Protein AF-A0A4Q3E1S6-F1 (afdb_monomer)

pLDDT: mean 83.14, std 16.0, range [33.38, 97.94]

Foldseek 3Di:
DQLAADPDQQAAAEAEAEDDDDAPLSSQVSSVVSRHQEYEYEYPAADADDDRDCPPRNVVHPHYYYYGYNVVSVVVVVCVVVVHDDDDDDDPFADAAQFAKFFPQQFWQDFLFQEDAQLCFAPPLVLDPSGWDWGWGKMAGSHPAKFAFKKKKKWKWWAAPVGPDIDTPDIFMDTDGIQGPDPGIDTTTTQDTHRGHDPHKTKMKMKIAIDTPDDHPDRPRRMDIDMGIHHNAKTFLAHADVVVRGGDFRDWAADPDQAWKKWWFKDWASDWPDFQWKWKWFKAFPPDFFPAQWKKKKWKWWFACPPPVPQDGDAPRTHTFWIFMDHGHPPHGGPDMDITTIAGADPVRHGPGDTRTDDHGIMMIIMMGGGNRMIITFQQSHFNVSNLLCQLVSDDDRHHTATEMDVSDDPVCSNPPSDDCPPPCNDSFHPCPDDPDNDDDPSPPPVVPRGGGGGIIGGD

Nearest PDB structures (foldseek):
  7f2i-assembly1_A  TM=8.744E-01  e=1.058E-03  Arabidopsis thaliana
  4tjx-assembly1_A  TM=8.238E-01  e=8.967E-04  Arabidopsis thaliana
  8hyg-assembly1_A  TM=8.403E-01  e=1.940E-03  Arabidopsis thaliana
  8f9l-assembly2_B  TM=4.484E-01  e=1.446E+00  Gemella massiliensis
  8fha-assembly1_A  TM=4.816E-01  e=2.374E+00  Suipraeoptans intestinalis

Radius of gyration: 23.61 Å; Cα contacts (8 Å, |Δi|>4): 1133; chains: 1; bounding box: 54×57×62 Å

Secondary structure (DSSP, 8-state):
--SS--SS--TTSEEEEE--SS-HHHHHHHHHHTT-SEEEEEPSSSSS------TTTGGG--S-EEEE-HHHHHHHHHHHHTTPPP-----SS--S-SS-EEEEEEEE---S-SEEEGGGSSTTS---GGGEE--EEEEEE-SSS-EEEEEEEEEEEEEETT-S--EEEEEEEEEEEEE-SSS-EEEEE-S--EE---SSSEEEEEEEEEE-SSPPS-GGGSEEEEEEEEESS--BSS-EETTTTEE---EEE--SSSS-EEEEEEEEESS-SEEE-EEEEEEEETTBSB-TT-EEEEEEEEE---SS-SSS--TT-EEEEEEEEEE--TT-BTTSEEEEE-EEB-TT--B--SPEEEPTTEEEEEEEEE-TTEEEEE-TT-B-HHHHHHHHTSSSS-------EESS-SHHHHHH-STT-TTS---SSTT-TTT--TT--TTTS-TTT--B-B--B---

Sequence (460 aa):
LGCVAPTNNMAGKIALIFRGDCEFGAKALVAQNQGAIAVIIVNNVSGGPVGMGVGAVGASVTIPVMMISLEDGLAINSKLIAGETVKISITTWGSGKTHDLGVLYNGLSMFHAFAVPHSQIVTGNGNPVAYKGYDGAFIANFGTSNETSVKLKAVTTFTPSESTVATTVRMDSTTFSAFPASDSILAVGMSNSYDVHSTQKGRFDVIYSLSANLADEFIGNNTASYSYHITDNVFSKSRYDFTKNQPIANIYYRVGGTDPFMGGNLYYVAKGGYGALNAKFSISKSGDTLLNGSFVEMLLYKWKDTVVADSMVEVGEMELVGLGGVSFGPTDIGGQFYTADFQKVDAFGGPIGGTVELEDNSWYYVAAVVPGDCFLGMDGILNYYPRTYLRHNAGSTPYTEFSSFLYPGDRAILDNDISNTPNLVNTMFFFEVGGVTTDEAIDSARFAQQKTGFIPSISL

Mean predicted aligned error: 9.36 Å

Structure (mmCIF, N/CA/C/O backbone):
data_AF-A0A4Q3E1S6-F1
#
_entry.id   AF-A0A4Q3E1S6-F1
#
loop_
_atom_site.group_PDB
_atom_site.id
_atom_site.type_symbol
_atom_site.label_atom_id
_atom_site.label_alt_id
_atom_site.label_comp_id
_atom_site.label_asym_id
_atom_site.label_entity_id
_atom_site.label_seq_id
_atom_site.pdbx_PDB_ins_code
_atom_site.Cartn_x
_atom_site.Cartn_y
_atom_site.Cartn_z
_atom_site.occupancy
_atom_site.B_iso_or_equiv
_atom_site.auth_seq_id
_atom_site.auth_comp_id
_atom_site.auth_asym_id
_atom_site.auth_atom_id
_atom_site.pdbx_PDB_model_num
ATOM 1 N N . LEU A 1 1 ? -11.810 -27.315 12.403 1.00 76.44 1 LEU A N 1
ATOM 2 C CA . LEU A 1 1 ? -12.210 -26.811 11.064 1.00 76.44 1 LEU A CA 1
ATOM 3 C C . LEU A 1 1 ? -13.717 -26.533 10.925 1.00 76.44 1 LEU A C 1
ATOM 5 O O . LEU A 1 1 ? -14.086 -25.837 9.992 1.00 76.44 1 LEU A O 1
ATOM 9 N N . GLY A 1 2 ? -14.590 -26.976 11.844 1.00 78.25 2 GLY A N 1
ATOM 10 C CA . GLY A 1 2 ? -15.973 -26.466 11.949 1.00 78.25 2 GLY A CA 1
ATOM 11 C C . GLY A 1 2 ? -16.984 -27.003 10.929 1.00 78.25 2 GLY A C 1
ATOM 12 O O . GLY A 1 2 ? -18.099 -26.508 10.884 1.00 78.25 2 GLY A O 1
ATOM 13 N N . CYS A 1 3 ? -16.619 -28.006 10.128 1.00 84.25 3 CYS A N 1
ATOM 14 C CA . CYS A 1 3 ? -17.512 -28.620 9.133 1.00 84.25 3 CYS A CA 1
ATOM 15 C C . CYS A 1 3 ? -18.477 -29.657 9.734 1.00 84.25 3 CYS A C 1
ATOM 17 O O . CYS A 1 3 ? -19.350 -30.178 9.051 1.00 84.25 3 CYS A O 1
ATOM 19 N N . VAL A 1 4 ? -18.294 -29.976 11.013 1.00 85.69 4 VAL A N 1
ATOM 20 C CA . VAL A 1 4 ? -19.109 -30.905 11.794 1.00 85.69 4 VAL A CA 1
ATOM 21 C C . VAL A 1 4 ? -19.371 -30.286 13.157 1.00 85.69 4 VAL A C 1
ATOM 23 O O . VAL A 1 4 ? -18.615 -29.409 13.593 1.00 85.69 4 VAL A O 1
ATOM 26 N N . ALA A 1 5 ? -20.437 -30.738 13.817 1.00 81.00 5 ALA A N 1
ATOM 27 C CA . ALA A 1 5 ? -20.814 -30.234 15.129 1.00 81.00 5 ALA A CA 1
ATOM 28 C C . ALA A 1 5 ? -19.625 -30.321 16.109 1.00 81.00 5 ALA A C 1
ATOM 30 O O . ALA A 1 5 ? -19.020 -31.390 16.234 1.00 81.00 5 ALA A O 1
ATOM 31 N N . PRO A 1 6 ? -19.251 -29.219 16.787 1.00 78.69 6 PRO A N 1
ATOM 32 C CA . PRO A 1 6 ? -18.239 -29.268 17.833 1.00 78.69 6 PRO A CA 1
ATOM 33 C C . PRO A 1 6 ? -18.680 -30.186 18.978 1.00 78.69 6 PRO A C 1
ATOM 35 O O . PRO A 1 6 ? -19.847 -30.222 19.349 1.00 78.69 6 PRO A O 1
ATOM 38 N N . THR A 1 7 ? -17.721 -30.877 19.595 1.00 79.88 7 THR A N 1
ATOM 39 C CA . THR A 1 7 ? -17.947 -31.687 20.807 1.00 79.88 7 THR A CA 1
ATOM 40 C C . THR A 1 7 ? -18.154 -30.836 22.063 1.00 79.88 7 THR A C 1
ATOM 42 O O . THR A 1 7 ? -18.582 -31.340 23.098 1.00 79.88 7 THR A O 1
ATOM 45 N N . ASN A 1 8 ? -17.821 -29.546 21.990 1.00 79.75 8 ASN A N 1
ATOM 46 C CA . ASN A 1 8 ? -17.841 -28.615 23.111 1.00 79.75 8 ASN A CA 1
ATOM 47 C C . ASN A 1 8 ? -19.144 -27.805 23.109 1.00 79.75 8 ASN A C 1
ATOM 49 O O . ASN A 1 8 ? -19.604 -27.381 22.051 1.00 79.75 8 ASN A O 1
ATOM 53 N N . ASN A 1 9 ? -19.690 -27.505 24.292 1.00 84.62 9 ASN A N 1
ATOM 54 C CA . ASN A 1 9 ? -20.896 -26.682 24.419 1.00 84.62 9 ASN A CA 1
ATOM 55 C C . ASN A 1 9 ? -20.658 -25.241 23.919 1.00 84.62 9 ASN A C 1
ATOM 57 O O . ASN A 1 9 ? -19.852 -24.509 24.515 1.00 84.62 9 ASN A O 1
ATOM 61 N N . MET A 1 10 ? -21.392 -24.855 22.869 1.00 90.88 10 MET A N 1
ATOM 62 C CA . MET A 1 10 ? -21.364 -23.536 22.221 1.00 90.88 10 MET A CA 1
ATOM 63 C C . MET A 1 10 ? -22.518 -22.609 22.630 1.00 90.88 10 MET A C 1
ATOM 65 O O . MET A 1 10 ? -22.506 -21.445 22.235 1.00 90.88 10 MET A O 1
ATOM 69 N N . ALA A 1 11 ? -23.478 -23.073 23.437 1.00 95.06 11 ALA A N 1
ATOM 70 C CA . ALA A 1 11 ? -24.639 -22.283 23.835 1.00 95.06 11 ALA A CA 1
ATOM 71 C C . ALA A 1 11 ? -24.221 -20.955 24.493 1.00 95.06 11 ALA A C 1
ATOM 73 O O . ALA A 1 11 ? -23.518 -20.948 25.507 1.00 95.06 11 ALA A O 1
ATOM 74 N N . GLY A 1 12 ? -24.644 -19.834 23.901 1.00 93.94 12 GLY A N 1
ATOM 75 C CA . GLY A 1 12 ? -24.348 -18.487 24.400 1.00 93.94 12 GLY A CA 1
ATOM 76 C C . GLY A 1 12 ? -22.905 -18.016 24.180 1.00 93.94 12 GLY A C 1
ATOM 77 O O . GLY A 1 12 ? -22.510 -17.005 24.757 1.00 93.94 12 GLY A O 1
ATOM 78 N N . LYS A 1 13 ? -22.098 -18.736 23.387 1.00 94.81 13 LYS A N 1
ATOM 79 C CA . LYS A 1 13 ? -20.676 -18.430 23.149 1.00 94.81 13 LYS A CA 1
ATOM 80 C C . LYS A 1 13 ? -20.407 -17.980 21.715 1.00 94.81 13 LYS A C 1
ATOM 82 O O . LYS A 1 13 ? -21.218 -18.181 20.814 1.00 94.81 13 LYS A O 1
ATOM 87 N N . ILE A 1 14 ? -19.228 -17.399 21.513 1.00 94.62 14 ILE A N 1
ATOM 88 C CA . ILE A 1 14 ? -18.693 -17.047 20.196 1.00 94.62 14 ILE A CA 1
ATOM 89 C C . ILE A 1 14 ? -17.781 -18.185 19.731 1.00 94.62 14 ILE A C 1
ATOM 91 O O . ILE A 1 14 ? -16.854 -18.567 20.447 1.00 94.62 14 ILE A O 1
ATOM 95 N N . ALA A 1 15 ? -18.042 -18.738 18.548 1.00 94.44 15 ALA A N 1
ATOM 96 C CA . ALA A 1 15 ? -17.237 -19.823 17.997 1.00 94.44 15 ALA A CA 1
ATOM 97 C C . ALA A 1 15 ? -16.016 -19.275 17.241 1.00 94.44 15 ALA A C 1
ATOM 99 O O . ALA A 1 15 ? -16.175 -18.475 16.324 1.00 94.44 15 ALA A O 1
ATOM 100 N N . LEU A 1 16 ? -14.810 -19.740 17.581 1.00 94.06 16 LEU A N 1
ATOM 101 C CA . LEU A 1 16 ? -13.583 -19.480 16.817 1.00 94.06 16 LEU A CA 1
ATOM 102 C C . LEU A 1 16 ? -13.307 -20.661 15.876 1.00 94.06 16 LEU A C 1
ATOM 104 O O . LEU A 1 16 ? -13.110 -21.786 16.337 1.00 94.06 16 LEU A O 1
ATOM 108 N N . ILE A 1 17 ? -13.303 -20.434 14.560 1.00 94.62 17 ILE A N 1
ATOM 109 C CA . ILE A 1 17 ? -13.200 -21.506 13.560 1.00 94.62 17 ILE A CA 1
ATOM 110 C C . ILE A 1 17 ? -12.165 -21.155 12.492 1.00 94.62 17 ILE A C 1
ATOM 112 O O . ILE A 1 17 ? -12.288 -20.162 11.792 1.00 94.62 17 ILE A O 1
ATOM 116 N N . PHE A 1 18 ? -11.181 -22.021 12.274 1.00 94.06 18 PHE A N 1
ATOM 117 C CA . PHE A 1 18 ? -10.204 -21.835 11.198 1.00 94.06 18 PHE A CA 1
ATOM 118 C C . PHE A 1 18 ? -10.805 -22.108 9.803 1.00 94.06 18 PHE A C 1
ATOM 120 O O . PHE A 1 18 ? -11.550 -23.082 9.594 1.00 94.06 18 PHE A O 1
ATOM 127 N N . ARG A 1 19 ? -10.468 -21.244 8.836 1.00 93.06 19 ARG A N 1
ATOM 128 C CA . ARG A 1 19 ? -10.742 -21.413 7.401 1.00 93.06 19 ARG A CA 1
ATOM 129 C C . ARG A 1 19 ? -10.092 -22.703 6.884 1.00 93.06 19 ARG A C 1
ATOM 131 O O . ARG A 1 19 ? -9.022 -23.087 7.337 1.00 93.06 19 ARG A O 1
ATOM 138 N N . GLY A 1 20 ? -10.762 -23.379 5.952 1.00 88.44 20 GLY A N 1
ATOM 139 C CA . GLY A 1 20 ? -10.312 -24.651 5.381 1.00 88.44 20 GLY A CA 1
ATOM 140 C C . GLY A 1 20 ? -11.460 -25.379 4.685 1.00 88.44 20 GLY A C 1
ATOM 141 O O . GLY A 1 20 ? -12.386 -24.721 4.232 1.00 88.44 20 GLY A O 1
ATOM 142 N N . ASP A 1 21 ? -11.415 -26.706 4.715 1.00 84.38 21 ASP A N 1
ATOM 143 C CA . ASP A 1 21 ? -12.131 -27.754 3.955 1.00 84.38 21 ASP A CA 1
ATOM 144 C C . ASP A 1 21 ? -13.631 -27.607 3.610 1.00 84.38 21 ASP A C 1
ATOM 146 O O . ASP A 1 21 ? -14.155 -28.416 2.851 1.00 84.38 21 ASP A O 1
ATOM 150 N N . CYS A 1 22 ? -14.353 -26.625 4.146 1.00 88.56 22 CYS A N 1
ATOM 151 C CA . CYS A 1 22 ? -15.770 -26.407 3.853 1.00 88.56 22 CYS A CA 1
ATOM 152 C C . CYS A 1 22 ? -16.109 -24.916 3.768 1.00 88.56 22 CYS A C 1
ATOM 154 O O . CYS A 1 22 ? -15.383 -24.060 4.282 1.00 88.56 22 CYS A O 1
ATOM 156 N N . GLU A 1 23 ? -17.236 -24.608 3.130 1.00 90.69 23 GLU A N 1
ATOM 157 C CA . GLU A 1 23 ? -17.702 -23.235 2.931 1.00 90.69 23 GLU A CA 1
ATOM 158 C C . GLU A 1 23 ? -17.996 -22.493 4.248 1.00 90.69 23 GLU A C 1
ATOM 160 O O . GLU A 1 23 ? -18.338 -23.090 5.274 1.00 90.69 23 GLU A O 1
ATOM 165 N N . PHE A 1 24 ? -17.872 -21.162 4.219 1.00 93.12 24 PHE A N 1
ATOM 166 C CA . PHE A 1 24 ? -18.064 -20.305 5.394 1.00 93.12 24 PHE A CA 1
ATOM 167 C C . PHE A 1 24 ? -19.482 -20.415 5.970 1.00 93.12 24 PHE A C 1
ATOM 169 O O . PHE A 1 24 ? -19.632 -20.534 7.187 1.00 93.12 24 PHE A O 1
ATOM 176 N N . GLY A 1 25 ? -20.502 -20.453 5.102 1.00 93.12 25 GLY A N 1
ATOM 177 C CA . GLY A 1 25 ? -21.901 -20.632 5.497 1.00 93.12 25 GLY A CA 1
ATOM 178 C C . GLY A 1 25 ? -22.137 -21.930 6.269 1.00 93.12 25 GLY A C 1
ATOM 179 O O . GLY A 1 25 ? -22.767 -21.911 7.323 1.00 93.12 25 GLY A O 1
ATOM 180 N N . ALA A 1 26 ? -21.549 -23.042 5.820 1.00 93.81 26 ALA A N 1
ATOM 181 C CA . ALA A 1 26 ? -21.647 -24.328 6.508 1.00 93.81 26 ALA A CA 1
ATOM 182 C C . ALA A 1 26 ? -21.001 -24.291 7.901 1.00 93.81 26 ALA A C 1
ATOM 184 O O . ALA A 1 26 ? -21.616 -24.739 8.868 1.00 93.81 26 ALA A O 1
ATOM 185 N N . LYS A 1 27 ? -19.801 -23.701 8.035 1.00 94.50 27 LYS A N 1
ATOM 186 C CA . LYS A 1 27 ? -19.137 -23.527 9.345 1.00 94.50 27 LYS A CA 1
ATOM 187 C C . LYS A 1 27 ? -20.018 -22.746 10.316 1.00 94.50 27 LYS A C 1
ATOM 189 O O . LYS A 1 27 ? -20.175 -23.139 11.473 1.00 94.50 27 LYS A O 1
ATOM 194 N N . ALA A 1 28 ? -20.585 -21.639 9.841 1.00 94.94 28 ALA A N 1
ATOM 195 C CA . ALA A 1 28 ? -21.404 -20.773 10.669 1.00 94.94 28 ALA A CA 1
ATOM 196 C C . ALA A 1 28 ? -22.737 -21.428 11.054 1.00 94.94 28 ALA A C 1
ATOM 198 O O . ALA A 1 28 ? -23.114 -21.384 12.224 1.00 94.94 28 ALA A O 1
ATOM 199 N N . LEU A 1 29 ? -23.400 -22.113 10.117 1.00 94.81 29 LEU A N 1
ATOM 200 C CA . LEU A 1 29 ? -24.654 -22.823 10.372 1.00 94.81 29 LEU A CA 1
ATOM 201 C C . LEU A 1 29 ? -24.470 -23.960 11.384 1.00 94.81 29 LEU A C 1
ATOM 203 O O . LEU A 1 29 ? -25.286 -24.131 12.288 1.00 94.81 29 LEU A O 1
ATOM 207 N N . VAL A 1 30 ? -23.371 -24.711 11.283 1.00 94.69 30 VAL A N 1
ATOM 208 C CA . VAL A 1 30 ? -23.030 -25.763 12.250 1.00 94.69 30 VAL A CA 1
ATOM 209 C C . VAL A 1 30 ? -22.851 -25.187 13.657 1.00 94.69 30 VAL A C 1
ATOM 211 O O . VAL A 1 30 ? -23.389 -25.745 14.612 1.00 94.69 30 VAL A O 1
ATOM 214 N N . ALA A 1 31 ? -22.133 -24.069 13.801 1.00 94.88 31 ALA A N 1
ATOM 215 C CA . ALA A 1 31 ? -21.942 -23.415 15.095 1.00 94.88 31 ALA A CA 1
ATOM 216 C C . ALA A 1 31 ? -23.254 -22.842 15.656 1.00 94.88 31 ALA A C 1
ATOM 218 O O . ALA A 1 31 ? -23.561 -23.041 16.833 1.00 94.88 31 ALA A O 1
ATOM 219 N N . GLN A 1 32 ? -24.052 -22.191 14.807 1.00 95.50 32 GLN A N 1
ATOM 220 C CA . GLN A 1 32 ? -25.379 -21.676 15.147 1.00 95.50 32 GLN A CA 1
ATOM 221 C C . GLN A 1 32 ? -26.292 -22.780 15.683 1.00 95.50 32 GLN A C 1
ATOM 223 O O . GLN A 1 32 ? -26.912 -22.615 16.729 1.00 95.50 32 GLN A O 1
ATOM 228 N N . ASN A 1 33 ? -26.326 -23.937 15.017 1.00 94.44 33 ASN A N 1
ATOM 229 C CA . ASN A 1 33 ? -27.143 -25.079 15.433 1.00 94.44 33 ASN A CA 1
ATOM 230 C C . ASN A 1 33 ? -26.705 -25.676 16.784 1.00 94.44 33 ASN A C 1
ATOM 232 O O . ASN A 1 33 ? -27.477 -26.402 17.404 1.00 94.44 33 ASN A O 1
ATOM 236 N N . GLN A 1 34 ? -25.495 -25.365 17.262 1.00 94.62 34 GLN A N 1
ATOM 237 C CA . GLN A 1 34 ? -25.023 -25.700 18.613 1.00 94.62 34 GLN A CA 1
ATOM 238 C C . GLN A 1 34 ? -25.242 -24.568 19.637 1.00 94.62 34 GLN A C 1
ATOM 240 O O . GLN A 1 34 ? -24.750 -24.645 20.764 1.00 94.62 34 GLN A O 1
ATOM 245 N N . GLY A 1 35 ? -25.971 -23.513 19.264 1.00 94.88 35 GLY A N 1
ATOM 246 C CA . GLY A 1 35 ? -26.327 -22.393 20.135 1.00 94.88 35 GLY A CA 1
ATOM 247 C C . GLY A 1 35 ? -25.283 -21.277 20.216 1.00 94.88 35 GLY A C 1
ATOM 248 O O . GLY A 1 35 ? -25.366 -20.450 21.129 1.00 94.88 35 GLY A O 1
ATOM 249 N N . ALA A 1 36 ? -24.303 -21.240 19.304 1.00 96.06 36 ALA A N 1
ATOM 250 C CA . ALA A 1 36 ? -23.389 -20.104 19.208 1.00 96.06 36 ALA A CA 1
ATOM 251 C C . ALA A 1 36 ? -24.160 -18.818 18.877 1.00 96.06 36 ALA A C 1
ATOM 253 O O . ALA A 1 36 ? -25.112 -18.842 18.100 1.00 96.06 36 ALA A O 1
ATOM 254 N N . ILE A 1 37 ? -23.721 -17.694 19.440 1.00 95.81 37 ILE A N 1
ATOM 255 C CA . ILE A 1 37 ? -24.343 -16.375 19.230 1.00 95.81 37 ILE A CA 1
ATOM 256 C C . ILE A 1 37 ? -23.589 -15.511 18.214 1.00 95.81 37 ILE A C 1
ATOM 258 O O . ILE A 1 37 ? -24.122 -14.502 17.768 1.00 95.81 37 ILE A O 1
ATOM 262 N N . ALA A 1 38 ? -22.364 -15.900 17.852 1.00 94.44 38 ALA A N 1
ATOM 263 C CA . ALA A 1 38 ? -21.579 -15.332 16.758 1.00 94.44 38 ALA A CA 1
ATOM 264 C C . ALA A 1 38 ? -20.458 -16.301 16.349 1.00 94.44 38 ALA A C 1
ATOM 266 O O . ALA A 1 38 ? -20.105 -17.221 17.097 1.00 94.44 38 ALA A O 1
ATOM 267 N N . VAL A 1 39 ? -19.874 -16.074 15.174 1.00 94.50 39 VAL A N 1
ATOM 268 C CA . VAL A 1 39 ? -18.766 -16.868 14.632 1.00 94.50 39 VAL A CA 1
ATOM 269 C C . VAL A 1 39 ? -17.633 -15.953 14.180 1.00 94.50 39 VAL A C 1
ATOM 271 O O . VAL A 1 39 ? -17.838 -15.014 13.414 1.00 94.50 39 VAL A O 1
ATOM 274 N N . ILE A 1 40 ? -16.422 -16.275 14.625 1.00 94.94 40 ILE A N 1
ATOM 275 C CA . ILE A 1 40 ? -15.171 -15.681 14.169 1.00 94.94 40 ILE A CA 1
ATOM 276 C C . ILE A 1 40 ? -14.436 -16.728 13.337 1.00 94.94 40 ILE A C 1
ATOM 278 O O . ILE A 1 40 ? -13.973 -17.747 13.856 1.00 94.94 40 ILE A O 1
ATOM 282 N N . ILE A 1 41 ? -14.319 -16.475 12.038 1.00 94.62 41 ILE A N 1
ATOM 283 C CA . ILE A 1 41 ? -13.500 -17.272 11.135 1.00 94.62 41 ILE A CA 1
ATOM 284 C C . ILE A 1 41 ? -12.057 -16.758 11.174 1.00 94.62 41 ILE A C 1
ATOM 286 O O . ILE A 1 41 ? -11.804 -15.574 10.986 1.00 94.62 41 ILE A O 1
ATOM 290 N N . VAL A 1 42 ? -11.089 -17.643 11.381 1.00 93.19 42 VAL A N 1
ATOM 291 C CA . VAL A 1 42 ? -9.659 -17.312 11.313 1.00 93.19 42 VAL A CA 1
ATOM 292 C C . VAL A 1 42 ? -9.163 -17.610 9.906 1.00 93.19 42 VAL A C 1
ATOM 294 O O . VAL A 1 42 ? -9.344 -18.734 9.425 1.00 93.19 42 VAL A O 1
ATOM 297 N N . ASN A 1 43 ? -8.561 -16.628 9.231 1.00 88.62 43 ASN A N 1
ATOM 298 C CA . ASN A 1 43 ? -7.944 -16.868 7.928 1.00 88.62 43 ASN A CA 1
ATOM 299 C C . ASN A 1 43 ? -6.823 -17.920 8.050 1.00 88.62 43 ASN A C 1
ATOM 301 O O . ASN A 1 43 ? -6.203 -18.058 9.097 1.00 88.62 43 ASN A O 1
ATOM 305 N N . ASN A 1 44 ? -6.579 -18.702 7.000 1.00 87.56 44 ASN A N 1
ATOM 306 C CA . ASN A 1 44 ? -5.562 -19.765 6.997 1.00 87.56 44 ASN A CA 1
ATOM 307 C C . ASN A 1 44 ? -4.271 -19.367 6.267 1.00 87.56 44 ASN A C 1
ATOM 309 O O . ASN A 1 44 ? -3.332 -20.154 6.201 1.00 87.56 44 ASN A O 1
ATOM 313 N N . VAL A 1 45 ? -4.241 -18.153 5.723 1.00 78.62 45 VAL A N 1
ATOM 314 C CA . VAL A 1 45 ? -3.076 -17.520 5.109 1.00 78.62 45 VAL A CA 1
ATOM 315 C C . VAL A 1 45 ? -2.810 -16.233 5.884 1.00 78.62 45 VAL A C 1
ATOM 317 O O . VAL A 1 45 ? -3.760 -15.581 6.325 1.00 78.62 45 VAL A O 1
ATOM 320 N N . SER A 1 46 ? -1.532 -15.894 6.072 1.00 70.94 46 SER A N 1
ATOM 321 C CA . SER A 1 46 ? -1.127 -14.621 6.679 1.00 70.94 46 SER A CA 1
ATOM 322 C C . SER A 1 46 ? -1.734 -13.446 5.913 1.00 70.94 46 SER A C 1
ATOM 324 O O . SER A 1 46 ? -1.822 -13.482 4.684 1.00 70.94 46 SER A O 1
ATOM 326 N N . GLY A 1 47 ? -2.166 -12.421 6.644 1.00 66.19 47 GLY A N 1
ATOM 327 C CA . GLY A 1 47 ? -2.866 -11.268 6.087 1.00 66.19 47 GLY A CA 1
ATOM 328 C C . GLY A 1 47 ? -4.286 -11.109 6.624 1.00 66.19 47 GLY A C 1
ATOM 329 O O . GLY A 1 47 ? -4.772 -11.869 7.464 1.00 66.19 47 GLY A O 1
ATOM 330 N N . GLY A 1 48 ? -4.955 -10.056 6.154 1.00 67.06 48 GLY A N 1
ATOM 331 C CA . GLY A 1 48 ? -6.272 -9.670 6.653 1.00 67.06 48 GLY A CA 1
ATOM 332 C C . GLY A 1 48 ? -7.417 -10.602 6.217 1.00 67.06 48 GLY A C 1
ATOM 333 O O . GLY A 1 48 ? -7.212 -11.552 5.459 1.00 67.06 48 GLY A O 1
ATOM 334 N N . PRO A 1 49 ? -8.650 -10.304 6.664 1.00 73.31 49 PRO A N 1
ATOM 335 C CA . PRO A 1 49 ? -9.853 -11.010 6.230 1.00 73.31 49 PRO A CA 1
ATOM 336 C C . PRO A 1 49 ? -10.038 -10.973 4.708 1.00 73.31 49 PRO A C 1
ATOM 338 O O . PRO A 1 49 ? -9.709 -9.971 4.066 1.00 73.31 49 PRO A O 1
ATOM 341 N N . VAL A 1 50 ? -10.618 -12.040 4.154 1.00 74.00 50 VAL A N 1
ATOM 342 C CA . VAL A 1 50 ? -11.009 -12.154 2.740 1.00 74.00 50 VAL A CA 1
ATOM 343 C C . VAL A 1 50 ? -12.530 -12.203 2.597 1.00 74.00 50 VAL A C 1
ATOM 345 O O . VAL A 1 50 ? -13.243 -12.469 3.567 1.00 74.00 50 VAL A O 1
ATOM 348 N N . GLY A 1 51 ? -13.034 -11.988 1.378 1.00 77.94 51 GLY A N 1
ATOM 349 C CA . GLY A 1 51 ? -14.458 -12.133 1.079 1.00 77.94 51 GLY A CA 1
ATOM 350 C C . GLY A 1 51 ? -14.978 -13.523 1.458 1.00 77.94 51 GLY A C 1
ATOM 351 O O . GLY A 1 51 ? -14.479 -14.540 0.971 1.00 77.94 51 GLY A O 1
ATOM 352 N N . MET A 1 52 ? -15.987 -13.566 2.331 1.00 82.06 52 MET A N 1
ATOM 353 C CA . MET A 1 52 ? -16.655 -14.804 2.726 1.00 82.06 52 MET A CA 1
ATOM 354 C C . MET A 1 52 ? -17.868 -15.040 1.833 1.00 82.06 52 MET A C 1
ATOM 356 O O . MET A 1 52 ? -18.937 -14.480 2.062 1.00 82.06 52 MET A O 1
ATOM 360 N N . GLY A 1 53 ? -17.703 -15.877 0.809 1.00 81.62 53 GLY A N 1
ATOM 361 C CA . GLY A 1 53 ? -18.836 -16.345 0.015 1.00 81.62 53 GLY A CA 1
ATOM 362 C C . GLY A 1 53 ? -19.862 -17.050 0.905 1.00 81.62 53 GLY A C 1
ATOM 363 O O . GLY A 1 53 ? -19.497 -17.899 1.721 1.00 81.62 53 GLY A O 1
ATOM 364 N N . VAL A 1 54 ? -21.141 -16.703 0.738 1.00 78.81 54 VAL A N 1
ATOM 365 C CA . VAL A 1 54 ? -22.243 -17.277 1.530 1.00 78.81 54 VAL A CA 1
ATOM 366 C C . VAL A 1 54 ? -22.352 -18.796 1.356 1.00 78.81 54 VAL A C 1
ATOM 368 O O . VAL A 1 54 ? -22.720 -19.496 2.295 1.00 78.81 54 VAL A O 1
ATOM 371 N N . GLY A 1 55 ? -21.955 -19.322 0.195 1.00 86.81 55 GLY A N 1
ATOM 372 C CA . GLY A 1 55 ? -22.040 -20.751 -0.099 1.00 86.81 55 GLY A CA 1
ATOM 373 C C . GLY A 1 55 ? -23.482 -21.233 -0.283 1.00 86.81 55 GLY A C 1
ATOM 374 O O . GLY A 1 55 ? -24.407 -20.428 -0.398 1.00 86.81 55 GLY A O 1
ATOM 375 N N . ALA A 1 56 ? -23.671 -22.549 -0.314 1.00 89.88 56 ALA A N 1
ATOM 376 C CA . ALA A 1 56 ? -24.968 -23.182 -0.542 1.00 89.88 56 ALA A CA 1
ATOM 377 C C . ALA A 1 56 ? -25.945 -22.987 0.629 1.00 89.88 56 ALA A C 1
ATOM 379 O O . ALA A 1 56 ? -27.150 -22.887 0.405 1.00 89.88 56 ALA A O 1
ATOM 380 N N . VAL A 1 57 ? -25.445 -22.927 1.871 1.00 91.62 57 VAL A N 1
ATOM 381 C CA . VAL A 1 57 ? -26.300 -22.862 3.077 1.00 91.62 57 VAL A CA 1
ATOM 382 C C . VAL A 1 57 ? -26.199 -21.552 3.864 1.00 91.62 57 VAL A C 1
ATOM 384 O O . VAL A 1 57 ? -26.846 -21.407 4.901 1.00 91.62 57 VAL A O 1
ATOM 387 N N . GLY A 1 58 ? -25.418 -20.574 3.394 1.00 88.44 58 GLY A N 1
ATOM 388 C CA . GLY A 1 58 ? -25.193 -19.317 4.122 1.00 88.44 58 GLY A CA 1
ATOM 389 C C . GLY A 1 58 ? -26.451 -18.488 4.369 1.00 88.44 58 GLY A C 1
ATOM 390 O O . GLY A 1 58 ? -26.518 -17.785 5.370 1.00 88.44 58 GLY A O 1
ATOM 391 N N . ALA A 1 59 ? -27.476 -18.617 3.523 1.00 92.31 59 ALA A N 1
ATOM 392 C CA . ALA A 1 59 ? -28.753 -17.922 3.701 1.00 92.31 59 ALA A CA 1
ATOM 393 C C . ALA A 1 59 ? -29.520 -18.352 4.970 1.00 92.31 59 ALA A C 1
ATOM 395 O O . ALA A 1 59 ? -30.427 -17.651 5.405 1.00 92.31 59 ALA A O 1
ATOM 396 N N . SER A 1 60 ? -29.173 -19.496 5.570 1.00 95.12 60 SER A N 1
ATOM 397 C CA . SER A 1 60 ? -29.769 -19.980 6.824 1.00 95.12 60 SER A CA 1
ATOM 398 C C . SER A 1 60 ? -29.022 -19.513 8.082 1.00 95.12 60 SER A C 1
ATOM 400 O O . SER A 1 60 ? -29.423 -19.847 9.199 1.00 95.12 60 SER A O 1
ATOM 402 N N . VAL A 1 61 ? -27.926 -18.768 7.924 1.00 95.19 61 VAL A N 1
ATOM 403 C CA . VAL A 1 61 ? -27.154 -18.211 9.037 1.00 95.19 61 VAL A CA 1
ATOM 404 C C . VAL A 1 61 ? -27.768 -16.875 9.451 1.00 95.19 61 VAL A C 1
ATOM 406 O O . VAL A 1 61 ? -27.854 -15.947 8.655 1.00 95.19 61 VAL A O 1
ATOM 409 N N . THR A 1 62 ? -28.189 -16.776 10.708 1.00 95.75 62 THR A N 1
ATOM 410 C CA . THR A 1 62 ? -28.838 -15.597 11.302 1.00 95.75 62 THR A CA 1
ATOM 411 C C . THR A 1 62 ? -28.003 -14.951 12.408 1.00 95.75 62 THR A C 1
ATOM 413 O O . THR A 1 62 ? -28.400 -13.923 12.951 1.00 95.75 62 THR A O 1
ATOM 416 N N . ILE A 1 63 ? -26.871 -15.555 12.780 1.00 94.31 63 ILE A N 1
ATOM 417 C CA . ILE A 1 63 ? -25.909 -14.992 13.736 1.00 94.31 63 ILE A CA 1
ATOM 418 C C . ILE A 1 63 ? -24.807 -14.199 13.014 1.00 94.31 63 ILE A C 1
ATOM 420 O O . ILE A 1 63 ? -24.491 -14.513 11.865 1.00 94.31 63 ILE A O 1
ATOM 424 N N . PRO A 1 64 ? -24.169 -13.211 13.670 1.00 91.94 64 PRO A N 1
ATOM 425 C CA . PRO A 1 64 ? -23.034 -12.500 13.095 1.00 91.94 64 PRO A CA 1
ATOM 426 C C . PRO A 1 64 ? -21.877 -13.444 12.751 1.00 91.94 64 PRO A C 1
ATOM 428 O O . PRO A 1 64 ? -21.465 -14.270 13.572 1.00 91.94 64 PRO A O 1
ATOM 431 N N . VAL A 1 65 ? -21.321 -13.277 11.550 1.00 90.88 65 VAL A N 1
ATOM 432 C CA . VAL A 1 65 ? -20.125 -13.988 11.089 1.00 90.88 65 VAL A CA 1
ATOM 433 C C . VAL A 1 65 ? -19.102 -12.964 10.629 1.00 90.88 65 VAL A C 1
ATOM 435 O O . VAL A 1 65 ? -19.363 -12.178 9.722 1.00 90.88 65 VAL A O 1
ATOM 438 N N . MET A 1 66 ? -17.923 -12.994 11.234 1.00 89.25 66 MET A N 1
ATOM 439 C CA . MET A 1 66 ? -16.800 -12.141 10.858 1.00 89.25 66 MET A CA 1
ATOM 440 C C . MET A 1 66 ? -15.554 -12.986 10.641 1.00 89.25 66 MET A C 1
ATOM 442 O O . MET A 1 66 ? -15.444 -14.088 11.175 1.00 89.25 66 MET A O 1
ATOM 446 N N . MET A 1 67 ? -14.607 -12.470 9.866 1.00 87.25 67 MET A N 1
ATOM 447 C CA . MET A 1 67 ? -13.291 -13.080 9.717 1.00 87.25 67 MET A CA 1
ATOM 448 C C . MET A 1 67 ? -12.221 -12.164 10.305 1.00 87.25 67 MET A C 1
ATOM 450 O O . MET A 1 67 ? -12.338 -10.945 10.212 1.00 87.25 67 MET A O 1
ATOM 454 N N . ILE A 1 68 ? -11.185 -12.764 10.888 1.00 84.75 68 ILE A N 1
ATOM 455 C CA . ILE A 1 68 ? -9.981 -12.093 11.393 1.00 84.75 68 ILE A CA 1
ATOM 456 C C . ILE A 1 68 ? -8.722 -12.668 10.734 1.00 84.75 68 ILE A C 1
ATOM 458 O O . ILE A 1 68 ? -8.777 -13.691 10.040 1.00 84.75 68 ILE A O 1
ATOM 462 N N . SER A 1 69 ? -7.591 -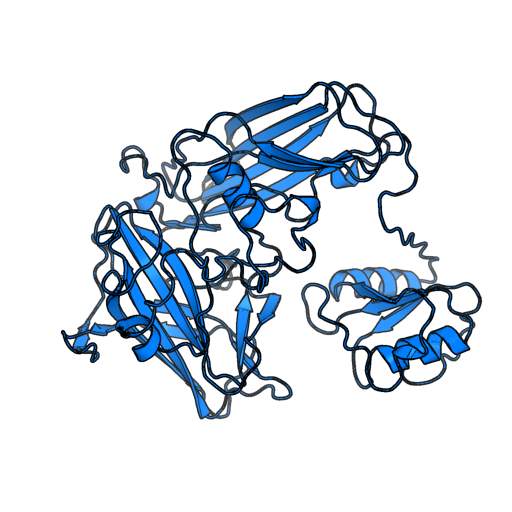11.994 10.951 1.00 82.06 69 SER A N 1
ATOM 463 C CA . SER A 1 69 ? -6.276 -12.444 10.488 1.00 82.06 69 SER A CA 1
ATOM 464 C C . SER A 1 69 ? -5.883 -13.795 11.106 1.00 82.06 69 SER A C 1
ATOM 466 O O . SER A 1 69 ? -6.420 -14.206 12.143 1.00 82.06 69 SER A O 1
ATOM 468 N N . LEU A 1 70 ? -4.940 -14.496 10.469 1.00 82.94 70 LEU A N 1
ATOM 469 C CA . LEU A 1 70 ? -4.364 -15.718 11.037 1.00 82.94 70 LEU A CA 1
ATOM 470 C C . LEU A 1 70 ? -3.656 -15.406 12.364 1.00 82.94 70 LEU A C 1
ATOM 472 O O . LEU A 1 70 ? -3.792 -16.151 13.330 1.00 82.94 70 LEU A O 1
ATOM 476 N N . GLU A 1 71 ? -2.942 -14.286 12.417 1.00 83.62 71 GLU A N 1
ATOM 477 C CA . GLU A 1 71 ? -2.155 -13.832 13.559 1.00 83.62 71 GLU A CA 1
ATOM 478 C C . GLU A 1 71 ? -3.035 -13.580 14.794 1.00 83.62 71 GLU A C 1
ATOM 480 O O . GLU A 1 71 ? -2.779 -14.150 15.859 1.00 83.62 71 GLU A O 1
ATOM 485 N N . ASP A 1 72 ? -4.120 -12.814 14.644 1.00 85.75 72 ASP A N 1
ATOM 486 C CA . ASP A 1 72 ? -5.065 -12.542 15.735 1.00 85.75 72 ASP A CA 1
ATOM 487 C C . ASP A 1 72 ? -5.777 -13.821 16.178 1.00 85.75 72 ASP A C 1
ATOM 489 O O . ASP A 1 72 ? -5.950 -14.078 17.373 1.00 85.75 72 ASP A O 1
ATOM 493 N N . GLY A 1 73 ? -6.163 -14.670 15.221 1.00 90.81 73 GLY A N 1
ATOM 494 C CA . GLY A 1 73 ? -6.812 -15.940 15.521 1.00 90.81 73 GLY A CA 1
ATOM 495 C C . GLY A 1 73 ? -5.907 -16.904 16.284 1.00 90.81 73 GLY A C 1
ATOM 496 O O . GLY A 1 73 ? -6.371 -17.559 17.218 1.00 90.81 73 GLY A O 1
ATOM 497 N N . LEU A 1 74 ? -4.615 -16.961 15.951 1.00 93.00 74 LEU A N 1
ATOM 498 C CA . LEU A 1 74 ? -3.624 -17.739 16.698 1.00 93.00 74 LEU A CA 1
ATOM 499 C C . LEU A 1 74 ? -3.402 -17.174 18.106 1.00 93.00 74 LEU A C 1
ATOM 501 O O . LEU A 1 74 ? -3.302 -17.956 19.052 1.00 93.00 74 LEU A O 1
ATOM 505 N N . ALA A 1 75 ? -3.384 -15.848 18.269 1.00 91.56 75 ALA A N 1
ATOM 506 C CA . ALA A 1 75 ? -3.261 -15.199 19.575 1.00 91.56 75 ALA A CA 1
ATOM 507 C C . ALA A 1 75 ? -4.487 -15.435 20.478 1.00 91.56 75 ALA A C 1
ATOM 509 O O . ALA A 1 75 ? -4.346 -15.622 21.686 1.00 91.56 75 ALA A O 1
ATOM 510 N N . ILE A 1 76 ? -5.698 -15.465 19.914 1.00 93.81 76 ILE A N 1
ATOM 511 C CA . ILE A 1 76 ? -6.909 -15.846 20.656 1.00 93.81 76 ILE A CA 1
ATOM 512 C C . ILE A 1 76 ? -6.862 -17.339 21.000 1.00 93.81 76 ILE A C 1
ATOM 514 O O . ILE A 1 76 ? -7.115 -17.726 22.141 1.00 93.81 76 ILE A O 1
ATOM 518 N N . ASN A 1 77 ? -6.520 -18.186 20.027 1.00 94.81 77 ASN A N 1
ATOM 519 C CA . ASN A 1 77 ? -6.487 -19.633 20.205 1.00 94.81 77 ASN A CA 1
ATOM 520 C C . ASN A 1 77 ? -5.454 -20.072 21.253 1.00 94.81 77 ASN A C 1
ATOM 522 O O . ASN A 1 77 ? -5.730 -20.986 22.025 1.00 94.81 77 ASN A O 1
ATOM 526 N N . SER A 1 78 ? -4.294 -19.411 21.332 1.00 96.38 78 SER A N 1
ATOM 527 C CA . SER A 1 78 ? -3.278 -19.717 22.345 1.00 96.38 78 SER A CA 1
ATOM 528 C C . SER A 1 78 ? -3.796 -19.490 23.769 1.00 96.38 78 SER A C 1
ATOM 530 O O . SER A 1 78 ? -3.612 -20.357 24.622 1.00 96.38 78 SER A O 1
ATOM 532 N N . LYS A 1 79 ? -4.536 -18.397 24.009 1.00 95.12 79 LYS A N 1
ATOM 533 C CA . LYS A 1 79 ? -5.213 -18.134 25.291 1.00 95.12 79 LYS A CA 1
ATOM 534 C C . LYS A 1 79 ? -6.272 -19.188 25.609 1.00 95.12 79 LYS A C 1
ATOM 536 O O . LYS A 1 79 ? -6.328 -19.690 26.728 1.00 95.12 79 LYS A O 1
ATOM 541 N N . LEU A 1 80 ? -7.081 -19.573 24.619 1.00 92.88 80 LEU A N 1
ATOM 542 C CA . LEU A 1 80 ? -8.098 -20.617 24.796 1.00 92.88 80 LEU A CA 1
ATOM 543 C C . LEU A 1 80 ? -7.472 -21.982 25.134 1.00 92.88 80 LEU A C 1
ATOM 545 O O . LEU A 1 80 ? -7.981 -22.683 26.006 1.00 92.88 80 LEU A O 1
ATOM 549 N N . ILE A 1 81 ? -6.356 -22.349 24.492 1.00 94.06 81 ILE A N 1
ATOM 550 C CA . ILE A 1 81 ? -5.601 -23.580 24.791 1.00 94.06 81 ILE A CA 1
ATOM 551 C C . ILE A 1 81 ? -4.991 -23.531 26.198 1.00 94.06 81 ILE A C 1
ATOM 553 O O . ILE A 1 81 ? -4.961 -24.552 26.882 1.00 94.06 81 ILE A O 1
ATOM 557 N N . ALA A 1 82 ? -4.563 -22.353 26.659 1.00 95.88 82 ALA A N 1
ATOM 558 C CA . ALA A 1 82 ? -4.092 -22.140 28.028 1.00 95.88 82 ALA A CA 1
ATOM 559 C C . ALA A 1 82 ? -5.214 -22.207 29.089 1.00 95.88 82 ALA A C 1
ATOM 561 O O . ALA A 1 82 ? -4.941 -22.081 30.281 1.00 95.88 82 ALA A O 1
ATOM 562 N N . GLY A 1 83 ? -6.472 -22.422 28.682 1.00 93.75 83 GLY A N 1
ATOM 563 C CA . GLY A 1 83 ? -7.628 -22.478 29.579 1.00 93.75 83 GLY A CA 1
ATOM 564 C C . GLY A 1 83 ? -8.141 -21.104 30.013 1.00 93.75 83 GLY A C 1
ATOM 565 O O . GLY A 1 83 ? -8.985 -21.018 30.906 1.00 93.75 83 GLY A O 1
ATOM 566 N N . GLU A 1 84 ? -7.658 -20.024 29.396 1.00 94.88 84 GLU A N 1
ATOM 567 C CA . GLU A 1 84 ? -8.126 -18.674 29.684 1.00 94.88 84 GLU A CA 1
ATOM 568 C C . GLU A 1 84 ? -9.494 -18.407 29.048 1.00 94.88 84 GLU A C 1
ATOM 570 O O . GLU A 1 84 ? -9.833 -18.893 27.966 1.00 94.88 84 GLU A O 1
ATOM 575 N N . THR A 1 85 ? -10.287 -17.562 29.706 1.00 92.00 85 THR A N 1
ATOM 576 C CA . THR A 1 85 ? -11.523 -17.040 29.116 1.00 92.00 85 THR A CA 1
ATOM 577 C C . THR A 1 85 ? -11.213 -15.800 28.287 1.00 92.00 85 THR A C 1
ATOM 579 O O . THR A 1 85 ? -10.839 -14.763 28.833 1.00 92.00 85 THR A O 1
ATOM 582 N N . VAL A 1 86 ? -11.447 -15.875 26.977 1.00 91.69 86 VAL A N 1
ATOM 583 C CA . VAL A 1 86 ? -11.388 -14.711 26.086 1.00 91.69 86 VAL A CA 1
ATOM 584 C C . VAL A 1 86 ? -12.780 -14.090 25.967 1.00 91.69 86 VAL A C 1
ATOM 586 O O . VAL A 1 86 ? -13.744 -14.773 25.624 1.00 91.69 86 VAL A O 1
ATOM 589 N N . LYS A 1 87 ? -12.889 -12.787 26.243 1.00 86.50 87 LYS A N 1
ATOM 590 C CA . LYS A 1 87 ? -14.111 -12.000 26.030 1.00 86.50 87 LYS A CA 1
ATOM 591 C C . LYS A 1 87 ? -13.936 -11.134 24.787 1.00 86.50 87 LYS A C 1
ATOM 593 O O . LYS A 1 87 ? -12.947 -10.415 24.690 1.00 86.50 87 LYS A O 1
ATOM 598 N N . ILE A 1 88 ? -14.895 -11.201 23.867 1.00 83.62 88 ILE A N 1
ATOM 599 C CA . ILE A 1 88 ? -14.922 -10.408 22.634 1.00 83.62 88 ILE A CA 1
ATOM 600 C C . ILE A 1 88 ? -16.191 -9.558 22.637 1.00 83.62 88 ILE A C 1
ATOM 602 O O . ILE A 1 88 ? -17.259 -10.052 22.996 1.00 83.62 88 ILE A O 1
ATOM 606 N N . SER A 1 89 ? -16.063 -8.297 22.231 1.00 75.69 89 SER A N 1
ATOM 607 C CA . SER A 1 89 ? -17.195 -7.433 21.896 1.00 75.69 89 SER A CA 1
ATOM 608 C C . SER A 1 89 ? -17.279 -7.310 20.377 1.00 75.69 89 SER A C 1
ATOM 610 O O . SER A 1 89 ? -16.254 -7.106 19.727 1.00 75.69 89 SER A O 1
ATOM 612 N N . ILE A 1 90 ? -18.479 -7.458 19.820 1.00 74.69 90 ILE A N 1
ATOM 613 C CA . ILE A 1 90 ? -18.759 -7.275 18.393 1.00 74.69 90 ILE A CA 1
ATOM 614 C C . ILE A 1 90 ? -19.809 -6.177 18.301 1.00 74.69 90 ILE A C 1
ATOM 616 O O . ILE A 1 90 ? -20.889 -6.290 18.874 1.00 74.69 90 ILE A O 1
ATOM 620 N N . THR A 1 91 ? -19.462 -5.100 17.617 1.00 70.31 91 THR A N 1
ATOM 621 C CA . THR A 1 91 ? -20.223 -3.855 17.578 1.00 70.31 91 THR A CA 1
ATOM 622 C C . THR A 1 91 ? -20.047 -3.246 16.196 1.00 70.31 91 THR A C 1
ATOM 624 O O . THR A 1 91 ? -18.986 -3.386 15.585 1.00 70.31 91 THR A O 1
ATOM 627 N N . THR A 1 92 ? -21.106 -2.627 15.680 1.00 67.06 92 THR A N 1
ATOM 628 C CA . THR A 1 92 ? -21.074 -1.916 14.399 1.00 67.06 92 THR A CA 1
ATOM 629 C C . THR A 1 92 ? -20.312 -0.598 14.508 1.00 67.06 92 THR A C 1
ATOM 631 O O . THR A 1 92 ? -19.725 -0.167 13.523 1.00 67.06 92 THR A O 1
ATOM 634 N N . TRP A 1 93 ? -20.308 0.028 15.692 1.00 72.25 93 TRP A N 1
ATOM 635 C CA . TRP A 1 93 ? -19.642 1.303 15.949 1.00 72.25 93 TRP A CA 1
ATOM 636 C C . TRP A 1 93 ? -19.331 1.491 17.437 1.00 72.25 93 TRP A C 1
ATOM 638 O O . TRP A 1 93 ? -20.238 1.474 18.270 1.00 72.25 93 TRP A O 1
ATOM 648 N N . GLY A 1 94 ? -18.054 1.704 17.764 1.00 73.25 94 GLY A N 1
ATOM 649 C CA . GLY A 1 94 ? -17.593 2.028 19.117 1.00 73.25 94 GLY A CA 1
ATOM 650 C C . GLY A 1 94 ? -17.819 0.936 20.166 1.00 73.25 94 GLY A C 1
ATOM 651 O O . GLY A 1 94 ? -18.482 -0.070 19.926 1.00 73.25 94 GLY A O 1
ATOM 652 N N . SER A 1 95 ? -17.239 1.106 21.356 1.00 76.31 95 SER A N 1
ATOM 653 C CA . SER A 1 95 ? -17.255 0.085 22.422 1.00 76.31 95 SER A CA 1
ATOM 654 C C . SER A 1 95 ? -18.169 0.419 23.614 1.00 76.31 95 SER A C 1
ATOM 656 O O . SER A 1 95 ? -18.044 -0.178 24.685 1.00 76.31 95 SER A O 1
ATOM 658 N N . GLY A 1 96 ? -19.110 1.354 23.426 1.00 80.00 96 GLY A N 1
ATOM 659 C CA . GLY A 1 96 ? -20.030 1.825 24.473 1.00 80.00 96 GLY A CA 1
ATOM 660 C C . GLY A 1 96 ? -19.384 2.774 25.488 1.00 80.00 96 GLY A C 1
ATOM 661 O O . GLY A 1 96 ? -19.877 2.900 26.607 1.00 80.00 96 GLY A O 1
ATOM 662 N N . LYS A 1 97 ? -18.259 3.395 25.120 1.00 87.00 97 LYS A N 1
ATOM 663 C CA . LYS A 1 97 ? -17.582 4.435 25.901 1.00 87.00 97 LYS A CA 1
ATOM 664 C C . LYS A 1 97 ? -18.262 5.782 25.706 1.00 87.00 97 LYS A C 1
ATOM 666 O O . LYS A 1 97 ? -18.826 6.042 24.648 1.00 87.00 97 LYS A O 1
ATOM 671 N N . THR A 1 98 ? -18.194 6.637 26.715 1.00 92.31 98 THR A N 1
ATOM 672 C CA . THR A 1 98 ? -18.710 8.009 26.656 1.00 92.31 98 THR A CA 1
ATOM 673 C C . THR A 1 98 ? -17.801 8.878 25.796 1.00 92.31 98 THR A C 1
ATOM 675 O O . THR A 1 98 ? -18.298 9.595 24.927 1.00 92.31 98 THR A O 1
ATOM 678 N N . HIS A 1 99 ? -16.489 8.753 26.012 1.00 91.69 99 HIS A N 1
ATOM 679 C CA . HIS A 1 99 ? -15.433 9.481 25.308 1.00 91.69 99 HIS A CA 1
ATOM 680 C C . HIS A 1 99 ? -14.478 8.479 24.651 1.00 91.69 99 HIS A C 1
ATOM 682 O O . HIS A 1 99 ? -13.782 7.749 25.357 1.00 91.69 99 HIS A O 1
ATOM 688 N N . ASP A 1 100 ? -14.484 8.402 23.322 1.00 90.69 100 ASP A N 1
ATOM 689 C CA . ASP A 1 100 ? -13.636 7.488 22.537 1.00 90.69 100 ASP A CA 1
ATOM 690 C C . ASP A 1 100 ? -13.441 8.091 21.144 1.00 90.69 100 ASP A C 1
ATOM 692 O O . ASP A 1 100 ? -14.328 8.053 20.291 1.00 90.69 100 ASP A O 1
ATOM 696 N N . LEU A 1 101 ? -12.294 8.721 20.941 1.00 90.56 101 LEU A N 1
ATOM 697 C CA . LEU A 1 101 ? -11.795 9.133 19.647 1.00 90.56 101 LEU A CA 1
ATOM 698 C C . LEU A 1 101 ? -10.865 8.058 19.120 1.00 90.56 101 LEU A C 1
ATOM 700 O O . LEU A 1 101 ? -10.150 7.396 19.857 1.00 90.56 101 LEU A O 1
ATOM 704 N N . GLY A 1 102 ? -10.808 7.931 17.804 1.00 90.06 102 GLY A N 1
ATOM 705 C CA . GLY A 1 102 ? -9.809 7.070 17.206 1.00 90.06 102 GLY A CA 1
ATOM 706 C C . GLY A 1 102 ? -9.401 7.526 15.831 1.00 90.06 102 GLY A C 1
ATOM 707 O O . GLY A 1 102 ? -10.193 8.068 15.059 1.00 90.06 102 GLY A O 1
ATOM 708 N N . VAL A 1 103 ? -8.141 7.265 15.509 1.00 89.88 103 VAL A N 1
ATOM 709 C CA . VAL A 1 103 ? -7.698 7.263 14.123 1.00 89.88 103 VAL A CA 1
ATOM 710 C C . VAL A 1 103 ? -8.270 6.008 13.479 1.00 89.88 103 VAL A C 1
ATOM 712 O O . VAL A 1 103 ? -8.118 4.907 14.015 1.00 89.88 103 VAL A O 1
ATOM 715 N N . LEU A 1 104 ? -8.941 6.161 12.338 1.00 84.62 104 LEU A N 1
ATOM 716 C CA . LEU A 1 104 ? -9.452 5.004 11.618 1.00 84.62 104 LEU A CA 1
ATOM 717 C C . LEU A 1 104 ? -8.298 4.105 11.182 1.00 84.62 104 LEU A C 1
ATOM 719 O O . LEU A 1 104 ? -7.221 4.569 10.795 1.00 84.62 104 LEU A O 1
ATOM 723 N N . TYR A 1 105 ? -8.538 2.796 11.213 1.00 77.81 105 TYR A N 1
ATOM 724 C CA . TYR A 1 105 ? -7.585 1.832 10.684 1.00 77.81 105 TYR A CA 1
ATOM 725 C C . TYR A 1 105 ? -7.290 2.149 9.211 1.00 77.81 105 TYR A C 1
ATOM 727 O O . TYR A 1 105 ? -8.211 2.322 8.416 1.00 77.81 105 TYR A O 1
ATOM 735 N N . ASN A 1 106 ? -6.004 2.262 8.863 1.00 77.69 106 ASN A N 1
ATOM 736 C CA . ASN A 1 106 ? -5.523 2.717 7.552 1.00 77.69 106 ASN A CA 1
ATOM 737 C C . ASN A 1 106 ? -6.068 4.090 7.106 1.00 77.69 106 ASN A C 1
ATOM 739 O O . ASN A 1 106 ? -6.099 4.387 5.916 1.00 77.69 106 ASN A O 1
ATOM 743 N N . GLY A 1 107 ? -6.482 4.938 8.048 1.00 84.62 107 GLY A N 1
ATOM 744 C CA . GLY A 1 107 ? -6.996 6.280 7.780 1.00 84.62 107 GLY A CA 1
ATOM 745 C C . GLY A 1 107 ? -5.915 7.352 7.636 1.00 84.62 107 GLY A C 1
ATOM 746 O O . GLY A 1 107 ? -6.251 8.523 7.529 1.00 84.62 107 GLY A O 1
ATOM 747 N N . LEU A 1 108 ? -4.625 7.009 7.679 1.00 90.44 108 LEU A N 1
ATOM 748 C CA . LEU A 1 108 ? -3.543 7.996 7.644 1.00 90.44 108 LEU A CA 1
ATOM 749 C C . LEU A 1 108 ? -3.281 8.528 6.232 1.00 90.44 108 LEU A C 1
ATOM 751 O O . LEU A 1 108 ? -3.204 7.763 5.273 1.00 90.44 108 LEU A O 1
ATOM 755 N N . SER A 1 109 ? -3.039 9.835 6.119 1.00 89.50 109 SER A N 1
ATOM 756 C CA . SER A 1 109 ? -2.417 10.431 4.937 1.00 89.50 109 SER A CA 1
ATOM 757 C C . SER A 1 109 ? -0.942 10.039 4.902 1.00 89.50 109 SER A C 1
ATOM 759 O O . SER A 1 109 ? -0.102 10.599 5.608 1.00 89.50 109 SER A O 1
ATOM 761 N N . MET A 1 110 ? -0.629 9.020 4.111 1.00 88.44 110 MET A N 1
ATOM 762 C CA . MET A 1 110 ? 0.729 8.495 4.022 1.00 88.44 110 MET A CA 1
ATOM 763 C C . MET A 1 110 ? 1.624 9.349 3.112 1.00 88.44 110 MET A C 1
ATOM 765 O O . MET A 1 110 ? 1.166 10.247 2.401 1.00 88.44 110 MET A O 1
ATOM 769 N N . PHE A 1 111 ? 2.924 9.057 3.106 1.00 90.88 111 PHE A N 1
ATOM 770 C CA . PHE A 1 111 ? 3.848 9.593 2.110 1.00 90.88 111 PHE A CA 1
ATOM 771 C C . PHE A 1 111 ? 3.641 8.907 0.748 1.00 90.88 111 PHE A C 1
ATOM 773 O O . PHE A 1 111 ? 3.108 7.801 0.673 1.00 90.88 111 PHE A O 1
ATOM 780 N N . HIS A 1 112 ? 4.086 9.549 -0.338 1.00 84.44 112 HIS A N 1
ATOM 781 C CA . HIS A 1 112 ? 3.869 9.091 -1.718 1.00 84.44 112 HIS A CA 1
ATOM 782 C C . HIS A 1 112 ? 4.387 7.667 -2.002 1.00 84.44 112 HIS A C 1
ATOM 784 O O . HIS A 1 112 ? 3.893 6.994 -2.906 1.00 84.44 112 HIS A O 1
ATOM 790 N N . ALA A 1 113 ? 5.388 7.198 -1.258 1.00 89.44 113 ALA A N 1
ATOM 791 C CA . ALA A 1 113 ? 5.984 5.874 -1.407 1.00 89.44 113 ALA A CA 1
ATOM 792 C C . ALA A 1 113 ? 6.620 5.409 -0.088 1.00 89.44 113 ALA A C 1
ATOM 794 O O . ALA A 1 113 ? 6.956 6.219 0.772 1.00 89.44 113 ALA A O 1
ATOM 795 N N . PHE A 1 114 ? 6.815 4.101 0.061 1.00 92.31 114 PHE A N 1
ATOM 796 C CA . PHE A 1 114 ? 7.421 3.484 1.246 1.00 92.31 114 PHE A CA 1
ATOM 797 C C . PHE A 1 114 ? 8.925 3.237 1.109 1.00 92.31 114 PHE A C 1
ATOM 799 O O . PHE A 1 114 ? 9.611 3.082 2.120 1.00 92.31 114 PHE A O 1
ATOM 806 N N . ALA A 1 115 ? 9.446 3.248 -0.116 1.00 94.31 115 ALA A N 1
ATOM 807 C CA . ALA A 1 115 ? 10.871 3.352 -0.395 1.00 94.31 115 ALA A CA 1
ATOM 808 C C . ALA A 1 115 ? 11.097 4.325 -1.557 1.00 94.31 115 ALA A C 1
ATOM 810 O O . ALA A 1 115 ? 10.417 4.232 -2.582 1.00 94.31 115 ALA A O 1
ATOM 811 N N . VAL A 1 116 ? 12.037 5.253 -1.385 1.00 94.56 116 VAL A N 1
ATOM 812 C CA . VAL A 1 116 ? 12.439 6.226 -2.409 1.00 94.56 116 VAL A CA 1
ATOM 813 C C . VAL A 1 116 ? 13.965 6.337 -2.416 1.00 94.56 116 VAL A C 1
ATOM 815 O O . VAL A 1 116 ? 14.552 6.492 -1.341 1.00 94.56 116 VAL A O 1
ATOM 818 N N . PRO A 1 117 ? 14.632 6.310 -3.582 1.00 94.88 117 PRO A N 1
ATOM 819 C CA . PRO A 1 117 ? 16.068 6.541 -3.648 1.00 94.88 117 PRO A CA 1
ATOM 820 C C . PRO A 1 117 ? 16.442 7.942 -3.153 1.00 94.88 117 PRO A C 1
ATOM 822 O O . PRO A 1 117 ? 15.789 8.935 -3.481 1.00 94.88 117 PRO A O 1
ATOM 825 N N . HIS A 1 118 ? 17.538 8.047 -2.405 1.00 95.00 118 HIS A N 1
ATOM 826 C CA . HIS A 1 118 ? 18.028 9.295 -1.826 1.00 95.00 118 HIS A CA 1
ATOM 827 C C . HIS A 1 118 ? 18.196 10.399 -2.872 1.00 95.00 118 HIS A C 1
ATOM 829 O O . HIS A 1 118 ? 17.826 11.545 -2.617 1.00 95.00 118 HIS A O 1
ATOM 835 N N . SER A 1 119 ? 18.665 10.040 -4.070 1.00 93.12 119 SER A N 1
ATOM 836 C CA . SER A 1 119 ? 18.862 10.956 -5.198 1.00 93.12 119 SER A CA 1
ATOM 837 C C . SER A 1 119 ? 17.603 11.727 -5.609 1.00 93.12 119 SER A C 1
ATOM 839 O O . SER A 1 119 ? 17.725 12.801 -6.196 1.00 93.12 119 SER A O 1
ATOM 841 N N . GLN A 1 120 ? 16.415 11.221 -5.272 1.00 94.50 120 GLN A N 1
ATOM 842 C CA . GLN A 1 120 ? 15.123 11.805 -5.635 1.00 94.50 120 GLN A CA 1
ATOM 843 C C . GLN A 1 120 ? 14.602 12.809 -4.601 1.00 94.50 120 GLN A C 1
ATOM 845 O O . GLN A 1 120 ? 13.708 13.596 -4.908 1.00 94.50 120 GLN A O 1
ATOM 850 N N . ILE A 1 121 ? 15.155 12.800 -3.383 1.00 92.94 121 ILE A N 1
ATOM 851 C CA . ILE A 1 121 ? 14.655 13.567 -2.230 1.00 92.94 121 ILE A CA 1
ATOM 852 C C . ILE A 1 121 ? 15.723 14.481 -1.609 1.00 92.94 121 ILE A C 1
ATOM 854 O O . ILE A 1 121 ? 15.632 14.903 -0.457 1.00 92.94 121 ILE A O 1
ATOM 858 N N . VAL A 1 122 ? 16.764 14.800 -2.374 1.00 92.25 122 VAL A N 1
ATOM 859 C CA . VAL A 1 122 ? 17.809 15.744 -1.961 1.00 92.25 122 VAL A CA 1
ATOM 860 C C . VAL A 1 122 ? 17.274 17.174 -1.856 1.00 92.25 122 VAL A C 1
ATOM 862 O O . VAL A 1 122 ? 16.304 17.544 -2.523 1.00 92.25 122 VAL A O 1
ATOM 865 N N . THR A 1 123 ? 17.945 18.008 -1.060 1.00 89.25 123 THR A N 1
ATOM 866 C CA . THR A 1 123 ? 17.724 19.460 -1.084 1.00 89.25 123 THR A CA 1
ATOM 867 C C . THR A 1 123 ? 17.970 19.989 -2.497 1.00 89.25 123 THR A C 1
ATOM 869 O O . THR A 1 123 ? 19.026 19.736 -3.077 1.00 89.25 123 THR A O 1
ATOM 872 N N . GLY A 1 124 ? 17.008 20.731 -3.050 1.00 81.50 124 GLY A N 1
ATOM 873 C CA . GLY A 1 124 ? 17.118 21.287 -4.400 1.00 81.50 124 GLY A CA 1
ATOM 874 C C . GLY A 1 124 ? 16.686 20.341 -5.526 1.00 81.50 124 GLY A C 1
ATOM 875 O O . GLY A 1 124 ? 17.014 20.605 -6.677 1.00 81.50 124 GLY A O 1
ATOM 876 N N . ASN A 1 125 ? 15.916 19.284 -5.237 1.00 86.38 125 ASN A N 1
ATOM 877 C CA . ASN A 1 125 ? 15.278 18.423 -6.250 1.00 86.38 125 ASN A CA 1
ATOM 878 C C . ASN A 1 125 ? 14.141 19.112 -7.046 1.00 86.38 125 ASN A C 1
ATOM 880 O O . ASN A 1 125 ? 13.353 18.429 -7.691 1.00 86.38 125 ASN A O 1
ATOM 884 N N . GLY A 1 126 ? 14.010 20.440 -6.960 1.00 86.94 126 GLY A N 1
ATOM 885 C CA . GLY A 1 126 ? 12.911 21.199 -7.563 1.00 86.94 126 GLY A CA 1
ATOM 886 C C . GLY A 1 126 ? 11.581 21.116 -6.803 1.00 86.94 126 GLY A C 1
ATOM 887 O O . GLY A 1 126 ? 10.595 21.677 -7.269 1.00 86.94 126 GLY A O 1
ATOM 888 N N . ASN A 1 127 ? 11.548 20.456 -5.640 1.00 90.12 127 ASN A N 1
ATOM 889 C CA . ASN A 1 127 ? 10.381 20.291 -4.765 1.00 90.12 127 ASN A CA 1
ATOM 890 C C . ASN A 1 127 ? 9.132 19.803 -5.522 1.00 90.12 127 ASN A C 1
ATOM 892 O O . ASN A 1 127 ? 8.070 20.438 -5.462 1.00 90.12 127 ASN A O 1
ATOM 896 N N . PRO A 1 128 ? 9.248 18.678 -6.252 1.00 89.38 128 PRO A N 1
ATOM 897 C CA . PRO A 1 128 ? 8.190 18.206 -7.120 1.00 89.38 128 PRO A CA 1
ATOM 898 C C . PRO A 1 128 ? 6.950 17.860 -6.304 1.00 89.38 128 PRO A C 1
ATOM 900 O O . PRO A 1 128 ? 7.019 17.286 -5.213 1.00 89.38 128 PRO A O 1
ATOM 903 N N . VAL A 1 129 ? 5.793 18.158 -6.887 1.00 84.00 129 VAL A N 1
ATOM 904 C CA . VAL A 1 129 ? 4.469 17.923 -6.303 1.00 84.00 129 VAL A CA 1
ATOM 905 C C . VAL A 1 129 ? 4.317 16.461 -5.846 1.00 84.00 129 VAL A C 1
ATOM 907 O O . VAL A 1 129 ? 3.741 16.216 -4.785 1.00 84.00 129 VAL A O 1
ATOM 910 N N . ALA A 1 130 ? 4.909 15.494 -6.553 1.00 83.50 130 ALA A N 1
ATOM 911 C CA . ALA A 1 130 ? 4.910 14.077 -6.178 1.00 83.50 130 ALA A CA 1
ATOM 912 C C . ALA A 1 130 ? 5.448 13.805 -4.756 1.00 83.50 130 ALA A C 1
ATOM 914 O O . ALA A 1 130 ? 4.859 13.018 -4.018 1.00 83.50 130 ALA A O 1
ATOM 915 N N . TYR A 1 131 ? 6.523 14.489 -4.343 1.00 90.25 131 TYR A N 1
ATOM 916 C CA . TYR A 1 131 ? 7.216 14.252 -3.067 1.00 90.25 131 TYR A CA 1
ATOM 917 C C . TYR A 1 131 ? 6.830 15.216 -1.947 1.00 90.25 131 TYR A C 1
ATOM 919 O O . TYR A 1 131 ? 7.442 15.195 -0.879 1.00 90.25 131 TYR A O 1
ATOM 927 N N . LYS A 1 132 ? 5.800 16.042 -2.142 1.00 88.94 132 LYS A N 1
ATOM 928 C CA . LYS A 1 132 ? 5.275 16.856 -1.047 1.00 88.94 132 LYS A CA 1
ATOM 929 C C . LYS A 1 132 ? 4.594 15.969 -0.002 1.00 88.94 132 LYS A C 1
ATOM 931 O O . LYS A 1 132 ? 3.736 15.139 -0.321 1.00 88.94 132 LYS A O 1
ATOM 936 N N . GLY A 1 133 ? 4.978 16.144 1.255 1.00 89.06 133 GLY A N 1
ATOM 937 C CA . GLY A 1 133 ? 4.276 15.595 2.405 1.00 89.06 133 GLY A CA 1
ATOM 938 C C . GLY A 1 133 ? 2.952 16.324 2.614 1.00 89.06 133 GLY A C 1
ATOM 939 O O . GLY A 1 133 ? 2.831 17.508 2.298 1.00 89.06 133 GLY A O 1
ATOM 940 N N . TYR A 1 134 ? 1.954 15.602 3.113 1.00 88.88 134 TYR A N 1
ATOM 941 C CA . TYR A 1 134 ? 0.657 16.161 3.472 1.00 88.88 134 TYR A CA 1
ATOM 942 C C . TYR A 1 134 ? 0.162 15.429 4.714 1.00 88.88 134 TYR A C 1
ATOM 944 O O . TYR A 1 134 ? -0.167 14.243 4.640 1.00 88.88 134 TYR A O 1
ATOM 952 N N . ASP A 1 135 ? 0.169 16.118 5.851 1.00 92.12 135 ASP A N 1
ATOM 953 C CA . ASP A 1 135 ? -0.236 15.535 7.122 1.00 92.12 135 ASP A CA 1
ATOM 954 C C . ASP A 1 135 ? -1.756 15.550 7.254 1.00 92.12 135 ASP A C 1
ATOM 956 O O . ASP A 1 135 ? -2.414 16.568 7.044 1.00 92.12 135 ASP A O 1
ATOM 960 N N . GLY A 1 136 ? -2.321 14.414 7.642 1.00 92.31 136 GLY A N 1
ATOM 961 C CA . GLY A 1 136 ? -3.746 14.301 7.890 1.00 92.31 136 GLY A CA 1
ATOM 962 C C . GLY A 1 136 ? -4.165 12.871 8.168 1.00 92.31 136 GLY A C 1
ATOM 963 O O . GLY A 1 136 ? -3.384 11.932 8.005 1.00 92.31 136 GLY A O 1
ATOM 964 N N . ALA A 1 137 ? -5.396 12.709 8.621 1.00 92.06 137 ALA A N 1
ATOM 965 C CA . ALA A 1 137 ? -5.965 11.408 8.899 1.00 92.06 137 ALA A CA 1
ATOM 966 C C . ALA A 1 137 ? -7.488 11.449 8.827 1.00 92.06 137 ALA A C 1
ATOM 968 O O . ALA A 1 137 ? -8.115 12.491 9.021 1.00 92.06 137 ALA A O 1
ATOM 969 N N . PHE A 1 138 ? -8.077 10.286 8.602 1.00 89.88 138 PHE A N 1
ATOM 970 C CA . PHE A 1 138 ? -9.479 10.042 8.865 1.00 89.88 138 PHE A CA 1
ATOM 971 C C . PHE A 1 138 ? -9.629 9.554 10.295 1.00 89.88 138 PHE A C 1
ATOM 973 O O . PHE A 1 138 ? -8.914 8.656 10.751 1.00 89.88 138 PHE A O 1
ATOM 980 N N . ILE A 1 139 ? -10.546 10.182 11.008 1.00 89.62 139 ILE A N 1
ATOM 981 C CA . ILE A 1 139 ? -10.732 9.993 12.440 1.00 89.62 139 ILE A CA 1
ATOM 982 C C . ILE A 1 139 ? -12.213 9.809 12.728 1.00 89.62 139 ILE A C 1
ATOM 984 O O . ILE A 1 139 ? -13.056 10.257 11.955 1.00 89.62 139 ILE A O 1
ATOM 988 N N . ALA A 1 140 ? -12.525 9.175 13.845 1.00 88.81 140 ALA A N 1
ATOM 989 C CA . ALA A 1 140 ? -13.885 8.873 14.251 1.00 88.81 140 ALA A CA 1
ATOM 990 C C . ALA A 1 140 ? -14.115 9.238 15.715 1.00 88.81 140 ALA A C 1
ATOM 992 O O . ALA A 1 140 ? -13.202 9.134 16.537 1.00 88.81 140 ALA A O 1
ATOM 993 N N . ASN A 1 141 ? -15.354 9.615 16.025 1.00 89.00 141 ASN A N 1
ATOM 994 C CA . ASN A 1 141 ? -15.870 9.603 17.386 1.00 89.00 141 ASN A CA 1
ATOM 995 C C . ASN A 1 141 ? -16.656 8.303 17.614 1.00 89.00 141 ASN A C 1
ATOM 997 O O . ASN A 1 141 ? -17.806 8.149 17.195 1.00 89.00 141 ASN A O 1
ATOM 1001 N N . PHE A 1 142 ? -15.998 7.347 18.258 1.00 86.50 142 PHE A N 1
ATOM 1002 C CA . PHE A 1 142 ? -16.552 6.071 18.701 1.00 86.50 142 PHE A CA 1
ATOM 1003 C C . PHE A 1 142 ? -17.325 6.182 20.024 1.00 86.50 142 PHE A C 1
ATOM 1005 O O . PHE A 1 142 ? -17.996 5.226 20.427 1.00 86.50 142 PHE A O 1
ATOM 1012 N N . GLY A 1 143 ? -17.236 7.333 20.692 1.00 88.19 143 GLY A N 1
ATOM 1013 C CA . GLY A 1 143 ? -17.921 7.629 21.935 1.00 88.19 143 GLY A CA 1
ATOM 1014 C C . GLY A 1 143 ? -19.412 7.916 21.753 1.00 88.19 143 GLY A C 1
ATOM 1015 O O . GLY A 1 143 ? -19.910 8.226 20.668 1.00 88.19 143 GLY A O 1
ATOM 1016 N N . THR A 1 144 ? -20.149 7.838 22.859 1.00 89.44 144 THR A N 1
ATOM 1017 C CA . THR A 1 144 ? -21.572 8.198 22.915 1.00 89.44 144 THR A CA 1
ATOM 1018 C C . THR A 1 144 ? -21.808 9.679 23.224 1.00 89.44 144 THR A C 1
ATOM 1020 O O . THR A 1 144 ? -22.961 10.086 23.356 1.00 89.44 144 THR A O 1
ATOM 1023 N N . SER A 1 145 ? -20.755 10.491 23.378 1.00 91.31 145 SER A N 1
ATOM 1024 C CA . SER A 1 145 ? -20.854 11.936 23.622 1.00 91.31 145 SER A CA 1
ATOM 1025 C C . SER A 1 145 ? -20.036 12.777 22.637 1.00 91.31 145 SER A C 1
ATOM 1027 O O . SER A 1 145 ? -19.069 12.309 22.037 1.00 91.31 145 SER A O 1
ATOM 1029 N N . ASN A 1 146 ? -20.461 14.025 22.432 1.00 92.50 146 ASN A N 1
ATOM 1030 C CA . ASN A 1 146 ? -19.756 14.949 21.550 1.00 92.50 146 ASN A CA 1
ATOM 1031 C C . ASN A 1 146 ? -18.404 15.334 22.156 1.00 92.50 146 ASN A C 1
ATOM 1033 O O . ASN A 1 146 ? -18.338 15.748 23.314 1.00 92.50 146 ASN A O 1
ATOM 1037 N N . GLU A 1 147 ? -17.362 15.320 21.333 1.00 92.25 147 GLU A N 1
ATOM 1038 C CA . GLU A 1 147 ? -16.041 15.806 21.709 1.00 92.25 147 GLU A CA 1
ATOM 1039 C C . GLU A 1 147 ? -15.846 17.262 21.293 1.00 92.25 147 GLU A C 1
ATOM 1041 O O . GLU A 1 147 ? -16.401 17.746 20.303 1.00 92.25 147 GLU A O 1
ATOM 1046 N N . THR A 1 148 ? -15.040 17.988 22.061 1.00 92.75 148 THR A N 1
ATOM 1047 C CA . THR A 1 148 ? -14.707 19.393 21.791 1.00 92.75 148 THR A CA 1
ATOM 1048 C C . THR A 1 148 ? -13.209 19.619 21.906 1.00 92.75 148 THR A C 1
ATOM 1050 O O . THR A 1 148 ? -12.507 18.866 22.585 1.00 92.75 148 THR A O 1
ATOM 1053 N N . SER A 1 149 ? -12.710 20.661 21.235 1.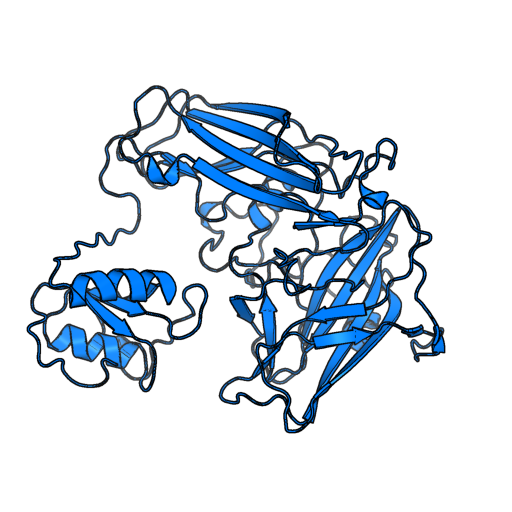00 92.06 149 SER A N 1
ATOM 1054 C CA . SER A 1 149 ? -11.272 20.966 21.154 1.00 92.06 149 SER A CA 1
ATOM 1055 C C . SER A 1 149 ? -10.440 19.769 20.684 1.00 92.06 149 SER A C 1
ATOM 1057 O O . SER A 1 149 ? -9.344 19.523 21.193 1.00 92.06 149 SER A O 1
ATOM 1059 N N . VAL A 1 150 ? -10.977 19.006 19.731 1.00 92.81 150 VAL A N 1
ATOM 1060 C CA . VAL A 1 150 ? -10.296 17.829 19.203 1.00 92.81 150 VAL A CA 1
ATOM 1061 C C . VAL A 1 150 ? -9.092 18.288 18.400 1.00 92.81 150 VAL A C 1
ATOM 1063 O O . VAL A 1 150 ? -9.178 19.202 17.579 1.00 92.81 150 VAL A O 1
ATOM 1066 N N . LYS A 1 151 ? -7.953 17.658 18.662 1.00 94.69 151 LYS A N 1
ATOM 1067 C CA . LYS A 1 151 ? -6.665 17.989 18.079 1.00 94.69 151 LYS A CA 1
ATOM 1068 C C . LYS A 1 151 ? -6.046 16.751 17.458 1.00 94.69 151 LYS A C 1
ATOM 1070 O O . LYS A 1 151 ? -5.831 15.755 18.144 1.00 94.69 151 LYS A O 1
ATOM 1075 N N . LEU A 1 152 ? -5.689 16.865 16.183 1.00 95.56 152 LEU A N 1
ATOM 1076 C CA . LEU A 1 152 ? -4.818 15.922 15.494 1.00 95.56 152 LEU A CA 1
ATOM 1077 C C . LEU A 1 152 ? -3.415 16.522 15.441 1.00 95.56 152 LEU A C 1
ATOM 1079 O O . LEU A 1 152 ? -3.227 17.631 14.941 1.00 95.56 152 LEU A O 1
ATOM 1083 N N . LYS A 1 153 ? -2.426 15.797 15.957 1.00 96.31 153 LYS A N 1
ATOM 1084 C CA . LYS A 1 153 ? -1.012 16.187 15.924 1.00 96.31 153 LYS A CA 1
ATOM 1085 C C . LYS A 1 153 ? -0.212 15.158 15.139 1.00 96.31 153 LYS A C 1
ATOM 1087 O O . LYS A 1 153 ? -0.381 13.972 15.388 1.00 96.31 153 LYS A O 1
ATOM 1092 N N . ALA A 1 154 ? 0.680 15.620 14.270 1.00 96.88 154 ALA A N 1
ATOM 1093 C CA . ALA A 1 154 ? 1.646 14.813 13.538 1.00 96.88 154 ALA A CA 1
ATOM 1094 C C . ALA A 1 154 ? 3.066 15.156 14.005 1.00 96.88 154 ALA A C 1
ATOM 1096 O O . ALA A 1 154 ? 3.426 16.327 14.164 1.00 96.88 154 ALA A O 1
ATOM 1097 N N . VAL A 1 155 ? 3.888 14.136 14.232 1.00 97.19 155 VAL A N 1
ATOM 1098 C CA . VAL A 1 155 ? 5.322 14.276 14.499 1.00 97.19 155 VAL A CA 1
ATOM 1099 C C . VAL A 1 155 ? 6.064 13.393 13.514 1.00 97.19 155 VAL A C 1
ATOM 1101 O O . VAL A 1 155 ? 5.862 12.183 13.509 1.00 97.19 155 VAL A O 1
ATOM 1104 N N . THR A 1 156 ? 6.926 14.000 12.700 1.00 96.62 156 THR A N 1
ATOM 1105 C CA . THR A 1 156 ? 7.830 13.271 11.808 1.00 96.62 156 THR A CA 1
ATOM 1106 C C . THR A 1 156 ? 9.237 13.295 12.381 1.00 96.62 156 THR A C 1
ATOM 1108 O O . THR A 1 156 ? 9.787 14.369 12.660 1.00 96.62 156 THR A O 1
ATOM 1111 N N . THR A 1 157 ? 9.842 12.121 12.513 1.00 97.69 157 THR A N 1
ATOM 1112 C CA . THR A 1 157 ? 11.256 11.963 12.851 1.00 97.69 157 THR A CA 1
ATOM 1113 C C . THR A 1 157 ? 12.023 11.319 11.702 1.00 97.69 157 THR A C 1
ATOM 1115 O O . THR A 1 157 ? 11.442 10.645 10.854 1.00 97.69 157 THR A O 1
ATOM 1118 N N . PHE A 1 158 ? 13.334 11.543 11.662 1.00 97.75 158 PHE A N 1
ATOM 1119 C CA . PHE A 1 158 ? 14.253 10.888 10.741 1.00 97.75 158 PHE A CA 1
ATOM 1120 C C . PHE A 1 158 ? 15.356 10.166 11.514 1.00 97.75 158 PHE A C 1
ATOM 1122 O O . PHE A 1 158 ? 15.976 10.741 12.409 1.00 97.75 158 PHE A O 1
ATOM 1129 N N . THR A 1 159 ? 15.620 8.920 11.134 1.00 97.94 159 THR A N 1
ATOM 1130 C CA . THR A 1 159 ? 16.698 8.087 11.667 1.00 97.94 159 THR A CA 1
ATOM 1131 C C . THR A 1 159 ? 17.633 7.696 10.519 1.00 97.94 159 THR A C 1
ATOM 1133 O O . THR A 1 159 ? 17.222 6.943 9.631 1.00 97.94 159 THR A O 1
ATOM 1136 N N . PRO A 1 160 ? 18.880 8.196 10.490 1.00 97.12 160 PRO A N 1
ATOM 1137 C CA . PRO A 1 160 ? 19.881 7.763 9.515 1.00 97.12 160 PRO A CA 1
ATOM 1138 C C . PRO A 1 160 ? 20.127 6.254 9.566 1.00 97.12 160 PRO A C 1
ATOM 1140 O O . PRO A 1 160 ? 20.115 5.680 10.647 1.00 97.12 160 PRO A O 1
ATOM 1143 N N . SER A 1 161 ? 20.433 5.619 8.429 1.00 94.31 161 SER A N 1
ATOM 1144 C CA . SER A 1 161 ? 20.646 4.153 8.392 1.00 94.31 161 SER A CA 1
ATOM 1145 C C . SER A 1 161 ? 21.799 3.678 9.283 1.00 94.31 161 SER A C 1
ATOM 1147 O O . SER A 1 161 ? 21.751 2.577 9.816 1.00 94.31 161 SER A O 1
ATOM 1149 N N . GLU A 1 162 ? 22.822 4.516 9.454 1.00 92.25 162 GLU A N 1
ATOM 1150 C CA . GLU A 1 162 ? 24.013 4.224 10.265 1.00 92.25 162 GLU A CA 1
ATOM 1151 C C . GLU A 1 162 ? 23.866 4.716 11.724 1.00 92.25 162 GLU A C 1
ATOM 1153 O O . GLU A 1 162 ? 24.851 4.840 12.449 1.00 92.25 162 GLU A O 1
ATOM 1158 N N . SER A 1 163 ? 22.648 5.063 12.159 1.00 93.56 163 SER A N 1
ATOM 1159 C CA . SER A 1 163 ? 22.355 5.620 13.483 1.00 93.56 163 SER A CA 1
ATOM 1160 C C . SER A 1 163 ? 21.122 4.962 14.100 1.00 93.56 163 SER A C 1
ATOM 1162 O O . SER A 1 163 ? 20.221 4.501 13.409 1.00 93.56 163 SER A O 1
ATOM 1164 N N . THR A 1 164 ? 21.051 4.965 15.428 1.00 92.31 164 THR A N 1
ATOM 1165 C CA . THR A 1 164 ? 19.844 4.603 16.192 1.00 92.31 164 THR A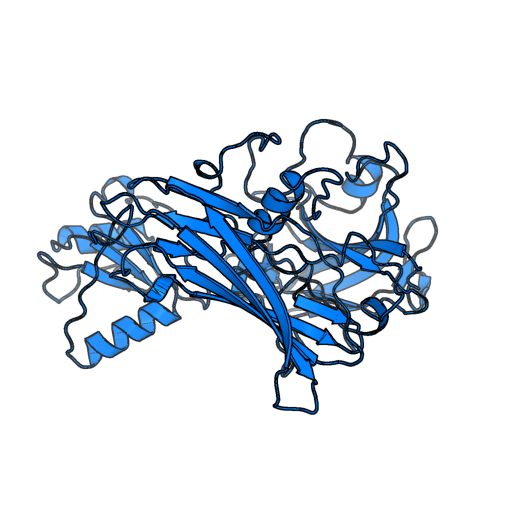 CA 1
ATOM 1166 C C . THR A 1 164 ? 19.119 5.827 16.753 1.00 92.31 164 THR A C 1
ATOM 1168 O O . THR A 1 164 ? 18.065 5.700 17.373 1.00 92.31 164 THR A O 1
ATOM 1171 N N . VAL A 1 165 ? 19.684 7.021 16.557 1.00 95.25 165 VAL A N 1
ATOM 1172 C CA . VAL A 1 165 ? 19.143 8.277 17.075 1.00 95.25 165 VAL A CA 1
ATOM 1173 C C . VAL A 1 165 ? 18.204 8.885 16.043 1.00 95.25 165 VAL A C 1
ATOM 1175 O O . VAL A 1 165 ? 18.642 9.309 14.971 1.00 95.25 165 VAL A O 1
ATOM 1178 N N . ALA A 1 166 ? 16.926 8.960 16.402 1.00 96.38 166 ALA A N 1
ATOM 1179 C CA . ALA A 1 166 ? 15.913 9.677 15.644 1.00 96.38 166 ALA A CA 1
ATOM 1180 C C . ALA A 1 166 ? 15.930 11.173 15.994 1.00 96.38 166 ALA A C 1
ATOM 1182 O O . ALA A 1 166 ? 16.020 11.543 17.168 1.00 96.38 166 ALA A O 1
ATOM 1183 N N . THR A 1 167 ? 15.787 12.042 14.995 1.00 96.94 167 THR A N 1
ATOM 1184 C CA . THR A 1 167 ? 15.626 13.491 15.186 1.00 96.94 167 THR A CA 1
ATOM 1185 C C . THR A 1 167 ? 14.268 13.951 14.681 1.00 96.94 167 THR A C 1
ATOM 1187 O O . THR A 1 167 ? 13.820 13.532 13.618 1.00 96.94 167 THR A O 1
ATOM 1190 N N . THR A 1 168 ? 13.587 14.822 15.427 1.00 97.12 168 THR A N 1
ATOM 1191 C CA . THR A 1 168 ? 12.340 15.440 14.955 1.00 97.12 168 THR A CA 1
ATOM 1192 C C . THR A 1 168 ? 12.648 16.416 13.830 1.00 97.12 168 THR A C 1
ATOM 1194 O O . THR A 1 168 ? 13.368 17.390 14.035 1.00 97.12 168 THR A O 1
ATOM 1197 N N . VAL A 1 169 ? 12.075 16.166 12.657 1.00 95.00 169 VAL A N 1
ATOM 1198 C CA . VAL A 1 169 ? 12.245 17.005 11.461 1.00 95.00 169 VAL A CA 1
ATOM 1199 C C . VAL A 1 169 ? 11.006 17.844 11.165 1.00 95.00 169 VAL A C 1
ATOM 1201 O O . VAL A 1 169 ? 11.106 18.873 10.502 1.00 95.00 169 VAL A O 1
ATOM 1204 N N . ARG A 1 170 ? 9.838 17.437 11.679 1.00 94.31 170 ARG A N 1
ATOM 1205 C CA . ARG A 1 170 ? 8.589 18.189 11.548 1.00 94.31 170 ARG A CA 1
ATOM 1206 C C . ARG A 1 170 ? 7.643 17.897 12.706 1.00 94.31 170 ARG A C 1
ATOM 1208 O O . ARG A 1 170 ? 7.551 16.767 13.183 1.00 94.31 170 ARG A O 1
ATOM 1215 N N . MET A 1 171 ? 6.903 18.920 13.112 1.00 94.88 171 MET A N 1
ATOM 1216 C CA . MET A 1 171 ? 5.737 18.797 13.975 1.00 94.88 171 MET A CA 1
ATOM 1217 C C . MET A 1 171 ? 4.645 19.717 13.446 1.00 94.88 171 MET A C 1
ATOM 1219 O O . MET A 1 171 ? 4.917 20.886 13.180 1.00 94.88 171 MET A O 1
ATOM 1223 N N . ASP A 1 172 ? 3.435 19.191 13.310 1.00 94.25 172 ASP A N 1
ATOM 1224 C CA . ASP A 1 172 ? 2.269 19.952 12.872 1.00 94.25 172 ASP A CA 1
ATOM 1225 C C . ASP A 1 172 ? 1.029 19.507 13.656 1.00 94.25 172 ASP A C 1
ATOM 1227 O O . ASP A 1 172 ? 1.003 18.433 14.270 1.00 94.25 172 ASP A O 1
ATOM 1231 N N . SER A 1 173 ? 0.014 20.360 13.716 1.00 94.25 173 SER A N 1
ATOM 1232 C CA . SER A 1 173 ? -1.258 20.005 14.327 1.00 94.25 173 SER A CA 1
ATOM 1233 C C . SER A 1 173 ? -2.390 20.896 13.858 1.00 94.25 173 SER A C 1
ATOM 1235 O O . SER A 1 173 ? -2.197 22.091 13.651 1.00 94.25 173 SER A O 1
ATOM 1237 N N . THR A 1 174 ? -3.593 20.339 13.843 1.00 93.25 174 THR A N 1
ATOM 1238 C CA . THR A 1 174 ? -4.833 21.081 13.628 1.00 93.25 174 THR A CA 1
ATOM 1239 C C . THR A 1 174 ? -5.814 20.807 14.763 1.00 93.25 174 THR A C 1
ATOM 1241 O O . THR A 1 174 ? -5.801 19.723 15.353 1.00 93.25 174 THR A O 1
ATOM 1244 N N . THR A 1 175 ? -6.640 21.801 15.086 1.00 92.69 175 THR A N 1
ATOM 1245 C CA . THR A 1 175 ? -7.666 21.726 16.132 1.00 92.69 175 THR A CA 1
ATOM 1246 C C . THR A 1 175 ? -9.007 22.140 15.543 1.00 92.69 175 THR A C 1
ATOM 1248 O O . THR A 1 175 ? -9.078 23.125 14.811 1.00 92.69 175 THR A O 1
ATOM 1251 N N . PHE A 1 176 ? -10.076 21.439 15.908 1.00 85.44 176 PHE A N 1
ATOM 1252 C CA . PHE A 1 176 ? -11.443 21.764 15.506 1.00 85.44 176 PHE A CA 1
ATOM 1253 C C . PHE A 1 176 ? -12.402 21.686 16.704 1.00 85.44 176 PHE A C 1
ATOM 1255 O O . PHE A 1 176 ? -12.137 21.033 17.716 1.00 85.44 176 PHE A O 1
ATOM 1262 N N . SER A 1 177 ? -13.482 22.467 16.641 1.00 78.75 177 SER A N 1
ATOM 1263 C CA . SER A 1 177 ? -14.249 22.878 17.824 1.00 78.75 177 SER A CA 1
ATOM 1264 C C . SER A 1 177 ? -15.281 21.861 18.305 1.00 78.75 177 SER A C 1
ATOM 1266 O O . SER A 1 177 ? -15.544 21.817 19.506 1.00 78.75 177 SER A O 1
ATOM 1268 N N . ALA A 1 178 ? -15.844 21.043 17.415 1.00 82.56 178 ALA A N 1
ATOM 1269 C CA . ALA A 1 178 ? -16.849 20.047 17.766 1.00 82.56 178 ALA A CA 1
ATOM 1270 C C . ALA A 1 178 ? -16.720 18.791 16.899 1.00 82.56 178 ALA A C 1
ATOM 1272 O O . ALA A 1 178 ? -16.541 18.887 15.686 1.00 82.56 178 ALA A O 1
ATOM 1273 N N . PHE A 1 179 ? -16.864 17.632 17.534 1.00 88.94 179 PHE A N 1
ATOM 1274 C CA . PHE A 1 179 ? -16.953 16.334 16.886 1.00 88.94 179 PHE A CA 1
ATOM 1275 C C . PHE A 1 179 ? -18.164 15.584 17.464 1.00 88.94 179 PHE A C 1
ATOM 1277 O O . PHE A 1 179 ? -18.095 15.103 18.599 1.00 88.94 179 PHE A O 1
ATOM 1284 N N . PRO A 1 180 ? -19.303 15.541 16.751 1.00 87.50 180 PRO A N 1
ATOM 1285 C CA . PRO A 1 180 ? -20.506 14.879 17.246 1.00 87.50 180 PRO A CA 1
ATOM 1286 C C . PRO A 1 180 ? -20.267 13.408 17.606 1.00 87.50 180 PRO A C 1
ATOM 1288 O O . PRO A 1 180 ? -19.405 12.753 17.023 1.00 87.50 180 PRO A O 1
ATOM 1291 N N . ALA A 1 181 ? -21.012 12.901 18.586 1.00 77.44 181 ALA A N 1
ATOM 1292 C CA . ALA A 1 181 ? -21.134 11.466 18.814 1.00 77.44 181 ALA A CA 1
ATOM 1293 C C . ALA A 1 181 ? -21.983 10.816 17.725 1.00 77.44 181 ALA A C 1
ATOM 1295 O O . ALA A 1 181 ? -22.870 11.462 17.169 1.00 77.44 181 ALA A O 1
ATOM 1296 N N . SER A 1 182 ? -21.770 9.510 17.535 1.00 60.28 182 SER A N 1
ATOM 1297 C CA . SER A 1 182 ? -22.432 8.630 16.560 1.00 60.28 182 SER A CA 1
ATOM 1298 C C . SER A 1 182 ? -22.150 8.963 15.088 1.00 60.28 182 SER A C 1
ATOM 1300 O O . SER A 1 182 ? -22.335 10.092 14.649 1.00 60.28 182 SER A O 1
ATOM 1302 N N . ASP A 1 183 ? -21.677 7.945 14.357 1.00 58.78 183 ASP A N 1
ATOM 1303 C CA . ASP A 1 183 ? -21.428 7.919 12.904 1.00 58.78 183 ASP A CA 1
ATOM 1304 C C . ASP A 1 183 ? -20.901 9.237 12.324 1.00 58.78 183 ASP A C 1
ATOM 1306 O O . ASP A 1 183 ? -21.506 9.889 11.480 1.00 58.78 183 ASP A O 1
ATOM 1310 N N . SER A 1 184 ? -19.790 9.686 12.896 1.00 71.88 184 SER A N 1
ATOM 1311 C CA . SER A 1 184 ? -19.110 10.900 12.479 1.00 71.88 184 SER A CA 1
ATOM 1312 C C . SER A 1 184 ? -17.671 10.510 12.183 1.00 71.88 184 SER A C 1
ATOM 1314 O O . SER A 1 184 ? -16.843 10.403 13.093 1.00 71.88 184 SER A O 1
ATOM 1316 N N . ILE A 1 185 ? -17.381 10.232 10.914 1.00 82.00 185 ILE A N 1
ATOM 1317 C CA . ILE A 1 185 ? -16.011 10.187 10.411 1.00 82.00 185 ILE A CA 1
ATOM 1318 C C . ILE A 1 185 ? -15.669 11.586 9.909 1.00 82.00 185 ILE A C 1
ATOM 1320 O O . ILE A 1 185 ? -16.438 12.211 9.184 1.00 82.00 185 ILE A O 1
ATOM 1324 N N . LEU A 1 186 ? -14.494 12.086 10.279 1.00 84.25 186 LEU A N 1
ATOM 1325 C CA . LEU A 1 186 ? -13.960 13.327 9.733 1.00 84.25 186 LEU A CA 1
ATOM 1326 C C . LEU A 1 186 ? -12.670 13.055 8.978 1.00 84.25 186 LEU A C 1
ATOM 1328 O O . LEU A 1 186 ? -11.752 12.414 9.491 1.00 84.25 186 LEU A O 1
ATOM 1332 N N . ALA A 1 187 ? -12.583 13.612 7.775 1.00 85.50 187 ALA A N 1
ATOM 1333 C CA . ALA A 1 187 ? -11.337 13.742 7.047 1.00 85.50 187 ALA A CA 1
ATOM 1334 C C . ALA A 1 187 ? -10.628 15.016 7.507 1.00 85.50 187 ALA A C 1
ATOM 1336 O O . ALA A 1 187 ? -11.053 16.128 7.196 1.00 85.50 187 ALA A O 1
ATOM 1337 N N . VAL A 1 188 ? -9.550 14.855 8.269 1.00 88.56 188 VAL A N 1
ATOM 1338 C CA . VAL A 1 188 ? -8.823 15.971 8.870 1.00 88.56 188 VAL A CA 1
ATOM 1339 C C . VAL A 1 188 ? -7.468 16.121 8.194 1.00 88.56 188 VAL A C 1
ATOM 1341 O O . VAL A 1 188 ? -6.546 15.343 8.435 1.00 88.56 188 VAL A O 1
ATOM 1344 N N . GLY A 1 189 ? -7.351 17.145 7.353 1.00 88.38 189 GLY A N 1
ATOM 1345 C CA . GLY A 1 189 ? -6.091 17.585 6.759 1.00 88.38 189 GLY A CA 1
ATOM 1346 C C . GLY A 1 189 ? -5.456 18.725 7.554 1.00 88.38 189 GLY A C 1
ATOM 1347 O O . GLY A 1 189 ? -6.153 19.563 8.131 1.00 88.38 189 GLY A O 1
ATOM 1348 N N . MET A 1 190 ? -4.127 18.769 7.588 1.00 88.00 190 MET A N 1
ATOM 1349 C CA . MET A 1 190 ? -3.375 19.927 8.071 1.00 88.00 190 MET A CA 1
ATOM 1350 C C . MET A 1 190 ? -3.122 20.884 6.903 1.00 88.00 190 MET A C 1
ATOM 1352 O O . MET A 1 190 ? -2.919 20.465 5.765 1.00 88.00 190 MET A O 1
ATOM 1356 N N . SER A 1 191 ? -3.166 22.190 7.167 1.00 70.44 191 SER A N 1
ATOM 1357 C CA . SER A 1 191 ? -3.367 23.222 6.137 1.00 70.44 191 SER A CA 1
ATOM 1358 C C . SER A 1 191 ? -2.236 23.369 5.113 1.00 70.44 191 SER A C 1
ATOM 1360 O O . SER A 1 191 ? -2.403 24.101 4.143 1.00 70.44 191 SER A O 1
ATOM 1362 N N . ASN A 1 192 ? -1.084 22.720 5.315 1.00 74.06 192 ASN A N 1
ATOM 1363 C CA . ASN A 1 192 ? 0.109 22.943 4.506 1.00 74.06 192 ASN A CA 1
ATOM 1364 C C . ASN A 1 192 ? 0.755 21.633 4.054 1.00 74.06 192 ASN A C 1
ATOM 1366 O O . ASN A 1 192 ? 1.247 20.848 4.867 1.00 74.06 192 ASN A O 1
ATOM 1370 N N . SER A 1 193 ? 0.862 21.468 2.733 1.00 86.00 193 SER A N 1
ATOM 1371 C CA . SER A 1 193 ? 1.861 20.558 2.173 1.00 86.00 193 SER A CA 1
ATOM 1372 C C . SER A 1 193 ? 3.273 21.035 2.529 1.00 86.00 193 SER A C 1
ATOM 1374 O O . SER A 1 193 ? 3.499 22.230 2.740 1.00 86.00 193 SER A O 1
ATOM 1376 N N . TYR A 1 194 ? 4.232 20.118 2.589 1.00 88.75 194 TYR A N 1
ATOM 1377 C CA . TYR A 1 194 ? 5.612 20.442 2.943 1.00 88.75 194 TYR A CA 1
ATOM 1378 C C . TYR A 1 194 ? 6.612 19.655 2.111 1.00 88.75 194 TYR A C 1
ATOM 1380 O O . TYR A 1 194 ? 6.331 18.553 1.640 1.00 88.75 194 TYR A O 1
ATOM 1388 N N . ASP A 1 195 ? 7.795 20.230 1.940 1.00 91.75 195 ASP A N 1
ATOM 1389 C CA . ASP A 1 195 ? 8.867 19.582 1.201 1.00 91.75 195 ASP A CA 1
ATOM 1390 C C . ASP A 1 195 ? 9.573 18.572 2.105 1.00 91.75 195 ASP A C 1
ATOM 1392 O O . ASP A 1 195 ? 10.009 18.890 3.215 1.00 91.75 195 ASP A O 1
ATOM 1396 N N . VAL A 1 196 ? 9.640 17.328 1.639 1.00 92.06 196 VAL A N 1
ATOM 1397 C CA . VAL A 1 196 ? 10.370 16.261 2.318 1.00 92.06 196 VAL A CA 1
ATOM 1398 C C . VAL A 1 196 ? 11.757 16.202 1.703 1.00 92.06 196 VAL A C 1
ATOM 1400 O O . VAL A 1 196 ? 11.889 16.041 0.492 1.00 92.06 196 VAL A O 1
ATOM 1403 N N . HIS A 1 197 ? 12.783 16.309 2.544 1.00 93.12 197 HIS A N 1
ATOM 1404 C CA . HIS A 1 197 ? 14.173 16.168 2.131 1.00 93.12 197 HIS A CA 1
ATOM 1405 C C . HIS A 1 197 ? 14.934 15.252 3.076 1.00 93.12 197 HIS A C 1
ATOM 1407 O O . HIS A 1 197 ? 14.658 15.206 4.274 1.00 93.12 197 HIS A O 1
ATOM 1413 N N . SER A 1 198 ? 15.937 14.569 2.538 1.00 92.44 198 SER A N 1
ATOM 1414 C CA . SER A 1 198 ? 16.943 13.878 3.337 1.00 92.44 198 SER A CA 1
ATOM 1415 C C . SER A 1 198 ? 18.332 14.173 2.791 1.00 92.44 198 SER A C 1
ATOM 1417 O O . SER A 1 198 ? 18.491 14.375 1.591 1.00 92.44 198 SER A O 1
ATOM 1419 N N . THR A 1 199 ? 19.341 14.174 3.663 1.00 91.25 199 THR A N 1
ATOM 1420 C CA . THR A 1 199 ? 20.763 14.306 3.299 1.00 91.25 199 THR A CA 1
ATOM 1421 C C . THR A 1 199 ? 21.469 12.960 3.148 1.00 91.25 199 THR A C 1
ATOM 1423 O O . THR A 1 199 ? 22.611 12.923 2.706 1.00 91.25 199 THR A O 1
ATOM 1426 N N . GLN A 1 200 ? 20.810 11.861 3.528 1.00 93.75 200 GLN A N 1
ATOM 1427 C CA . GLN A 1 200 ? 21.366 10.509 3.491 1.00 93.75 200 GLN A CA 1
ATOM 1428 C C . GLN A 1 200 ? 20.264 9.440 3.496 1.00 93.75 200 GLN A C 1
ATOM 1430 O O . GLN A 1 200 ? 19.085 9.734 3.717 1.00 93.75 200 GLN A O 1
ATOM 1435 N N . LYS A 1 201 ? 20.644 8.176 3.293 1.00 95.62 201 LYS A N 1
ATOM 1436 C CA . LYS A 1 201 ? 19.744 7.031 3.477 1.00 95.62 201 LYS A CA 1
ATOM 1437 C C . LYS A 1 201 ? 19.278 6.912 4.931 1.00 95.62 201 LYS A C 1
ATOM 1439 O O . LYS A 1 201 ? 20.029 7.170 5.878 1.00 95.62 201 LYS A O 1
ATOM 1444 N N . GLY A 1 202 ? 18.052 6.456 5.138 1.00 96.44 202 GLY A N 1
ATOM 1445 C CA . GLY A 1 202 ? 17.474 6.350 6.475 1.00 96.44 202 GLY A CA 1
ATOM 1446 C C . GLY A 1 202 ? 15.991 6.037 6.461 1.00 96.44 202 GLY A C 1
ATOM 1447 O O . GLY A 1 202 ? 15.430 5.638 5.444 1.00 96.44 202 GLY A O 1
ATOM 1448 N N . ARG A 1 203 ? 15.356 6.221 7.609 1.00 96.88 203 ARG A N 1
ATOM 1449 C CA . ARG A 1 203 ? 13.938 5.963 7.831 1.00 96.88 203 ARG A CA 1
ATOM 1450 C C . ARG A 1 203 ? 13.275 7.213 8.380 1.00 96.88 203 ARG A C 1
ATOM 1452 O O . ARG A 1 203 ? 13.798 7.826 9.307 1.00 96.88 203 ARG A O 1
ATOM 1459 N N . PHE A 1 204 ? 12.123 7.553 7.827 1.00 97.88 204 PHE A N 1
ATOM 1460 C CA . PHE A 1 204 ? 11.199 8.491 8.439 1.00 97.88 204 PHE A CA 1
ATOM 1461 C C . PHE A 1 204 ? 10.130 7.727 9.211 1.00 97.88 204 PHE A C 1
ATOM 1463 O O . PHE A 1 204 ? 9.622 6.712 8.732 1.00 97.88 204 PHE A O 1
ATOM 1470 N N . ASP A 1 205 ? 9.770 8.243 10.379 1.00 97.56 205 ASP A N 1
ATOM 1471 C CA . ASP A 1 205 ? 8.649 7.768 11.181 1.00 97.56 205 ASP A CA 1
ATOM 1472 C C . ASP A 1 205 ? 7.668 8.916 11.377 1.00 97.56 205 ASP A C 1
ATOM 1474 O O . ASP A 1 205 ? 8.052 9.988 11.846 1.00 97.56 205 ASP A O 1
ATOM 1478 N N . VAL A 1 206 ? 6.406 8.692 11.019 1.00 97.12 206 VAL A N 1
ATOM 1479 C CA . VAL A 1 206 ? 5.334 9.674 11.190 1.00 97.12 206 VAL A CA 1
ATOM 1480 C C . VAL A 1 206 ? 4.342 9.126 12.200 1.00 97.12 206 VAL A C 1
ATOM 1482 O O . VAL A 1 206 ? 3.760 8.062 11.993 1.00 97.12 206 VAL A O 1
ATOM 1485 N N . ILE A 1 207 ? 4.165 9.844 13.305 1.00 97.25 207 ILE A N 1
ATOM 1486 C CA . ILE A 1 207 ? 3.252 9.475 14.386 1.00 97.25 207 ILE A CA 1
ATOM 1487 C C . ILE A 1 207 ? 2.147 10.520 14.468 1.00 97.25 207 ILE A C 1
ATOM 1489 O O . ILE A 1 207 ? 2.423 11.706 14.666 1.00 97.25 207 ILE A O 1
ATOM 1493 N N . TYR A 1 208 ? 0.905 10.057 14.367 1.00 97.12 208 TYR A N 1
ATOM 1494 C CA . TYR A 1 208 ? -0.294 10.844 14.609 1.00 97.12 208 TYR A CA 1
ATOM 1495 C C . TYR A 1 208 ? -0.848 10.532 15.991 1.00 97.12 208 TYR A C 1
ATOM 1497 O O . TYR A 1 208 ? -0.946 9.365 16.366 1.00 97.12 208 TYR A O 1
ATOM 1505 N N . SER A 1 209 ? -1.240 11.568 16.726 1.00 96.12 209 SER A N 1
ATOM 1506 C CA . SER A 1 209 ? -1.900 11.444 18.025 1.00 96.12 209 SER A CA 1
ATOM 1507 C C . SER A 1 209 ? -3.149 12.317 18.083 1.00 96.12 209 SER A C 1
ATOM 1509 O O . SER A 1 209 ? -3.078 13.503 17.735 1.00 96.12 209 SER A O 1
ATOM 1511 N N . LEU A 1 210 ? -4.246 11.742 18.567 1.00 94.94 210 LEU A N 1
ATOM 1512 C CA . LEU A 1 210 ? -5.494 12.431 18.868 1.00 94.94 210 LEU A CA 1
ATOM 1513 C C . LEU A 1 210 ? -5.586 12.816 20.344 1.00 94.94 210 LEU A C 1
ATOM 1515 O O . LEU A 1 210 ? -5.094 12.117 21.230 1.00 94.94 210 LEU A O 1
ATOM 1519 N N . SER A 1 211 ? -6.225 13.953 20.597 1.00 94.44 211 SER A N 1
ATOM 1520 C CA . SER A 1 211 ? -6.607 14.400 21.937 1.00 94.44 211 SER A CA 1
ATOM 1521 C C . SER A 1 211 ? -7.847 15.284 21.862 1.00 94.44 211 SER A C 1
ATOM 1523 O O . SER A 1 211 ? -8.029 15.973 20.861 1.00 94.44 211 SER A O 1
ATOM 1525 N N . ALA A 1 212 ? -8.637 15.345 22.929 1.00 93.62 212 ALA A N 1
ATOM 1526 C CA . ALA A 1 212 ? -9.766 16.264 23.072 1.00 93.62 212 ALA A CA 1
ATOM 1527 C C . ALA A 1 212 ? -9.706 17.014 24.409 1.00 93.62 212 ALA A C 1
ATOM 1529 O O . ALA A 1 212 ? -8.751 16.875 25.176 1.00 93.62 212 ALA A O 1
ATOM 1530 N N . ASN A 1 213 ? -10.724 17.833 24.679 1.00 92.56 213 ASN A N 1
ATOM 1531 C CA . ASN A 1 213 ? -10.879 18.517 25.960 1.00 92.56 213 ASN A CA 1
ATOM 1532 C C . ASN A 1 213 ? -11.062 17.540 27.135 1.00 92.56 213 ASN A C 1
ATOM 1534 O O . ASN A 1 213 ? -10.570 17.799 28.233 1.00 92.56 213 ASN A O 1
ATOM 1538 N N . LEU A 1 214 ? -11.792 16.443 26.914 1.00 93.19 214 LEU A N 1
ATOM 1539 C CA . LEU A 1 214 ? -12.028 15.405 27.913 1.00 93.19 214 LEU A CA 1
ATOM 1540 C C . LEU A 1 214 ? -11.120 14.199 27.666 1.00 93.19 214 LEU A C 1
ATOM 1542 O O . LEU A 1 214 ? -10.576 14.011 26.578 1.00 93.19 214 LEU A O 1
ATOM 1546 N N . ALA A 1 215 ? -10.904 13.423 28.727 1.00 91.69 215 ALA A N 1
ATOM 1547 C CA . ALA A 1 215 ? -10.057 12.245 28.668 1.00 91.69 215 ALA A CA 1
ATOM 1548 C C . ALA A 1 215 ? -10.773 11.111 27.935 1.00 91.69 215 ALA A C 1
ATOM 1550 O O . ALA A 1 215 ? -11.903 10.760 28.268 1.00 91.69 215 ALA A O 1
ATOM 1551 N N . ASP A 1 216 ? -10.061 10.523 26.986 1.00 91.25 216 ASP A N 1
ATOM 1552 C CA . ASP A 1 216 ? -10.508 9.364 26.236 1.00 91.25 216 ASP A CA 1
ATOM 1553 C C . ASP A 1 216 ? -10.450 8.082 27.083 1.00 91.25 216 ASP A C 1
ATOM 1555 O O . ASP A 1 216 ? -9.449 7.809 27.757 1.00 91.25 216 ASP A O 1
ATOM 1559 N N . GLU A 1 217 ? -11.518 7.286 27.057 1.00 92.50 217 GLU A N 1
ATOM 1560 C CA . GLU A 1 217 ? -11.637 6.044 27.821 1.00 92.50 217 GLU A CA 1
ATOM 1561 C C . GLU A 1 217 ? -10.985 4.832 27.134 1.00 92.50 217 GLU A C 1
ATOM 1563 O O . GLU A 1 217 ? -10.770 3.799 27.782 1.00 92.50 217 GLU A O 1
ATOM 1568 N N . PHE A 1 218 ? -10.670 4.927 25.841 1.00 85.88 218 PHE A N 1
ATOM 1569 C CA . PHE A 1 218 ? -10.021 3.894 25.046 1.00 85.88 218 PHE A CA 1
ATOM 1570 C C . PHE A 1 218 ? -8.803 4.447 24.294 1.00 85.88 218 PHE A C 1
ATOM 1572 O O . PHE A 1 218 ? -8.787 4.643 23.094 1.00 85.88 218 PHE A O 1
ATOM 1579 N N . ILE A 1 219 ? -7.675 4.574 24.988 1.00 86.50 219 ILE A N 1
ATOM 1580 C CA . ILE A 1 219 ? -6.443 5.141 24.409 1.00 86.50 219 ILE A CA 1
ATOM 1581 C C . ILE A 1 219 ? -5.800 4.334 23.258 1.00 86.50 219 ILE A C 1
ATOM 1583 O O . ILE A 1 219 ? -4.833 4.800 22.655 1.00 86.50 219 ILE A O 1
ATOM 1587 N N . GLY A 1 220 ? -6.267 3.114 22.973 1.00 82.75 220 GLY A N 1
ATOM 1588 C CA . GLY A 1 220 ? -5.599 2.167 22.069 1.00 82.75 220 GLY A CA 1
ATOM 1589 C C . GLY A 1 220 ? -5.665 2.527 20.580 1.00 82.75 220 GLY A C 1
ATOM 1590 O O . GLY A 1 220 ? -4.843 2.050 19.805 1.00 82.75 220 GLY A O 1
ATOM 1591 N N . ASN A 1 221 ? -6.616 3.369 20.186 1.00 84.31 221 ASN A N 1
ATOM 1592 C CA . ASN A 1 221 ? -6.846 3.866 18.820 1.00 84.31 221 ASN A CA 1
ATOM 1593 C C . ASN A 1 221 ? -6.487 5.361 18.665 1.00 84.31 221 ASN A C 1
ATOM 1595 O O . ASN A 1 221 ? -6.607 5.912 17.571 1.00 84.31 221 ASN A O 1
ATOM 1599 N N . ASN A 1 222 ? -6.009 6.017 19.728 1.00 91.81 222 ASN A N 1
ATOM 1600 C CA . ASN A 1 222 ? -5.660 7.441 19.714 1.00 91.81 222 ASN A CA 1
ATOM 1601 C C . ASN A 1 222 ? -4.326 7.756 19.048 1.00 91.81 222 ASN A C 1
ATOM 1603 O O . ASN A 1 222 ? -3.987 8.921 18.847 1.00 91.81 222 ASN A O 1
ATOM 1607 N N . THR A 1 223 ? -3.537 6.733 18.737 1.00 94.19 223 THR A N 1
ATOM 1608 C CA . THR A 1 223 ? -2.259 6.883 18.049 1.00 94.19 223 THR A CA 1
ATOM 1609 C C . THR A 1 223 ? -2.211 5.951 16.855 1.00 94.19 223 THR A C 1
ATOM 1611 O O . THR A 1 223 ? -2.589 4.786 16.951 1.00 94.19 223 THR A O 1
ATOM 1614 N N . ALA A 1 224 ? -1.692 6.454 15.742 1.00 93.69 224 ALA A N 1
ATOM 1615 C CA . ALA A 1 224 ? -1.385 5.651 14.571 1.00 93.69 224 ALA A CA 1
ATOM 1616 C C . ALA A 1 224 ? -0.086 6.151 13.938 1.00 93.69 224 ALA A C 1
ATOM 1618 O O . ALA A 1 224 ? 0.260 7.330 14.044 1.00 93.69 224 ALA A O 1
ATOM 1619 N N . SER A 1 225 ? 0.652 5.257 13.291 1.00 94.81 225 SER A N 1
ATOM 1620 C CA . SER A 1 225 ? 1.927 5.603 12.678 1.00 94.81 225 SER A CA 1
ATOM 1621 C C . SER A 1 225 ? 2.196 4.806 11.414 1.00 94.81 225 SER A C 1
ATOM 1623 O O . SER A 1 225 ? 1.647 3.725 11.197 1.00 94.81 225 SER A O 1
ATOM 1625 N N . TYR A 1 226 ? 3.073 5.355 10.584 1.00 94.75 226 TYR A N 1
ATOM 1626 C CA . TYR A 1 226 ? 3.685 4.645 9.473 1.00 94.75 226 TYR A CA 1
ATOM 1627 C C . TYR A 1 226 ? 5.140 5.088 9.321 1.00 94.75 226 TYR A C 1
ATOM 1629 O O . TYR A 1 226 ? 5.563 6.114 9.863 1.00 94.75 226 TYR A O 1
ATOM 1637 N N . SER A 1 227 ? 5.901 4.304 8.565 1.00 95.75 227 SER A N 1
ATOM 1638 C CA . SER A 1 227 ? 7.311 4.569 8.306 1.00 95.75 227 SER A CA 1
ATOM 1639 C C . SER A 1 227 ? 7.617 4.366 6.837 1.00 95.75 227 SER A C 1
ATOM 1641 O O . SER A 1 227 ? 7.068 3.461 6.214 1.00 95.75 227 SER A O 1
ATOM 1643 N N . TYR A 1 228 ? 8.523 5.171 6.299 1.00 95.56 228 TYR A N 1
ATOM 1644 C CA . TYR A 1 228 ? 9.019 5.035 4.934 1.00 95.56 228 TYR A CA 1
ATOM 1645 C C . TYR A 1 228 ? 10.529 5.245 4.893 1.00 95.56 228 TYR A C 1
ATOM 1647 O O . TYR A 1 228 ? 11.124 5.835 5.797 1.00 95.56 228 TYR A O 1
ATOM 1655 N N . HIS A 1 229 ? 11.161 4.726 3.849 1.00 96.50 229 HIS A N 1
ATOM 1656 C CA . HIS A 1 229 ? 12.607 4.600 3.775 1.00 96.50 229 HIS A CA 1
ATOM 1657 C C . HIS A 1 229 ? 13.199 5.392 2.619 1.00 96.50 229 HIS A C 1
ATOM 1659 O O . HIS A 1 229 ? 12.691 5.385 1.498 1.00 96.50 229 HIS A O 1
ATOM 1665 N N . ILE A 1 230 ? 14.326 6.031 2.906 1.00 96.44 230 ILE A N 1
ATOM 1666 C CA . ILE A 1 230 ? 15.219 6.594 1.907 1.00 96.44 230 ILE A CA 1
ATOM 1667 C C . ILE A 1 230 ? 16.317 5.575 1.649 1.00 96.44 230 ILE A C 1
ATOM 1669 O O . ILE A 1 230 ? 17.062 5.218 2.564 1.00 96.44 230 ILE A O 1
ATOM 1673 N N . THR A 1 231 ? 16.383 5.101 0.414 1.00 95.06 231 THR A N 1
ATOM 1674 C CA . THR A 1 231 ? 17.233 3.988 -0.015 1.00 95.06 231 THR A CA 1
ATOM 1675 C C . THR A 1 231 ? 18.309 4.479 -0.976 1.00 95.06 231 THR A C 1
ATOM 1677 O O . THR A 1 231 ? 18.336 5.655 -1.333 1.00 95.06 231 THR A O 1
ATOM 1680 N N . ASP A 1 232 ? 19.203 3.598 -1.414 1.00 91.44 232 ASP A N 1
ATOM 1681 C CA . ASP A 1 232 ? 20.189 3.971 -2.430 1.00 91.44 232 ASP A CA 1
ATOM 1682 C C . ASP A 1 232 ? 19.559 4.003 -3.835 1.00 91.44 232 ASP A C 1
ATOM 1684 O O . ASP A 1 232 ? 19.849 4.902 -4.624 1.00 91.44 232 ASP A O 1
ATOM 1688 N N . ASN A 1 233 ? 18.659 3.063 -4.142 1.00 91.50 233 ASN A N 1
ATOM 1689 C CA . ASN A 1 233 ? 18.141 2.847 -5.500 1.00 91.50 233 ASN A CA 1
ATOM 1690 C C . ASN A 1 233 ? 16.790 2.102 -5.584 1.00 91.50 233 ASN A C 1
ATOM 1692 O O . ASN A 1 233 ? 16.353 1.751 -6.678 1.00 91.50 233 ASN A O 1
ATOM 1696 N N . VAL A 1 234 ? 16.105 1.872 -4.461 1.00 93.06 234 VAL A N 1
ATOM 1697 C CA . VAL A 1 234 ? 14.820 1.160 -4.443 1.00 93.06 234 VAL A CA 1
ATOM 1698 C C . VAL A 1 234 ? 13.667 2.155 -4.406 1.00 93.06 234 VAL A C 1
ATOM 1700 O O . VAL A 1 234 ? 13.524 2.920 -3.448 1.00 93.06 234 VAL A O 1
ATOM 1703 N N . PHE A 1 235 ? 12.801 2.066 -5.409 1.00 92.62 235 PHE A N 1
ATOM 1704 C CA . PHE A 1 235 ? 11.433 2.569 -5.352 1.00 92.62 235 PHE A CA 1
ATOM 1705 C C . PHE A 1 235 ? 10.485 1.478 -4.855 1.00 92.62 235 PHE A C 1
ATOM 1707 O O . PHE A 1 235 ? 10.599 0.337 -5.286 1.00 92.62 235 PHE A O 1
ATOM 1714 N N . SER A 1 236 ? 9.541 1.807 -3.972 1.00 92.00 236 SER A N 1
ATOM 1715 C CA . SER A 1 236 ? 8.475 0.878 -3.578 1.00 92.00 236 SER A CA 1
ATOM 1716 C C . SER A 1 236 ? 7.241 1.626 -3.088 1.00 92.00 236 SER A C 1
ATOM 1718 O O . SER A 1 236 ? 7.328 2.442 -2.168 1.00 92.00 236 SER A O 1
ATOM 1720 N N . LYS A 1 237 ? 6.081 1.322 -3.675 1.00 87.12 237 LYS A N 1
ATOM 1721 C CA . LYS A 1 237 ? 4.767 1.781 -3.193 1.00 87.12 237 LYS A CA 1
ATOM 1722 C C . LYS A 1 237 ? 4.249 0.936 -2.028 1.00 87.12 237 LYS A C 1
ATOM 1724 O O . LYS A 1 237 ? 3.534 1.448 -1.178 1.00 87.12 237 LYS A O 1
ATOM 1729 N N . SER A 1 238 ? 4.651 -0.330 -1.935 1.00 87.56 238 SER A N 1
ATOM 1730 C CA . SER A 1 238 ? 4.407 -1.174 -0.762 1.00 87.56 238 SER A CA 1
ATOM 1731 C C . SER A 1 238 ? 5.472 -0.987 0.313 1.00 87.56 238 SER A C 1
ATOM 1733 O O . SER A 1 238 ? 6.599 -0.577 0.011 1.00 87.56 238 SER A O 1
ATOM 1735 N N . ARG A 1 239 ? 5.182 -1.420 1.547 1.00 90.88 239 ARG A N 1
ATOM 1736 C CA . ARG A 1 239 ? 6.236 -1.630 2.551 1.00 90.88 239 ARG A CA 1
ATOM 1737 C C . ARG A 1 239 ? 7.291 -2.605 2.009 1.00 90.88 239 ARG A C 1
ATOM 1739 O O . ARG A 1 239 ? 6.993 -3.444 1.152 1.00 90.88 239 ARG A O 1
ATOM 1746 N N . TYR A 1 240 ? 8.525 -2.472 2.495 1.00 91.94 240 TYR A N 1
ATOM 1747 C CA . TYR A 1 240 ? 9.685 -3.190 1.965 1.00 91.94 240 TYR A CA 1
ATOM 1748 C C . TYR A 1 240 ? 10.445 -3.934 3.067 1.00 91.94 240 TYR A C 1
ATOM 1750 O O . TYR A 1 240 ? 10.763 -3.363 4.110 1.00 91.94 240 TYR A O 1
ATOM 1758 N N . ASP A 1 241 ? 10.739 -5.210 2.828 1.00 91.88 241 ASP A N 1
ATOM 1759 C CA . ASP A 1 241 ? 11.598 -6.050 3.660 1.00 91.88 241 ASP A CA 1
ATOM 1760 C C . ASP A 1 241 ? 13.033 -5.967 3.123 1.00 91.88 241 ASP A C 1
ATOM 1762 O O . ASP A 1 241 ? 13.413 -6.629 2.153 1.00 91.88 241 ASP A O 1
ATOM 1766 N N . PHE A 1 242 ? 13.846 -5.129 3.768 1.00 89.44 242 PHE A N 1
ATOM 1767 C CA . PHE A 1 242 ? 15.247 -4.925 3.396 1.00 89.44 242 PHE A CA 1
ATOM 1768 C C . PHE A 1 242 ? 16.138 -6.133 3.698 1.00 89.44 242 PHE A C 1
ATOM 1770 O O . PHE A 1 242 ? 17.186 -6.273 3.076 1.00 89.44 242 PHE A O 1
ATOM 1777 N N . THR A 1 243 ? 15.738 -7.022 4.612 1.00 91.25 243 THR A N 1
ATOM 1778 C CA . THR A 1 243 ? 16.500 -8.240 4.918 1.00 91.25 243 THR A CA 1
ATOM 1779 C C . THR A 1 243 ? 16.366 -9.255 3.793 1.00 91.25 243 THR A C 1
ATOM 1781 O O . THR A 1 243 ? 17.349 -9.879 3.401 1.00 91.25 243 THR A O 1
ATOM 1784 N N . LYS A 1 244 ? 15.158 -9.401 3.245 1.00 90.25 244 LYS A N 1
ATOM 1785 C CA . LYS A 1 244 ? 14.893 -10.275 2.094 1.00 90.25 244 LYS A CA 1
ATOM 1786 C C . LYS A 1 244 ? 15.098 -9.579 0.750 1.00 90.25 244 LYS A C 1
ATOM 1788 O O . LYS A 1 244 ? 15.011 -10.228 -0.287 1.00 90.25 244 LYS A O 1
ATOM 1793 N N . ASN A 1 245 ? 15.363 -8.272 0.770 1.00 90.06 245 ASN A N 1
ATOM 1794 C CA . ASN A 1 245 ? 15.422 -7.416 -0.407 1.00 90.06 245 ASN A CA 1
ATOM 1795 C C . ASN A 1 245 ? 14.178 -7.596 -1.292 1.00 90.06 245 ASN A C 1
ATOM 1797 O O . ASN A 1 245 ? 14.286 -7.839 -2.495 1.00 90.06 245 ASN A O 1
ATOM 1801 N N . GLN A 1 246 ? 12.996 -7.540 -0.685 1.00 91.38 246 GLN A N 1
ATOM 1802 C CA . GLN A 1 246 ? 11.745 -7.717 -1.405 1.00 91.38 246 GLN A CA 1
ATOM 1803 C C . GLN A 1 246 ? 10.625 -6.864 -0.799 1.00 91.38 246 GLN A C 1
ATOM 1805 O O . GLN A 1 246 ? 10.621 -6.587 0.401 1.00 91.38 246 GLN A O 1
ATOM 1810 N N . PRO A 1 247 ? 9.643 -6.470 -1.609 1.00 91.31 247 PRO A N 1
ATOM 1811 C CA . PRO A 1 247 ? 8.441 -5.810 -1.123 1.00 91.31 247 PRO A CA 1
ATOM 1812 C C . PRO A 1 247 ? 7.546 -6.761 -0.308 1.00 91.31 247 PRO A C 1
ATOM 1814 O O . PRO A 1 247 ? 7.762 -7.970 -0.262 1.00 91.31 247 PRO A O 1
ATOM 1817 N N . ILE A 1 248 ? 6.533 -6.218 0.367 1.00 88.62 248 ILE A N 1
ATOM 1818 C CA . ILE A 1 248 ? 5.570 -6.999 1.155 1.00 88.62 248 ILE A CA 1
ATOM 1819 C C . ILE A 1 248 ? 4.276 -7.196 0.363 1.00 88.62 248 ILE A C 1
ATOM 1821 O O . ILE A 1 248 ? 3.624 -6.225 -0.007 1.00 88.62 248 ILE A O 1
ATOM 1825 N N . ALA A 1 249 ? 3.873 -8.459 0.189 1.00 87.25 249 ALA A N 1
ATOM 1826 C CA . ALA A 1 249 ? 2.570 -8.859 -0.338 1.00 87.25 249 ALA A CA 1
ATOM 1827 C C . ALA A 1 249 ? 1.856 -9.760 0.680 1.00 87.25 249 ALA A C 1
ATOM 1829 O O . ALA A 1 249 ? 2.344 -10.844 0.994 1.00 87.25 249 ALA A O 1
ATOM 1830 N N . ASN A 1 250 ? 0.712 -9.318 1.204 1.00 82.44 250 ASN A N 1
ATOM 1831 C CA . ASN A 1 250 ? -0.088 -10.073 2.186 1.00 82.44 250 ASN A CA 1
ATOM 1832 C C . ASN A 1 250 ? -1.541 -10.294 1.738 1.00 82.44 250 ASN A C 1
ATOM 1834 O O . ASN A 1 250 ? -2.327 -10.922 2.445 1.00 82.44 250 ASN A O 1
ATOM 1838 N N . ILE A 1 251 ? -1.902 -9.779 0.565 1.00 79.25 251 ILE A N 1
ATOM 1839 C CA . ILE A 1 251 ? -3.186 -10.016 -0.076 1.00 79.25 251 ILE A CA 1
ATOM 1840 C C . ILE A 1 251 ? -2.976 -10.137 -1.581 1.00 79.25 251 ILE A C 1
ATOM 1842 O O . ILE A 1 251 ? -2.012 -9.599 -2.123 1.00 79.25 251 ILE A O 1
ATOM 1846 N N . TYR A 1 252 ? -3.865 -10.868 -2.241 1.00 84.88 252 TYR A N 1
ATOM 1847 C CA . TYR A 1 252 ? -3.801 -11.125 -3.672 1.00 84.88 252 TYR A CA 1
ATOM 1848 C C . TYR A 1 252 ? -5.162 -10.852 -4.287 1.00 84.88 252 TYR A C 1
ATOM 1850 O O . TYR A 1 252 ? -6.183 -11.305 -3.762 1.00 84.88 252 TYR A O 1
ATOM 1858 N N . TYR A 1 253 ? -5.170 -10.137 -5.404 1.00 80.69 253 TYR A N 1
ATOM 1859 C CA . TYR A 1 253 ? -6.396 -9.751 -6.083 1.00 80.69 253 TYR A CA 1
ATOM 1860 C C . TYR A 1 253 ? -6.326 -9.998 -7.583 1.00 80.69 253 TYR A C 1
ATOM 1862 O O . TYR A 1 253 ? -5.260 -9.962 -8.189 1.00 80.69 253 TYR A O 1
ATOM 1870 N N . ARG A 1 254 ? -7.496 -10.219 -8.174 1.00 82.06 254 ARG A N 1
ATOM 1871 C CA . ARG A 1 254 ? -7.691 -10.312 -9.618 1.00 82.06 254 ARG A CA 1
ATOM 1872 C C . ARG A 1 254 ? -8.961 -9.578 -10.005 1.00 82.06 254 ARG A C 1
ATOM 1874 O O . ARG A 1 254 ? -9.862 -9.448 -9.170 1.00 82.06 254 ARG A O 1
ATOM 1881 N N . VAL A 1 255 ? -9.058 -9.184 -11.266 1.00 75.25 255 VAL A N 1
ATOM 1882 C CA . VAL A 1 255 ? -10.335 -8.775 -11.855 1.00 75.25 255 VAL A CA 1
ATOM 1883 C C . VAL A 1 255 ? -11.128 -10.035 -12.229 1.00 75.25 255 VAL A C 1
ATOM 1885 O O . VAL A 1 255 ? -10.550 -11.061 -12.585 1.00 75.25 255 VAL A O 1
ATOM 1888 N N . GLY A 1 256 ? -12.451 -10.018 -12.051 1.00 70.88 256 GLY A N 1
ATOM 1889 C CA . GLY A 1 256 ? -13.297 -11.162 -12.397 1.00 70.88 256 GLY A CA 1
ATOM 1890 C C . GLY A 1 256 ? -13.417 -11.316 -13.913 1.00 70.88 256 GLY A C 1
ATOM 1891 O O . GLY A 1 256 ? -13.941 -10.420 -14.561 1.00 70.88 256 GLY A O 1
ATOM 1892 N N . GLY A 1 257 ? -12.970 -12.446 -14.462 1.00 77.38 257 GLY A N 1
ATOM 1893 C CA . GLY A 1 257 ? -12.996 -12.704 -15.902 1.00 77.38 257 GLY A CA 1
ATOM 1894 C C . GLY A 1 257 ? -12.020 -13.805 -16.317 1.00 77.38 257 GLY A C 1
ATOM 1895 O O . GLY A 1 257 ? -11.412 -14.446 -15.459 1.00 77.38 257 GLY A O 1
ATOM 1896 N N . THR A 1 258 ? -11.903 -14.045 -17.624 1.00 82.88 258 THR A N 1
ATOM 1897 C CA . THR A 1 258 ? -10.909 -14.971 -18.208 1.00 82.88 258 THR A CA 1
ATOM 1898 C C . THR A 1 258 ? -9.754 -14.255 -18.897 1.00 82.88 258 THR A C 1
ATOM 1900 O O . THR A 1 258 ? -8.701 -14.859 -19.084 1.00 82.88 258 THR A O 1
ATOM 1903 N N . ASP A 1 259 ? -9.943 -12.989 -19.268 1.00 87.94 259 ASP A N 1
ATOM 1904 C CA . ASP A 1 259 ? -8.931 -12.198 -19.968 1.00 87.94 259 ASP A CA 1
ATOM 1905 C C . ASP A 1 259 ? -7.815 -11.758 -19.013 1.00 87.94 259 ASP A C 1
ATOM 1907 O O . ASP A 1 259 ? -8.042 -11.656 -17.800 1.00 87.94 259 ASP A O 1
ATOM 1911 N N . PRO A 1 260 ? -6.604 -11.489 -19.527 1.00 88.75 260 PRO A N 1
ATOM 1912 C CA . PRO A 1 260 ? -5.573 -10.858 -18.724 1.00 88.75 260 PRO A CA 1
ATOM 1913 C C . PRO A 1 260 ? -6.017 -9.475 -18.235 1.00 88.75 260 PRO A C 1
ATOM 1915 O O . PRO A 1 260 ? -6.855 -8.799 -18.839 1.00 88.75 260 PRO A O 1
ATOM 1918 N N . PHE A 1 261 ? -5.426 -9.052 -17.125 1.00 85.94 261 PHE A N 1
ATOM 1919 C CA . PHE A 1 261 ? -5.573 -7.705 -16.591 1.00 85.94 261 PHE A CA 1
ATOM 1920 C C . PHE A 1 261 ? -4.198 -7.089 -16.364 1.00 85.94 261 PHE A C 1
ATOM 1922 O O . PHE A 1 261 ? -3.236 -7.788 -16.048 1.00 85.94 261 PHE A O 1
ATOM 1929 N N . MET A 1 262 ? -4.111 -5.769 -16.463 1.00 84.12 262 MET A N 1
ATOM 1930 C CA . MET A 1 262 ? -2.877 -5.036 -16.202 1.00 84.12 262 MET A CA 1
ATOM 1931 C C . MET A 1 262 ? -2.986 -4.317 -14.863 1.00 84.12 262 MET A C 1
ATOM 1933 O O . MET A 1 262 ? -3.968 -3.616 -14.649 1.00 84.12 262 MET A O 1
ATOM 1937 N N . GLY A 1 263 ? -2.004 -4.473 -13.972 1.00 80.88 263 GLY A N 1
ATOM 1938 C CA . GLY A 1 263 ? -1.960 -3.790 -12.673 1.00 80.88 263 GLY A CA 1
ATOM 1939 C C . GLY A 1 263 ? -0.600 -3.180 -12.366 1.00 80.88 263 GLY A C 1
ATOM 1940 O O . GLY A 1 263 ? 0.424 -3.845 -12.522 1.00 80.88 263 GLY A O 1
ATOM 1941 N N . GLY A 1 264 ? -0.579 -1.932 -11.893 1.00 81.25 264 GLY A N 1
ATOM 1942 C CA . GLY A 1 264 ? 0.665 -1.182 -11.725 1.00 81.25 264 GLY A CA 1
ATOM 1943 C C . GLY A 1 264 ? 0.541 0.123 -10.942 1.00 81.25 264 GLY A C 1
ATOM 1944 O O . GLY A 1 264 ? -0.524 0.467 -10.431 1.00 81.25 264 GLY A O 1
ATOM 1945 N N . ASN A 1 265 ? 1.649 0.866 -10.868 1.00 80.69 265 ASN A N 1
ATOM 1946 C CA . ASN A 1 265 ? 1.708 2.194 -10.245 1.00 80.69 265 ASN A CA 1
ATOM 1947 C C . ASN A 1 265 ? 2.535 3.182 -11.063 1.00 80.69 265 ASN A C 1
ATOM 1949 O O . ASN A 1 265 ? 3.494 2.794 -11.733 1.00 80.69 265 ASN A O 1
ATOM 1953 N N . LEU A 1 266 ? 2.233 4.470 -10.883 1.00 83.56 266 LEU A N 1
ATOM 1954 C CA . LEU A 1 266 ? 3.107 5.566 -11.288 1.00 83.56 266 LEU A CA 1
ATOM 1955 C C . LEU A 1 266 ? 4.216 5.853 -10.263 1.00 83.56 266 LEU A C 1
ATOM 1957 O O . LEU A 1 266 ? 3.984 5.912 -9.049 1.00 83.56 266 LEU A O 1
ATOM 1961 N N . TYR A 1 267 ? 5.412 6.116 -10.784 1.00 88.50 267 TYR A N 1
ATOM 1962 C CA . TYR A 1 267 ? 6.599 6.553 -10.056 1.00 88.50 267 TYR A CA 1
ATOM 1963 C C . TYR A 1 267 ? 7.144 7.839 -10.653 1.00 88.50 267 TYR A C 1
ATOM 1965 O O . TYR A 1 267 ? 7.312 7.938 -11.866 1.00 88.50 267 TYR A O 1
ATOM 1973 N N . TYR A 1 268 ? 7.456 8.808 -9.796 1.00 90.56 268 TYR A N 1
ATOM 1974 C CA . TYR A 1 268 ? 8.071 10.056 -10.226 1.00 90.56 268 TYR A CA 1
ATOM 1975 C C . TYR A 1 268 ? 9.589 9.988 -10.116 1.00 90.56 268 TYR A C 1
ATOM 1977 O O . TYR A 1 268 ? 10.133 9.735 -9.040 1.00 90.56 268 TYR A O 1
ATOM 1985 N N . VAL A 1 269 ? 10.286 10.295 -11.199 1.00 93.81 269 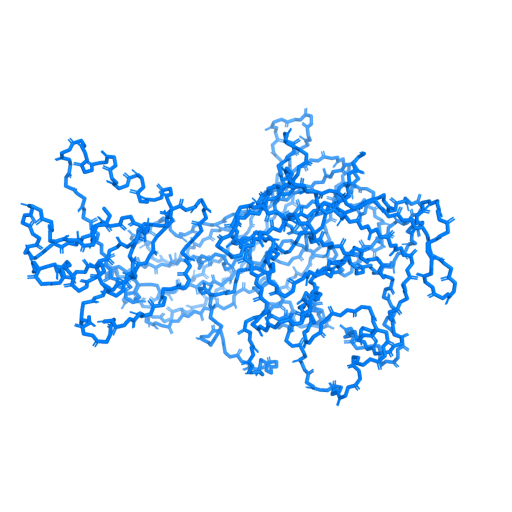VAL A N 1
ATOM 1986 C CA . VAL A 1 269 ? 11.736 10.471 -11.209 1.00 93.81 269 VAL A CA 1
ATOM 1987 C C . VAL A 1 269 ? 12.012 11.968 -11.200 1.00 93.81 269 VAL A C 1
ATOM 1989 O O . VAL A 1 269 ? 11.817 12.652 -12.196 1.00 93.81 269 VAL A O 1
ATOM 1992 N N . ALA A 1 270 ? 12.453 12.493 -10.055 1.00 94.12 270 ALA A N 1
ATOM 1993 C CA . ALA A 1 270 ? 12.874 13.889 -9.943 1.00 94.12 270 ALA A CA 1
ATOM 1994 C C . ALA A 1 270 ? 14.251 14.102 -10.577 1.00 94.12 270 ALA A C 1
ATOM 1996 O O . ALA A 1 270 ? 14.491 15.126 -11.209 1.00 94.12 270 ALA A O 1
ATOM 1997 N N . LYS A 1 271 ? 15.141 13.118 -10.408 1.00 93.62 271 LYS A N 1
ATOM 1998 C CA . LYS A 1 271 ? 16.508 13.137 -10.920 1.00 93.62 271 LYS A CA 1
ATOM 1999 C C . LYS A 1 271 ? 16.794 11.845 -11.680 1.00 93.62 271 LYS A C 1
ATOM 2001 O O . LYS A 1 271 ? 16.955 10.789 -11.068 1.00 93.62 271 LYS A O 1
ATOM 2006 N N . GLY A 1 272 ? 16.836 11.950 -12.995 1.00 92.81 272 GLY A N 1
ATOM 2007 C CA . GLY A 1 272 ? 17.236 10.939 -13.954 1.00 92.81 272 GLY A CA 1
ATOM 2008 C C . GLY A 1 272 ? 18.749 10.737 -14.019 1.00 92.81 272 GLY A C 1
ATOM 2009 O O . GLY A 1 272 ? 19.492 11.046 -13.082 1.00 92.81 272 GLY A O 1
ATOM 2010 N N . GLY A 1 273 ? 19.202 10.140 -15.123 1.00 90.81 273 GLY A N 1
ATOM 2011 C CA . GLY A 1 273 ? 20.574 9.639 -15.269 1.00 90.81 273 GLY A CA 1
ATOM 2012 C C . GLY A 1 273 ? 20.808 8.294 -14.568 1.00 90.81 273 GLY A C 1
ATOM 2013 O O . GLY A 1 273 ? 21.952 7.894 -14.362 1.00 90.81 273 GLY A O 1
ATOM 2014 N N . TYR A 1 274 ? 19.726 7.602 -14.201 1.00 92.44 274 TYR A N 1
ATOM 2015 C CA . TYR A 1 274 ? 19.733 6.263 -13.612 1.00 92.44 274 TYR A CA 1
ATOM 2016 C C . TYR A 1 274 ? 19.027 5.277 -14.536 1.00 92.44 274 TYR A C 1
ATOM 2018 O O . TYR A 1 274 ? 18.166 5.658 -15.324 1.00 92.44 274 TYR A O 1
ATOM 2026 N N . GLY A 1 275 ? 19.376 3.999 -14.416 1.00 93.19 275 GLY A N 1
ATOM 2027 C CA . GLY A 1 275 ? 18.735 2.928 -15.165 1.00 93.19 275 GLY A CA 1
ATOM 2028 C C . GLY A 1 275 ? 17.570 2.291 -14.410 1.00 93.19 275 GLY A C 1
ATOM 2029 O O . GLY A 1 275 ? 17.726 1.943 -13.240 1.00 93.19 275 GLY A O 1
ATOM 2030 N N . ALA A 1 276 ? 16.437 2.063 -15.073 1.00 94.19 276 ALA A N 1
ATOM 2031 C CA . ALA A 1 276 ? 15.441 1.111 -14.591 1.00 94.19 276 ALA A CA 1
ATOM 2032 C C . ALA A 1 276 ? 15.916 -0.310 -14.914 1.00 94.19 276 ALA A C 1
ATOM 2034 O O . ALA A 1 276 ? 16.005 -0.692 -16.080 1.00 94.19 276 ALA A O 1
ATOM 2035 N N . LEU A 1 277 ? 16.266 -1.072 -13.874 1.00 93.69 277 LEU A N 1
ATOM 2036 C CA . LEU A 1 277 ? 16.864 -2.401 -14.029 1.00 93.69 277 LEU A CA 1
ATOM 2037 C C . LEU A 1 277 ? 15.816 -3.509 -14.099 1.00 93.69 277 LEU A C 1
ATOM 2039 O O . LEU A 1 277 ? 15.867 -4.345 -14.990 1.00 93.69 277 LEU A O 1
ATOM 2043 N N . ASN A 1 278 ? 14.875 -3.530 -13.159 1.00 93.69 278 ASN A N 1
ATOM 2044 C CA . ASN A 1 278 ? 13.867 -4.581 -13.055 1.00 93.69 278 ASN A CA 1
ATOM 2045 C C . ASN A 1 278 ? 12.677 -4.135 -12.205 1.00 93.69 278 ASN A C 1
ATOM 2047 O O . ASN A 1 278 ? 12.719 -3.085 -11.562 1.00 93.69 278 ASN A O 1
ATOM 2051 N N . ALA A 1 279 ? 11.633 -4.959 -12.186 1.00 94.12 279 ALA A N 1
ATOM 2052 C CA . ALA A 1 279 ? 10.557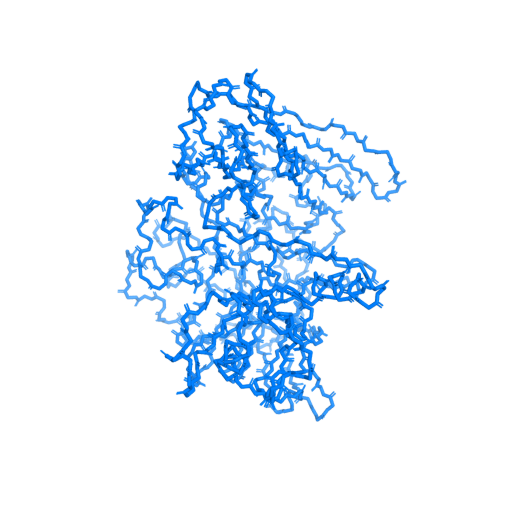 -4.883 -11.211 1.00 94.12 279 ALA A CA 1
ATOM 2053 C C . ALA A 1 279 ? 10.368 -6.235 -10.518 1.00 94.12 279 ALA A C 1
ATOM 2055 O O . ALA A 1 279 ? 10.289 -7.276 -11.175 1.00 94.12 279 ALA A O 1
ATOM 2056 N N . LYS A 1 280 ? 10.240 -6.219 -9.188 1.00 94.00 280 LYS A N 1
ATOM 2057 C CA . LYS A 1 280 ? 9.793 -7.388 -8.421 1.00 94.00 280 LYS A CA 1
ATOM 2058 C C . LYS A 1 280 ? 8.293 -7.375 -8.213 1.00 94.00 280 LYS A C 1
ATOM 2060 O O . LYS A 1 280 ? 7.721 -6.333 -7.904 1.00 94.00 280 LYS A O 1
ATOM 2065 N N . PHE A 1 281 ? 7.689 -8.547 -8.311 1.00 93.50 281 PHE A N 1
ATOM 2066 C CA . PHE A 1 281 ? 6.258 -8.753 -8.138 1.00 93.50 281 PHE A CA 1
ATOM 2067 C C . PHE A 1 281 ? 5.992 -10.148 -7.562 1.00 93.50 281 PHE A C 1
ATOM 2069 O O . PHE A 1 281 ? 6.884 -10.993 -7.503 1.00 93.50 281 PHE A O 1
ATOM 2076 N N . SER A 1 282 ? 4.762 -10.386 -7.121 1.00 93.31 282 SER A N 1
ATOM 2077 C CA . SER A 1 282 ? 4.297 -11.703 -6.686 1.00 93.31 282 SER A CA 1
ATOM 2078 C C . SER A 1 282 ? 2.934 -11.972 -7.305 1.00 93.31 282 SER A C 1
ATOM 2080 O O . SER A 1 282 ? 2.096 -11.069 -7.362 1.00 93.31 282 SER A O 1
ATOM 2082 N N . ILE A 1 283 ? 2.703 -13.204 -7.755 1.00 93.81 283 ILE A N 1
ATOM 2083 C CA . ILE A 1 283 ? 1.391 -13.668 -8.210 1.00 93.81 283 ILE A CA 1
ATOM 2084 C C . ILE A 1 283 ? 1.008 -14.970 -7.515 1.00 93.81 283 ILE A C 1
ATOM 2086 O O . ILE A 1 283 ? 1.864 -15.717 -7.048 1.00 93.81 283 ILE A O 1
ATOM 2090 N N . SER A 1 284 ? -0.284 -15.266 -7.463 1.00 92.81 284 SER A N 1
ATOM 2091 C CA . SER A 1 284 ? -0.808 -16.568 -7.036 1.00 92.81 284 SER A CA 1
ATOM 2092 C C . SER A 1 284 ? -1.916 -17.040 -7.974 1.00 92.81 284 SER A C 1
ATOM 2094 O O . SER A 1 284 ? -2.409 -16.259 -8.783 1.00 92.81 284 SER A O 1
ATOM 2096 N N . LYS A 1 285 ? -2.311 -18.312 -7.878 1.00 89.50 285 LYS A N 1
ATOM 2097 C CA . LYS A 1 285 ? -3.350 -18.921 -8.716 1.00 89.50 285 LYS A CA 1
ATOM 2098 C C . LYS A 1 285 ? -4.457 -19.512 -7.845 1.00 89.50 285 LYS A C 1
ATOM 2100 O O . LYS A 1 285 ? -4.203 -20.011 -6.749 1.00 89.50 285 LYS A O 1
ATOM 2105 N N . SER A 1 286 ? -5.714 -19.424 -8.290 1.00 79.50 286 SER A N 1
ATOM 2106 C CA . SER A 1 286 ? -6.822 -20.013 -7.521 1.00 79.50 286 SER A CA 1
ATOM 2107 C C . SER A 1 286 ? -6.759 -21.535 -7.585 1.00 79.50 286 SER A C 1
ATOM 2109 O O . SER A 1 286 ? -6.760 -22.097 -8.674 1.00 79.50 286 SER A O 1
ATOM 2111 N N . GLY A 1 287 ? -6.756 -22.202 -6.428 1.00 73.62 287 GLY A N 1
ATOM 2112 C CA . GLY A 1 287 ? -6.857 -23.664 -6.352 1.00 73.62 287 GLY A CA 1
ATOM 2113 C C . GLY A 1 287 ? -5.614 -24.434 -6.812 1.00 73.62 287 GLY A C 1
ATOM 2114 O O . GLY A 1 287 ? -5.641 -25.660 -6.785 1.00 73.62 287 GLY A O 1
ATOM 2115 N N . ASP A 1 288 ? -4.539 -23.736 -7.180 1.00 79.12 288 ASP A N 1
ATOM 2116 C CA . ASP A 1 288 ? -3.262 -24.316 -7.588 1.00 79.12 288 ASP A CA 1
ATOM 2117 C C . ASP A 1 288 ? -2.117 -23.538 -6.932 1.00 79.12 288 ASP A C 1
ATOM 2119 O O . ASP A 1 288 ? -2.109 -22.307 -6.903 1.00 79.12 288 ASP A O 1
ATOM 2123 N N . THR A 1 289 ? -1.156 -24.262 -6.370 1.00 87.19 289 THR A N 1
ATOM 2124 C CA . THR A 1 289 ? 0.054 -23.662 -5.806 1.00 87.19 289 THR A CA 1
ATOM 2125 C C . THR A 1 289 ? 1.102 -23.374 -6.870 1.00 87.19 289 THR A C 1
ATOM 2127 O O . THR A 1 289 ? 1.972 -22.549 -6.621 1.00 87.19 289 THR A O 1
ATOM 2130 N N . LEU A 1 290 ? 1.062 -24.050 -8.020 1.00 93.25 290 LEU A N 1
ATOM 2131 C CA . LEU A 1 290 ? 2.053 -23.908 -9.080 1.00 93.25 290 LEU A CA 1
ATOM 2132 C C . LEU A 1 290 ? 1.626 -22.857 -10.110 1.00 93.25 290 LEU A C 1
ATOM 2134 O O . LEU A 1 290 ? 0.446 -22.681 -10.407 1.00 93.25 290 LEU A O 1
ATOM 2138 N N . LEU A 1 291 ? 2.616 -22.169 -10.678 1.00 94.25 291 LEU A N 1
ATOM 2139 C CA . LEU A 1 291 ? 2.434 -21.157 -11.725 1.00 94.25 291 LEU A CA 1
ATOM 2140 C C . LEU A 1 291 ? 2.767 -21.693 -13.127 1.00 94.25 291 LEU A C 1
ATOM 2142 O O . LEU A 1 291 ? 2.831 -20.926 -14.080 1.00 94.25 291 LEU A O 1
ATOM 2146 N N . ASN A 1 292 ? 2.999 -23.000 -13.263 1.00 93.69 292 ASN A N 1
ATOM 2147 C CA . ASN A 1 292 ? 3.517 -23.618 -14.481 1.00 93.69 292 ASN A CA 1
ATOM 2148 C C . ASN A 1 292 ? 2.721 -23.245 -15.742 1.00 93.69 292 ASN A C 1
ATOM 2150 O O . ASN A 1 292 ? 1.507 -23.443 -15.806 1.00 93.69 292 ASN A O 1
ATOM 2154 N N . GLY A 1 293 ? 3.431 -22.772 -16.765 1.00 90.75 293 GLY A N 1
ATOM 2155 C CA . GLY A 1 293 ? 2.858 -22.373 -18.049 1.00 90.75 293 GLY A CA 1
ATOM 2156 C C . GLY A 1 293 ? 2.247 -20.970 -18.065 1.00 90.75 293 GLY A C 1
ATOM 2157 O O . GLY A 1 293 ? 1.866 -20.504 -19.136 1.00 90.75 293 GLY A O 1
ATOM 2158 N N . SER A 1 294 ? 2.176 -20.280 -16.924 1.00 93.50 294 SER A N 1
ATOM 2159 C CA . SER A 1 294 ? 1.814 -18.865 -16.886 1.00 93.50 294 SER A CA 1
ATOM 2160 C C . SER A 1 294 ? 2.973 -17.993 -17.377 1.00 93.50 294 SER A C 1
ATOM 2162 O O . SER A 1 294 ? 4.151 -18.349 -17.271 1.00 93.50 294 SER A O 1
ATOM 2164 N N . PHE A 1 295 ? 2.633 -16.807 -17.870 1.00 95.31 295 PHE A N 1
ATOM 2165 C CA . PHE A 1 295 ? 3.582 -15.762 -18.236 1.00 95.31 295 PHE A CA 1
ATOM 2166 C C . PHE A 1 295 ? 3.081 -14.429 -17.688 1.00 95.31 295 PHE A C 1
ATOM 2168 O O . PHE A 1 295 ? 1.887 -14.144 -17.767 1.00 95.31 295 PHE A O 1
ATOM 2175 N N . VAL A 1 296 ? 3.985 -13.635 -17.118 1.00 95.06 296 VAL A N 1
ATOM 2176 C CA . VAL A 1 296 ? 3.712 -12.244 -16.746 1.00 95.06 296 VAL A CA 1
ATOM 2177 C C . VAL A 1 296 ? 4.651 -11.354 -17.534 1.00 95.06 296 VAL A C 1
ATOM 2179 O O . VAL A 1 296 ? 5.871 -11.488 -17.428 1.00 95.06 296 VAL A O 1
ATOM 2182 N N . GLU A 1 297 ? 4.071 -10.435 -18.295 1.00 94.12 297 GLU A N 1
ATOM 2183 C CA . GLU A 1 297 ? 4.797 -9.343 -18.934 1.00 94.12 297 GLU A CA 1
ATOM 2184 C C . GLU A 1 297 ? 4.872 -8.165 -17.963 1.00 94.12 297 GLU A C 1
ATOM 2186 O O . GLU A 1 297 ? 3.897 -7.844 -17.285 1.00 94.12 297 GLU A O 1
ATOM 2191 N N . MET A 1 298 ? 6.033 -7.526 -17.878 1.00 94.00 298 MET A N 1
ATOM 2192 C CA . MET A 1 298 ? 6.245 -6.334 -17.074 1.00 94.00 298 MET A CA 1
ATOM 2193 C C . MET A 1 298 ? 6.554 -5.163 -17.996 1.00 94.00 298 MET A C 1
ATOM 2195 O O . MET A 1 298 ? 7.524 -5.186 -18.751 1.00 94.00 298 MET A O 1
ATOM 2199 N N . LEU A 1 299 ? 5.738 -4.126 -17.906 1.00 92.50 299 LEU A N 1
ATOM 2200 C CA . LEU A 1 299 ? 5.778 -2.968 -18.778 1.00 92.50 299 LEU A CA 1
ATOM 2201 C C . LEU A 1 299 ? 6.296 -1.757 -18.009 1.00 92.50 299 LEU A C 1
ATOM 2203 O O . LEU A 1 299 ? 5.910 -1.527 -16.861 1.00 92.50 299 LEU A O 1
ATOM 2207 N N . LEU A 1 300 ? 7.155 -0.981 -18.660 1.00 93.69 300 LEU A N 1
ATOM 2208 C CA . LEU A 1 300 ? 7.627 0.314 -18.193 1.00 93.69 300 LEU A CA 1
ATOM 2209 C C . LEU A 1 300 ? 7.267 1.360 -19.245 1.00 93.69 300 LEU A C 1
ATOM 2211 O O . LEU A 1 300 ? 7.910 1.452 -20.294 1.00 93.69 300 LEU A O 1
ATOM 2215 N N . TYR A 1 301 ? 6.250 2.158 -18.945 1.00 91.62 301 TYR A N 1
ATOM 2216 C CA . TYR A 1 301 ? 5.853 3.298 -19.761 1.00 91.62 301 TYR A CA 1
ATOM 2217 C C . TYR A 1 301 ? 6.359 4.589 -19.147 1.00 91.62 301 TYR A C 1
ATOM 2219 O O . TYR A 1 301 ? 6.319 4.752 -17.931 1.00 91.62 301 TYR A O 1
ATOM 2227 N N . LYS A 1 302 ? 6.766 5.534 -19.986 1.00 92.19 302 LYS A N 1
ATOM 2228 C CA . LYS A 1 302 ? 6.874 6.941 -19.624 1.00 92.19 302 LYS A CA 1
ATOM 2229 C C . LYS A 1 302 ? 5.526 7.607 -19.893 1.00 92.19 302 LYS A C 1
ATOM 2231 O O . LYS A 1 302 ? 4.987 7.456 -20.984 1.00 92.19 302 LYS A O 1
ATOM 2236 N N . TRP A 1 303 ? 5.001 8.340 -18.918 1.00 87.44 303 TRP A N 1
ATOM 2237 C CA . TRP A 1 303 ? 3.767 9.111 -19.076 1.00 87.44 303 TRP A CA 1
ATOM 2238 C C . TRP A 1 303 ? 4.082 10.586 -19.329 1.00 87.44 303 TRP A C 1
ATOM 2240 O O . TRP A 1 303 ? 4.931 11.179 -18.652 1.00 87.44 303 TRP A O 1
ATOM 2250 N N . LYS A 1 304 ? 3.398 11.166 -20.315 1.00 84.44 304 LYS A N 1
ATOM 2251 C CA . LYS A 1 304 ? 3.473 12.573 -20.706 1.00 84.44 304 LYS A CA 1
ATOM 2252 C C . LYS A 1 304 ? 2.064 13.165 -20.734 1.00 84.44 304 LYS A C 1
ATOM 2254 O O . LYS A 1 304 ? 1.382 13.048 -21.747 1.00 84.44 304 LYS A O 1
ATOM 2259 N N . ASP A 1 305 ? 1.700 13.848 -19.654 1.00 76.06 305 ASP A N 1
ATOM 2260 C CA . ASP A 1 305 ? 0.453 14.613 -19.505 1.00 76.06 305 ASP A CA 1
ATOM 2261 C C . ASP A 1 305 ? 0.466 15.827 -20.454 1.00 76.06 305 ASP A C 1
ATOM 2263 O O . ASP A 1 305 ? 0.930 16.918 -20.111 1.00 76.06 305 ASP A O 1
ATOM 2267 N N . THR A 1 306 ? 0.125 15.592 -21.720 1.00 79.44 306 THR A N 1
ATOM 2268 C CA . THR A 1 306 ? 0.369 16.532 -22.830 1.00 79.44 306 THR A CA 1
ATOM 2269 C C . THR A 1 306 ? -0.792 16.645 -23.803 1.00 79.44 306 THR A C 1
ATOM 2271 O O . THR A 1 306 ? -0.763 17.547 -24.645 1.00 79.44 306 THR A O 1
ATOM 2274 N N . VAL A 1 307 ? -1.798 15.772 -23.705 1.00 73.44 307 VAL A N 1
ATOM 2275 C CA . VAL A 1 307 ? -2.977 15.832 -24.570 1.00 73.44 307 VAL A CA 1
ATOM 2276 C C . VAL A 1 307 ? -3.974 16.836 -23.991 1.00 73.44 307 VAL A C 1
ATOM 2278 O O . VAL A 1 307 ? -4.157 17.900 -24.591 1.00 73.44 307 VAL A O 1
ATOM 2281 N N . VAL A 1 308 ? -4.553 16.562 -22.816 1.00 68.94 308 VAL A N 1
ATOM 2282 C CA . VAL A 1 308 ? -5.420 17.516 -22.095 1.00 68.94 308 VAL A CA 1
ATOM 2283 C C . VAL A 1 308 ? -4.703 18.224 -20.933 1.00 68.94 308 VAL A C 1
ATOM 2285 O O . VAL A 1 308 ? -5.105 19.337 -20.579 1.00 68.94 308 VAL A O 1
ATOM 2288 N N . ALA A 1 309 ? -3.586 17.684 -20.427 1.00 73.56 309 ALA A N 1
ATOM 2289 C CA . ALA A 1 309 ? -2.806 18.269 -19.325 1.00 73.56 309 ALA A CA 1
ATOM 2290 C C . ALA A 1 309 ? -3.616 18.417 -18.017 1.00 73.56 309 ALA A C 1
ATOM 2292 O O . ALA A 1 309 ? -3.561 19.452 -17.342 1.00 73.56 309 ALA A O 1
ATOM 2293 N N . ASP A 1 310 ? -4.418 17.405 -17.688 1.00 66.00 310 ASP A N 1
ATOM 2294 C CA . ASP A 1 310 ? -5.345 17.378 -16.551 1.00 66.00 310 ASP A CA 1
ATOM 2295 C C . ASP A 1 310 ? -4.909 16.416 -15.434 1.00 66.00 310 ASP A C 1
ATOM 2297 O O . ASP A 1 310 ? -5.632 16.221 -14.453 1.00 66.00 310 ASP A O 1
ATOM 2301 N N . SER A 1 311 ? -3.700 15.858 -15.547 1.00 70.81 311 SER A N 1
ATOM 2302 C CA . SER A 1 311 ? -3.154 14.844 -14.646 1.00 70.81 311 SER A CA 1
ATOM 2303 C C . SER A 1 311 ? -3.933 13.524 -14.634 1.00 70.81 311 SER A C 1
ATOM 2305 O O . SER A 1 311 ? -3.874 12.783 -13.645 1.00 70.81 311 SER A O 1
ATOM 2307 N N . MET A 1 312 ? -4.610 13.206 -15.737 1.00 70.31 312 MET A N 1
ATOM 2308 C CA . MET A 1 312 ? -5.207 11.904 -16.018 1.00 70.31 312 MET A CA 1
ATOM 2309 C C . MET A 1 312 ? -4.473 11.236 -17.182 1.00 70.31 312 MET A C 1
ATOM 2311 O O . MET A 1 312 ? -3.934 11.906 -18.046 1.00 70.31 312 MET A O 1
ATOM 2315 N N . VAL A 1 313 ? -4.414 9.901 -17.192 1.00 73.12 313 VAL A N 1
ATOM 2316 C CA . VAL A 1 313 ? -3.770 9.169 -18.295 1.00 73.12 313 VAL A CA 1
ATOM 2317 C C . VAL A 1 313 ? -4.741 9.051 -19.463 1.00 73.12 313 VAL A C 1
ATOM 2319 O O . VAL A 1 313 ? -5.793 8.422 -19.327 1.00 73.12 313 VAL A O 1
ATOM 2322 N N . GLU A 1 314 ? -4.344 9.572 -20.620 1.00 71.88 314 GLU A N 1
ATOM 2323 C CA . GLU A 1 314 ? -5.116 9.497 -21.860 1.00 71.88 314 GLU A CA 1
ATOM 2324 C C . GLU A 1 314 ? -4.406 8.689 -22.963 1.00 71.88 314 GLU A C 1
ATOM 2326 O O . GLU A 1 314 ? -3.208 8.386 -22.904 1.00 71.88 314 GLU A O 1
ATOM 2331 N N . VAL A 1 315 ? -5.153 8.320 -24.012 1.00 73.00 315 VAL A N 1
ATOM 2332 C CA . VAL A 1 315 ? -4.559 7.670 -25.193 1.00 73.00 315 VAL A CA 1
ATOM 2333 C C . VAL A 1 315 ? -3.556 8.608 -25.846 1.00 73.00 315 VAL A C 1
ATOM 2335 O O . VAL A 1 315 ? -3.848 9.772 -26.111 1.00 73.00 315 VAL A O 1
ATOM 2338 N N . GLY A 1 316 ? -2.381 8.067 -26.156 1.00 77.06 316 GLY A N 1
ATOM 2339 C CA . GLY A 1 316 ? -1.279 8.814 -26.757 1.00 77.06 316 GLY A CA 1
ATOM 2340 C C . GLY A 1 316 ? -0.344 9.480 -25.747 1.00 77.06 316 GLY A C 1
ATOM 2341 O O . GLY A 1 316 ? 0.692 10.000 -26.154 1.00 77.06 316 GLY A O 1
ATOM 2342 N N . GLU A 1 317 ? -0.644 9.423 -24.448 1.00 81.00 317 GLU A N 1
ATOM 2343 C CA . GLU A 1 317 ? 0.227 9.974 -23.400 1.00 81.00 317 GLU A CA 1
ATOM 2344 C C . GLU A 1 317 ? 1.236 8.971 -22.841 1.00 81.00 317 GLU A C 1
ATOM 2346 O O . GLU A 1 317 ? 2.180 9.345 -22.138 1.00 81.00 317 GLU A O 1
ATOM 2351 N N . MET A 1 318 ? 1.036 7.690 -23.141 1.00 85.31 318 MET A N 1
ATOM 2352 C CA . MET A 1 318 ? 1.864 6.589 -22.673 1.00 85.31 318 MET A CA 1
ATOM 2353 C C . MET A 1 318 ? 2.858 6.182 -23.759 1.00 85.31 318 MET A C 1
ATOM 2355 O O . MET A 1 318 ? 2.480 5.807 -24.863 1.00 85.31 318 MET A O 1
ATOM 2359 N N . GLU A 1 319 ? 4.146 6.228 -23.431 1.00 89.38 319 GLU A N 1
ATOM 2360 C CA . GLU A 1 319 ? 5.236 5.790 -24.302 1.00 89.38 319 GLU A CA 1
ATOM 2361 C C . GLU A 1 319 ? 5.913 4.564 -23.689 1.00 89.38 319 GLU A C 1
ATOM 2363 O O . GLU A 1 319 ? 6.515 4.662 -22.618 1.00 89.38 319 GLU A O 1
ATOM 2368 N N . LEU A 1 320 ? 5.829 3.401 -24.342 1.00 91.88 320 LEU A N 1
ATOM 2369 C CA . LEU A 1 320 ? 6.546 2.215 -23.876 1.00 91.88 320 LEU A CA 1
ATOM 2370 C C . LEU A 1 320 ? 8.051 2.444 -24.039 1.00 91.88 320 LEU A C 1
ATOM 2372 O O . LEU A 1 320 ? 8.541 2.609 -25.152 1.00 91.88 320 LEU A O 1
ATOM 2376 N N . VAL A 1 321 ? 8.790 2.408 -22.932 1.00 94.88 321 VAL A N 1
ATOM 2377 C CA . VAL A 1 321 ? 10.251 2.599 -22.928 1.00 94.88 321 VAL A CA 1
ATOM 2378 C C . VAL A 1 321 ? 11.006 1.354 -22.474 1.00 94.88 321 VAL A C 1
ATOM 2380 O O . VAL A 1 321 ? 12.203 1.229 -22.738 1.00 94.88 321 VAL A O 1
ATOM 2383 N N . GLY A 1 322 ? 10.321 0.423 -21.805 1.00 95.12 322 GLY A N 1
ATOM 2384 C CA . GLY A 1 322 ? 10.927 -0.791 -21.288 1.00 95.12 322 GLY A CA 1
ATOM 2385 C C . GLY A 1 322 ? 9.969 -1.965 -21.192 1.00 95.12 322 GLY A C 1
ATOM 2386 O O . GLY A 1 322 ? 8.789 -1.798 -20.891 1.00 95.12 322 GLY A O 1
ATOM 2387 N N . LEU A 1 323 ? 10.511 -3.160 -21.399 1.00 94.75 323 LEU A N 1
ATOM 2388 C CA . LEU A 1 323 ? 9.776 -4.415 -21.304 1.00 94.75 323 LEU A CA 1
ATOM 2389 C C . LEU A 1 323 ? 10.607 -5.456 -20.556 1.00 94.75 323 LEU A C 1
ATOM 2391 O O . LEU A 1 323 ? 11.820 -5.542 -20.736 1.00 94.75 323 LEU A O 1
ATOM 2395 N N . GLY A 1 324 ? 9.944 -6.230 -19.708 1.00 94.75 324 GLY A N 1
ATOM 2396 C CA . GLY A 1 324 ? 10.477 -7.407 -19.038 1.00 94.75 324 GLY A CA 1
ATOM 2397 C C . GLY A 1 324 ? 9.433 -8.517 -19.014 1.00 94.75 324 GLY A C 1
ATOM 2398 O O . GLY A 1 324 ? 8.275 -8.308 -19.374 1.00 94.75 324 GLY A O 1
ATOM 2399 N N . GLY A 1 325 ? 9.812 -9.712 -18.578 1.00 94.25 325 GLY A N 1
ATOM 2400 C CA . GLY A 1 325 ? 8.848 -10.799 -18.458 1.00 94.25 325 GLY A CA 1
ATOM 2401 C C . GLY A 1 325 ? 9.381 -11.996 -17.695 1.00 94.25 325 GLY A C 1
ATOM 2402 O O . GLY A 1 325 ? 10.588 -12.223 -17.628 1.00 94.25 325 GLY A O 1
ATOM 2403 N N . VAL A 1 326 ? 8.462 -12.769 -17.123 1.00 96.75 326 VAL A N 1
ATOM 2404 C CA . VAL A 1 326 ? 8.761 -14.004 -16.393 1.00 96.75 326 VAL A CA 1
ATOM 2405 C C . VAL A 1 326 ? 7.858 -15.111 -16.915 1.00 96.75 326 VAL A C 1
ATOM 2407 O O . VAL A 1 326 ? 6.633 -15.006 -16.856 1.00 96.75 326 VAL A O 1
ATOM 2410 N N . SER A 1 327 ? 8.476 -16.176 -17.430 1.00 96.69 327 SER A N 1
ATOM 2411 C CA . SER A 1 327 ? 7.800 -17.433 -17.769 1.00 96.69 327 SER A CA 1
ATOM 2412 C C . SER A 1 327 ? 7.946 -18.404 -16.607 1.00 96.69 327 SER A C 1
ATOM 2414 O O . SER A 1 327 ? 9.064 -18.642 -16.152 1.00 96.69 327 SER A O 1
ATOM 2416 N N . PHE A 1 328 ? 6.836 -18.970 -16.148 1.00 97.06 328 PHE A N 1
ATOM 2417 C CA . PHE A 1 328 ? 6.812 -19.828 -14.969 1.00 97.06 328 PHE A CA 1
ATOM 2418 C C . PHE A 1 328 ? 6.865 -21.309 -15.352 1.00 97.06 328 PHE A C 1
ATOM 2420 O O . PHE A 1 328 ? 6.070 -21.796 -16.159 1.00 97.06 328 PHE A O 1
ATOM 2427 N N . GLY A 1 329 ? 7.815 -22.029 -14.765 1.00 94.31 329 GLY A N 1
ATOM 2428 C CA . GLY A 1 329 ? 8.049 -23.450 -14.979 1.00 94.31 329 GLY A CA 1
ATOM 2429 C C . GLY A 1 329 ? 7.326 -24.363 -13.977 1.00 94.31 329 GLY A C 1
ATOM 2430 O O . GLY A 1 329 ? 6.557 -23.914 -13.126 1.00 94.31 329 GLY A O 1
ATOM 2431 N N . PRO A 1 330 ? 7.602 -25.679 -14.030 1.00 93.31 330 PRO A N 1
ATOM 2432 C CA . PRO A 1 330 ? 6.883 -26.689 -13.249 1.00 93.31 330 PRO A CA 1
ATOM 2433 C C . PRO A 1 330 ? 7.150 -26.636 -11.739 1.00 93.31 330 PRO A C 1
ATOM 2435 O O . PRO A 1 330 ? 6.434 -27.279 -10.977 1.00 93.31 330 PRO A O 1
ATOM 2438 N N . THR A 1 331 ? 8.177 -25.904 -11.301 1.00 94.81 331 THR A N 1
ATOM 2439 C CA . THR A 1 331 ? 8.563 -25.765 -9.888 1.00 94.81 331 THR A CA 1
ATOM 2440 C C . THR A 1 331 ? 8.250 -24.392 -9.306 1.00 94.81 331 THR A C 1
ATOM 2442 O O . THR A 1 331 ? 8.534 -24.166 -8.133 1.00 94.81 331 THR A O 1
ATOM 2445 N N . ASP A 1 332 ? 7.712 -23.470 -10.104 1.00 95.94 332 ASP A N 1
ATOM 2446 C CA . ASP A 1 332 ? 7.408 -22.116 -9.654 1.00 95.94 332 ASP A CA 1
ATOM 2447 C C . ASP A 1 332 ? 6.112 -22.081 -8.853 1.00 95.94 332 ASP A C 1
ATOM 2449 O O . ASP A 1 332 ? 5.091 -22.626 -9.275 1.00 95.94 332 ASP A O 1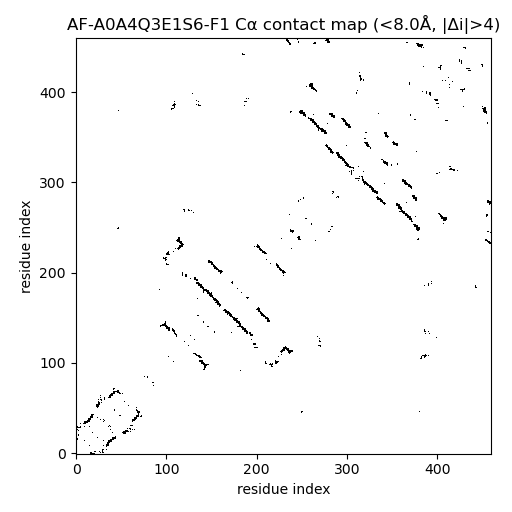
ATOM 2453 N N . ILE A 1 333 ? 6.165 -21.442 -7.685 1.00 94.69 333 ILE A N 1
ATOM 2454 C CA . ILE A 1 333 ? 5.117 -21.490 -6.669 1.00 94.69 333 ILE A CA 1
ATOM 2455 C C . ILE A 1 333 ? 4.515 -20.097 -6.486 1.00 94.69 333 ILE A C 1
ATOM 2457 O O . ILE A 1 333 ? 5.220 -19.110 -6.272 1.00 94.69 333 ILE A O 1
ATOM 2461 N N . GLY A 1 334 ? 3.187 -20.038 -6.497 1.00 93.44 334 GLY A N 1
ATOM 2462 C CA . GLY A 1 334 ? 2.422 -18.838 -6.206 1.00 93.44 334 GLY A CA 1
ATOM 2463 C C . GLY A 1 334 ? 2.706 -18.286 -4.809 1.00 93.44 334 GLY A C 1
ATOM 2464 O O . GLY A 1 334 ? 2.875 -19.021 -3.837 1.00 93.44 334 GLY A O 1
ATOM 2465 N N . GLY A 1 335 ? 2.731 -16.963 -4.702 1.00 89.75 335 GLY A N 1
ATOM 2466 C CA . GLY A 1 335 ? 2.984 -16.236 -3.464 1.00 89.75 335 GLY A CA 1
ATOM 2467 C C . GLY A 1 335 ? 4.461 -15.970 -3.157 1.00 89.75 335 GLY A C 1
ATOM 2468 O O . GLY A 1 335 ? 4.749 -15.311 -2.157 1.00 89.75 335 GLY A O 1
ATOM 2469 N N . GLN A 1 336 ? 5.386 -16.450 -3.995 1.00 92.12 336 GLN A N 1
ATOM 2470 C CA . GLN A 1 336 ? 6.799 -16.063 -3.966 1.00 92.12 336 GLN A CA 1
ATOM 2471 C C . GLN A 1 336 ? 7.050 -14.797 -4.794 1.00 92.12 336 GLN A C 1
ATOM 2473 O O . GLN A 1 336 ? 6.255 -14.435 -5.661 1.00 92.12 336 GLN A O 1
ATOM 2478 N N . PHE A 1 337 ? 8.176 -14.133 -4.531 1.00 93.75 337 PHE A N 1
ATOM 2479 C CA . PHE A 1 337 ? 8.601 -12.973 -5.309 1.00 93.75 337 PHE A CA 1
ATOM 2480 C C . PHE A 1 337 ? 9.460 -13.373 -6.502 1.00 93.75 337 PHE A C 1
ATOM 2482 O O . PHE A 1 337 ? 10.400 -14.156 -6.379 1.00 93.75 337 PHE A O 1
ATOM 2489 N N . TYR A 1 338 ? 9.153 -12.753 -7.635 1.00 94.88 338 TYR A N 1
ATOM 2490 C CA . TYR A 1 338 ? 9.830 -12.917 -8.910 1.00 94.88 338 TYR A CA 1
ATOM 2491 C C . TYR A 1 338 ? 10.310 -11.563 -9.420 1.00 94.88 338 TYR A C 1
ATOM 2493 O O . TYR A 1 338 ? 9.737 -10.529 -9.075 1.00 94.88 338 TYR A O 1
ATOM 2501 N N . THR A 1 339 ? 11.355 -11.574 -10.244 1.00 95.44 339 THR A N 1
ATOM 2502 C CA . THR A 1 339 ? 11.972 -10.373 -10.815 1.00 95.44 339 THR A CA 1
ATOM 2503 C C . THR A 1 339 ? 11.820 -10.410 -12.330 1.00 95.44 339 THR A C 1
ATOM 2505 O O . THR A 1 339 ? 12.213 -11.391 -12.955 1.00 95.44 339 THR A O 1
ATOM 2508 N N . ALA A 1 340 ? 11.266 -9.348 -12.912 1.00 95.38 340 ALA A N 1
ATOM 2509 C CA . ALA A 1 340 ? 11.253 -9.119 -14.351 1.00 95.38 340 ALA A CA 1
ATOM 2510 C C . ALA A 1 340 ? 12.301 -8.057 -14.695 1.00 95.38 340 ALA A C 1
ATOM 2512 O O . ALA A 1 340 ? 12.146 -6.897 -14.306 1.00 95.38 340 ALA A O 1
ATOM 2513 N N . ASP A 1 341 ? 13.358 -8.450 -15.404 1.00 95.12 341 ASP A N 1
ATOM 2514 C CA . ASP A 1 341 ? 14.407 -7.529 -15.846 1.00 95.12 341 ASP A CA 1
ATOM 2515 C C . ASP A 1 341 ? 13.943 -6.707 -17.049 1.00 95.12 341 ASP A C 1
ATOM 2517 O O . ASP A 1 341 ? 13.418 -7.252 -18.020 1.00 95.12 341 ASP A O 1
ATOM 2521 N N . PHE A 1 342 ? 14.140 -5.391 -16.979 1.00 95.75 342 PHE A N 1
ATOM 2522 C CA . PHE A 1 342 ? 13.771 -4.472 -18.045 1.00 95.75 342 PHE A CA 1
ATOM 2523 C C . PHE A 1 342 ? 14.840 -4.406 -19.128 1.00 95.75 342 PHE A C 1
ATOM 2525 O O . PHE A 1 342 ? 16.043 -4.365 -18.866 1.00 95.75 342 PHE A O 1
ATOM 2532 N N . GLN A 1 343 ? 14.369 -4.300 -20.362 1.00 95.88 343 GLN A N 1
ATOM 2533 C CA . GLN A 1 343 ? 15.170 -4.037 -21.546 1.00 95.88 343 GLN A CA 1
ATOM 2534 C C . GLN A 1 343 ? 14.563 -2.866 -22.314 1.00 95.88 343 GLN A C 1
ATOM 2536 O O . GLN A 1 343 ? 13.339 -2.722 -22.333 1.00 95.88 343 GLN A O 1
ATOM 2541 N N . LYS A 1 344 ? 15.403 -2.046 -22.966 1.00 96.50 344 LYS A N 1
ATOM 2542 C CA . LYS A 1 344 ? 14.915 -1.022 -23.906 1.00 96.50 344 LYS A CA 1
ATOM 2543 C C . LYS A 1 344 ? 14.080 -1.674 -25.005 1.00 96.50 344 LYS A C 1
ATOM 2545 O O . LYS A 1 344 ? 14.310 -2.831 -25.372 1.00 96.50 344 LYS A O 1
ATOM 2550 N N . VAL A 1 345 ? 13.168 -0.891 -25.566 1.00 94.81 345 VAL A N 1
ATOM 2551 C CA . VAL A 1 345 ? 12.334 -1.299 -26.695 1.00 94.81 345 VAL A CA 1
ATOM 2552 C C . VAL A 1 345 ? 12.593 -0.439 -27.935 1.00 94.81 345 VAL A C 1
ATOM 2554 O O . VAL A 1 345 ? 13.093 0.681 -27.825 1.00 94.81 345 VAL A O 1
ATOM 2557 N N . ASP A 1 346 ? 12.293 -0.971 -29.121 1.00 92.06 346 ASP A N 1
ATOM 2558 C CA . ASP A 1 346 ? 12.266 -0.208 -30.373 1.00 92.06 346 ASP A CA 1
ATOM 2559 C C . ASP A 1 346 ? 10.951 0.577 -30.554 1.00 92.06 346 ASP A C 1
ATOM 2561 O O . ASP A 1 346 ? 10.056 0.542 -29.713 1.00 92.06 346 ASP A O 1
ATOM 2565 N N . ALA A 1 347 ? 10.813 1.277 -31.685 1.00 84.38 347 ALA A N 1
ATOM 2566 C CA . ALA A 1 347 ? 9.624 2.070 -32.013 1.00 84.38 347 ALA A CA 1
ATOM 2567 C C . ALA A 1 347 ? 8.336 1.242 -32.201 1.00 84.38 347 ALA A C 1
ATOM 2569 O O . ALA A 1 347 ? 7.245 1.804 -32.223 1.00 84.38 347 ALA A O 1
ATOM 2570 N N . PHE A 1 348 ? 8.449 -0.079 -32.348 1.00 83.69 348 PHE A N 1
ATOM 2571 C CA . PHE A 1 348 ? 7.321 -1.012 -32.410 1.00 83.69 348 PHE A CA 1
ATOM 2572 C C . PHE A 1 348 ? 7.108 -1.713 -31.053 1.00 83.69 348 PHE A C 1
ATOM 2574 O O . PHE A 1 348 ? 6.194 -2.520 -30.879 1.00 83.69 348 PHE A O 1
ATOM 2581 N N . GLY A 1 349 ? 7.940 -1.380 -30.065 1.00 83.31 349 GLY A N 1
ATOM 2582 C CA . GLY A 1 349 ? 8.003 -1.937 -28.727 1.00 83.31 349 GLY A CA 1
ATOM 2583 C C . GLY A 1 349 ? 8.509 -3.377 -28.654 1.00 83.31 349 GLY A C 1
ATOM 2584 O O . GLY A 1 349 ? 8.108 -4.109 -27.752 1.00 83.31 349 GLY A O 1
ATOM 2585 N N . GLY A 1 350 ? 9.338 -3.806 -29.605 1.00 89.31 350 GLY A N 1
ATOM 2586 C CA . GLY A 1 350 ? 10.115 -5.039 -29.497 1.00 89.31 350 GLY A CA 1
ATOM 2587 C C . GLY A 1 350 ? 11.359 -4.829 -28.623 1.00 89.31 350 GLY A C 1
ATOM 2588 O O . GLY A 1 350 ? 11.961 -3.756 -28.691 1.00 89.31 350 GLY A O 1
ATOM 2589 N N . PRO A 1 351 ? 11.777 -5.808 -27.798 1.00 92.19 351 PRO A N 1
ATOM 2590 C CA . PRO A 1 351 ? 12.950 -5.656 -26.943 1.00 92.19 351 PRO A CA 1
ATOM 2591 C C . PRO A 1 351 ? 14.237 -5.585 -27.777 1.00 92.19 351 PRO A C 1
ATOM 2593 O O . PRO A 1 351 ? 14.498 -6.447 -28.615 1.00 92.19 351 PRO A O 1
ATOM 2596 N N . ILE A 1 352 ? 15.072 -4.580 -27.508 1.00 94.75 352 ILE A N 1
ATOM 2597 C CA . ILE A 1 352 ? 16.371 -4.368 -28.175 1.00 94.75 352 ILE A CA 1
ATOM 2598 C C . ILE A 1 352 ? 17.571 -4.529 -27.232 1.00 94.75 352 ILE A C 1
ATOM 2600 O O . ILE A 1 352 ? 18.720 -4.373 -27.647 1.00 94.75 352 ILE A O 1
ATOM 2604 N N . GLY A 1 353 ? 17.319 -4.869 -25.965 1.00 91.94 353 GLY A N 1
ATOM 2605 C CA . GLY A 1 353 ? 18.347 -5.001 -24.936 1.00 91.94 353 GLY A CA 1
ATOM 2606 C C . GLY A 1 353 ? 18.867 -3.658 -24.408 1.00 91.94 353 GLY A C 1
ATOM 2607 O O . GLY A 1 353 ? 18.493 -2.580 -24.863 1.00 91.94 353 GLY A O 1
ATOM 2608 N N . GLY A 1 354 ? 19.747 -3.726 -23.408 1.00 92.69 354 GLY A N 1
ATOM 2609 C CA . GLY A 1 354 ? 20.289 -2.548 -22.726 1.00 92.69 354 GLY A CA 1
ATOM 2610 C C . GLY A 1 354 ? 19.354 -1.960 -21.663 1.00 92.69 354 GLY A C 1
ATOM 2611 O O . GLY A 1 354 ? 18.176 -2.298 -21.579 1.00 92.69 354 GLY A O 1
ATOM 2612 N N . THR A 1 355 ? 19.910 -1.083 -20.829 1.00 94.12 355 THR A N 1
ATOM 2613 C CA . THR A 1 355 ? 19.233 -0.516 -19.655 1.00 94.12 355 THR A CA 1
ATOM 2614 C C . THR A 1 355 ? 18.373 0.683 -20.022 1.00 94.12 355 THR A C 1
ATOM 2616 O O . THR A 1 355 ? 18.883 1.628 -20.612 1.00 94.12 355 THR A O 1
ATOM 2619 N N . VAL A 1 356 ? 17.102 0.697 -19.625 1.00 94.56 356 VAL A N 1
ATOM 2620 C CA . VAL A 1 356 ? 16.219 1.855 -19.832 1.00 94.56 356 VAL A CA 1
ATOM 2621 C C . VAL A 1 356 ? 16.700 3.029 -18.982 1.00 94.56 356 VAL A C 1
ATOM 2623 O O . VAL A 1 356 ? 16.768 2.917 -17.762 1.00 94.56 356 VAL A O 1
ATOM 2626 N N . GLU A 1 357 ? 17.045 4.148 -19.615 1.00 95.38 357 GLU A N 1
ATOM 2627 C CA . GLU A 1 357 ? 17.500 5.356 -18.923 1.00 95.38 357 GLU A CA 1
ATOM 2628 C C . GLU A 1 357 ? 16.302 6.200 -18.487 1.00 95.38 357 GLU A C 1
ATOM 2630 O O . GLU A 1 357 ? 15.415 6.506 -19.283 1.00 95.38 357 GLU A O 1
ATOM 2635 N N . LEU A 1 358 ? 16.281 6.562 -17.208 1.00 95.62 358 LEU A N 1
ATOM 2636 C CA . LEU A 1 358 ? 15.257 7.407 -16.615 1.00 95.62 358 LEU A CA 1
ATOM 2637 C C . LEU A 1 358 ? 15.638 8.879 -16.763 1.00 95.62 358 LEU A C 1
ATOM 2639 O O . LEU A 1 358 ? 16.785 9.270 -16.523 1.00 95.62 358 LEU A O 1
ATOM 2643 N N . GLU A 1 359 ? 14.654 9.694 -17.115 1.00 95.44 359 GLU A N 1
ATOM 2644 C CA . GLU A 1 359 ? 14.797 11.130 -17.325 1.00 95.44 359 GLU A CA 1
ATOM 2645 C C . GLU A 1 359 ? 14.386 11.933 -16.087 1.00 95.44 359 GLU A C 1
ATOM 2647 O O . GLU A 1 359 ? 13.595 11.481 -15.257 1.00 95.44 359 GLU A O 1
ATOM 2652 N N . ASP A 1 360 ? 14.931 13.146 -15.975 1.00 94.19 360 ASP A N 1
ATOM 2653 C CA . ASP A 1 360 ? 14.516 14.115 -14.962 1.00 94.19 360 ASP A CA 1
ATOM 2654 C C . ASP A 1 360 ? 13.024 14.453 -15.112 1.00 94.19 360 ASP A C 1
ATOM 2656 O O . ASP A 1 360 ? 12.467 14.457 -16.213 1.00 94.19 360 ASP A O 1
ATOM 2660 N N . ASN A 1 361 ? 12.392 14.796 -13.992 1.00 92.44 361 ASN A N 1
ATOM 2661 C CA . ASN A 1 361 ? 11.016 15.289 -1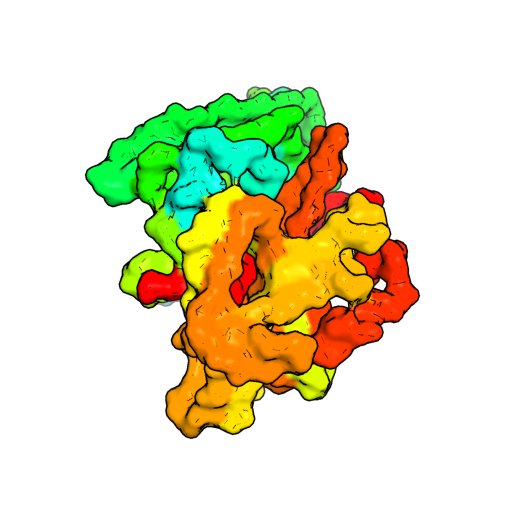3.908 1.00 92.44 361 ASN A CA 1
ATOM 2662 C C . ASN A 1 361 ? 9.980 14.481 -14.705 1.00 92.44 361 ASN A C 1
ATOM 2664 O O . ASN A 1 361 ? 9.092 15.051 -15.337 1.00 92.44 361 ASN A O 1
ATOM 2668 N N . SER A 1 362 ? 10.107 13.156 -14.690 1.00 91.62 362 SER A N 1
ATOM 2669 C CA . SER A 1 362 ? 9.312 12.264 -15.533 1.00 91.62 362 SER A CA 1
ATOM 2670 C C . SER A 1 362 ? 8.541 11.239 -14.709 1.00 91.62 362 SER A C 1
ATOM 2672 O O . SER A 1 362 ? 9.035 10.716 -13.708 1.00 91.62 362 SER A O 1
ATOM 2674 N N . TRP A 1 363 ? 7.323 10.936 -15.151 1.00 90.56 363 TRP A N 1
ATOM 2675 C CA . TRP A 1 363 ? 6.499 9.874 -14.590 1.00 90.56 363 TRP A CA 1
ATOM 2676 C C . TRP A 1 363 ? 6.691 8.576 -15.357 1.00 90.56 363 TRP A C 1
ATOM 2678 O O . TRP A 1 363 ? 6.705 8.568 -16.587 1.00 90.56 363 TRP A O 1
ATOM 2688 N N . TYR A 1 364 ? 6.784 7.476 -14.617 1.00 91.06 364 TYR A N 1
ATOM 2689 C CA . TYR A 1 364 ? 6.886 6.140 -15.177 1.00 91.06 364 TYR A CA 1
ATOM 2690 C C . TYR A 1 364 ? 5.820 5.220 -14.593 1.00 91.06 364 TYR A C 1
ATOM 2692 O O . TYR A 1 364 ? 5.738 5.057 -13.375 1.00 91.06 364 TYR A O 1
ATOM 2700 N N . TYR A 1 365 ? 5.019 4.609 -15.460 1.00 88.56 365 TYR A N 1
ATOM 2701 C CA . TYR A 1 365 ? 4.061 3.575 -15.091 1.00 88.56 365 TYR A CA 1
ATOM 2702 C C . TYR A 1 365 ? 4.726 2.214 -15.203 1.00 88.56 365 TYR A C 1
ATOM 2704 O O . TYR A 1 365 ? 5.198 1.827 -16.272 1.00 88.56 365 TYR A O 1
ATOM 2712 N N . VAL A 1 366 ? 4.764 1.502 -14.083 1.00 91.06 366 VAL A N 1
ATOM 2713 C CA . VAL A 1 366 ? 5.294 0.144 -14.013 1.00 91.06 366 VAL A CA 1
ATOM 2714 C C . VAL A 1 366 ? 4.137 -0.802 -13.759 1.00 91.06 366 VAL A C 1
ATOM 2716 O O . VAL A 1 366 ? 3.485 -0.691 -12.715 1.00 91.06 366 VAL A O 1
ATOM 2719 N N . ALA A 1 367 ? 3.887 -1.717 -14.694 1.00 88.44 367 ALA A N 1
ATOM 2720 C CA . ALA A 1 367 ? 2.689 -2.544 -14.681 1.00 88.44 367 ALA A CA 1
ATOM 2721 C C . ALA A 1 367 ? 2.937 -3.989 -15.105 1.00 88.44 367 ALA A C 1
ATOM 2723 O O . ALA A 1 367 ? 3.625 -4.255 -16.085 1.00 88.44 367 ALA A O 1
ATOM 2724 N N . ALA A 1 368 ? 2.326 -4.919 -14.376 1.00 91.56 368 ALA A N 1
ATOM 2725 C CA . ALA A 1 368 ? 2.304 -6.332 -14.714 1.00 91.56 368 ALA A CA 1
ATOM 2726 C C . ALA A 1 368 ? 1.048 -6.652 -15.531 1.00 91.56 368 ALA A C 1
ATOM 2728 O O . ALA A 1 368 ? -0.059 -6.348 -15.084 1.00 91.56 368 ALA A O 1
ATOM 2729 N N . VAL A 1 369 ? 1.208 -7.310 -16.678 1.00 92.12 369 VAL A N 1
ATOM 2730 C CA . VAL A 1 369 ? 0.120 -7.992 -17.389 1.00 92.12 369 VAL A CA 1
ATOM 2731 C C . VAL A 1 369 ? -0.018 -9.381 -16.784 1.00 92.12 369 VAL A C 1
ATOM 2733 O O . VAL A 1 369 ? 0.863 -10.232 -16.918 1.00 92.12 369 VAL A O 1
ATOM 2736 N N . VAL A 1 370 ? -1.109 -9.588 -16.060 1.00 91.62 370 VAL A N 1
ATOM 2737 C CA . VAL A 1 370 ? -1.360 -10.778 -15.254 1.00 91.62 370 VAL A CA 1
ATOM 2738 C C . VAL A 1 370 ? -2.405 -11.650 -15.951 1.00 91.62 370 VAL A C 1
ATOM 2740 O O . VAL A 1 370 ? -3.459 -11.139 -16.333 1.00 91.62 370 VAL A O 1
ATOM 2743 N N . PRO A 1 371 ? -2.164 -12.966 -16.100 1.00 91.75 371 PRO A N 1
ATOM 2744 C CA . PRO A 1 371 ? -3.165 -13.892 -16.625 1.00 91.75 371 PRO A CA 1
ATOM 2745 C C . PRO A 1 371 ? -4.474 -13.851 -15.824 1.00 91.75 371 PRO A C 1
ATOM 2747 O O . PRO A 1 371 ? -4.443 -13.741 -14.598 1.00 91.75 371 PRO A O 1
ATOM 2750 N N . GLY A 1 372 ? -5.625 -13.990 -16.490 1.00 88.88 372 GLY A N 1
ATOM 2751 C CA . GLY A 1 372 ? -6.945 -13.877 -15.845 1.00 88.88 372 GLY A CA 1
ATOM 275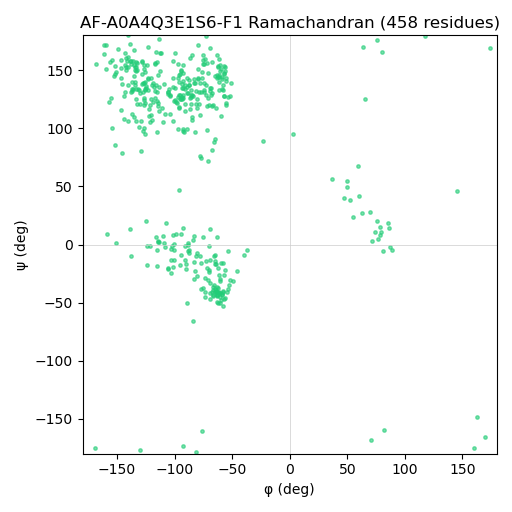2 C C . GLY A 1 372 ? -7.233 -14.932 -14.764 1.00 88.88 372 GLY A C 1
ATOM 2753 O O . GLY A 1 372 ? -8.073 -14.736 -13.881 1.00 88.88 372 GLY A O 1
ATOM 2754 N N . ASP A 1 373 ? -6.514 -16.056 -14.774 1.00 88.81 373 ASP A N 1
ATOM 2755 C CA . ASP A 1 373 ? -6.591 -17.093 -13.742 1.00 88.81 373 ASP A CA 1
ATOM 2756 C C . ASP A 1 373 ? -5.638 -16.861 -12.550 1.00 88.81 373 ASP A C 1
ATOM 2758 O O . ASP A 1 373 ? -5.749 -17.552 -11.529 1.00 88.81 373 ASP A O 1
ATOM 2762 N N . CYS A 1 374 ? -4.766 -15.855 -12.641 1.00 91.19 374 CYS A N 1
ATOM 2763 C CA . CYS A 1 374 ? -3.826 -15.445 -11.606 1.00 91.19 374 CYS A CA 1
ATOM 2764 C C . CYS A 1 374 ? -4.329 -14.229 -10.808 1.00 91.19 374 CYS A C 1
ATOM 2766 O O . CYS A 1 374 ? -5.252 -13.517 -11.191 1.00 91.19 374 CYS A O 1
ATOM 2768 N N . PHE A 1 375 ? -3.700 -13.996 -9.661 1.00 89.88 375 PHE A N 1
ATOM 2769 C CA . PHE A 1 375 ? -3.941 -12.875 -8.760 1.00 89.88 375 PHE A CA 1
ATOM 2770 C C . PHE A 1 375 ? -2.625 -12.142 -8.533 1.00 89.88 375 PHE A C 1
ATOM 2772 O O . PHE A 1 375 ? -1.612 -12.785 -8.261 1.00 89.88 375 PHE A O 1
ATOM 2779 N N . LEU A 1 376 ? -2.646 -10.813 -8.571 1.00 90.31 376 LEU A N 1
ATOM 2780 C CA . LEU A 1 376 ? -1.501 -9.959 -8.279 1.00 90.31 376 LEU A CA 1
ATOM 2781 C C . LEU A 1 376 ? -1.385 -9.700 -6.774 1.00 90.31 376 LEU A C 1
ATOM 2783 O O . LEU A 1 376 ? -2.373 -9.369 -6.115 1.00 90.31 376 LEU A O 1
ATOM 2787 N N . GLY A 1 377 ? -0.177 -9.852 -6.235 1.00 87.69 377 GLY A N 1
ATOM 2788 C CA . GLY A 1 377 ? 0.143 -9.588 -4.836 1.00 87.69 377 GLY A CA 1
ATOM 2789 C C . GLY A 1 377 ? 0.221 -8.096 -4.517 1.00 87.69 377 GLY A C 1
ATOM 2790 O O . GLY A 1 377 ? 0.786 -7.311 -5.276 1.00 87.69 377 GLY A O 1
ATOM 2791 N N . MET A 1 378 ? -0.318 -7.716 -3.360 1.00 84.31 378 MET A N 1
ATOM 2792 C CA . MET A 1 378 ? -0.347 -6.343 -2.858 1.00 84.31 378 MET A CA 1
ATOM 2793 C C . MET A 1 378 ? -0.087 -6.274 -1.357 1.00 84.31 378 MET A C 1
ATOM 2795 O O . MET A 1 378 ? -0.293 -7.239 -0.611 1.00 84.31 378 MET A O 1
ATOM 2799 N N . ASP A 1 379 ? 0.282 -5.083 -0.898 1.00 83.94 379 ASP A N 1
ATOM 2800 C CA . ASP A 1 379 ? 0.290 -4.748 0.516 1.00 83.94 379 ASP A CA 1
ATOM 2801 C C . ASP A 1 379 ? -1.111 -4.342 0.989 1.00 83.94 379 ASP A C 1
ATOM 2803 O O . ASP A 1 379 ? -1.545 -3.197 0.860 1.00 83.94 379 ASP A O 1
ATOM 2807 N N . GLY A 1 380 ? -1.820 -5.300 1.572 1.00 72.81 380 GLY A N 1
ATOM 2808 C CA . GLY A 1 380 ? -3.193 -5.159 2.035 1.00 72.81 380 GLY A CA 1
ATOM 2809 C C . GLY A 1 380 ? -3.376 -4.362 3.328 1.00 72.81 380 GLY A C 1
ATOM 2810 O O . GLY A 1 380 ? -4.481 -4.341 3.866 1.00 72.81 380 GLY A O 1
ATOM 2811 N N . ILE A 1 381 ? -2.317 -3.748 3.865 1.00 75.38 381 ILE A N 1
ATOM 2812 C CA . ILE A 1 381 ? -2.412 -2.829 5.015 1.00 75.38 381 ILE A CA 1
ATOM 2813 C C . ILE A 1 381 ? -2.303 -1.369 4.558 1.00 75.38 381 ILE A C 1
ATOM 2815 O O . ILE A 1 381 ? -2.623 -0.462 5.312 1.00 75.38 381 ILE A O 1
ATOM 2819 N N . LEU A 1 382 ? -1.890 -1.108 3.320 1.00 77.62 382 LEU A N 1
ATOM 2820 C CA . LEU A 1 382 ? -1.771 0.258 2.829 1.00 77.62 382 LEU A CA 1
ATOM 2821 C C . LEU A 1 382 ? -3.086 0.751 2.233 1.00 77.62 382 LEU A C 1
ATOM 2823 O O . LEU A 1 382 ? -3.787 0.009 1.545 1.00 77.62 382 LEU A O 1
ATOM 2827 N N . ASN A 1 383 ? -3.392 2.022 2.483 1.00 77.50 383 ASN A N 1
ATOM 2828 C CA . ASN A 1 383 ? -4.500 2.727 1.859 1.00 77.50 383 ASN A CA 1
ATOM 2829 C C . ASN A 1 383 ? -4.032 4.128 1.449 1.00 77.50 383 ASN A C 1
ATOM 2831 O O . ASN A 1 383 ? -3.733 4.964 2.297 1.00 77.50 383 ASN A O 1
ATOM 2835 N N . TYR A 1 384 ? -3.947 4.372 0.142 1.00 77.31 384 TYR A N 1
ATOM 2836 C CA . TYR A 1 384 ? -3.569 5.674 -0.416 1.00 77.31 384 TYR A CA 1
ATOM 2837 C C . TYR A 1 384 ? -4.769 6.622 -0.596 1.00 77.31 384 TYR A C 1
ATOM 2839 O O . TYR A 1 384 ? -4.577 7.800 -0.918 1.00 77.31 384 TYR A O 1
ATOM 2847 N N . TYR A 1 385 ? -5.997 6.151 -0.339 1.00 76.62 385 TYR A N 1
ATOM 2848 C CA . TYR A 1 385 ? -7.205 6.969 -0.428 1.00 76.62 385 TYR A CA 1
ATOM 2849 C C . TYR A 1 385 ? -7.180 8.184 0.511 1.00 76.62 385 TYR A C 1
ATOM 2851 O O . TYR A 1 385 ? -7.401 9.279 0.004 1.00 76.62 385 TYR A O 1
ATOM 2859 N N . PRO A 1 386 ? -6.829 8.089 1.815 1.00 81.19 386 PRO A N 1
ATOM 2860 C CA . PRO A 1 386 ? -6.842 9.257 2.696 1.00 81.19 386 PRO A CA 1
ATOM 2861 C C . PRO A 1 386 ? -5.929 10.379 2.205 1.00 81.19 386 PRO A C 1
ATOM 2863 O O . PRO A 1 386 ? -6.331 11.538 2.183 1.00 81.19 386 PRO A O 1
ATOM 2866 N N . ARG A 1 387 ? -4.718 10.037 1.743 1.00 82.56 387 ARG A N 1
ATOM 2867 C CA . ARG A 1 387 ? -3.791 11.007 1.147 1.00 82.56 387 ARG A CA 1
ATOM 2868 C C . ARG A 1 387 ? -4.404 11.660 -0.087 1.00 82.56 387 ARG A C 1
ATOM 2870 O O . ARG A 1 387 ? -4.388 12.881 -0.198 1.00 82.56 387 ARG A O 1
ATOM 2877 N N . THR A 1 388 ? -4.929 10.849 -1.002 1.00 77.44 388 THR A N 1
ATOM 2878 C CA . THR A 1 388 ? -5.498 11.323 -2.268 1.00 77.44 388 THR A CA 1
ATOM 2879 C C . THR A 1 388 ? -6.714 12.212 -2.031 1.00 77.44 388 THR A C 1
ATOM 2881 O O . THR A 1 388 ? -6.755 13.334 -2.526 1.00 77.44 388 THR A O 1
ATOM 2884 N N . TYR A 1 389 ? -7.653 11.757 -1.200 1.00 77.88 389 TYR A N 1
ATOM 2885 C CA . TYR A 1 389 ? -8.849 12.493 -0.809 1.00 77.88 389 TYR A CA 1
ATOM 2886 C C . TYR A 1 389 ? -8.495 13.824 -0.151 1.00 77.88 389 TYR A C 1
ATOM 2888 O O . TYR A 1 389 ? -8.973 14.876 -0.572 1.00 77.88 389 TYR A O 1
ATOM 2896 N N . LEU A 1 390 ? -7.643 13.801 0.877 1.00 79.62 390 LEU A N 1
ATOM 2897 C CA . LEU A 1 390 ? -7.301 15.018 1.603 1.00 79.62 390 LEU A CA 1
ATOM 2898 C C . LEU A 1 390 ? -6.575 16.008 0.703 1.00 79.62 390 LEU A C 1
ATOM 2900 O O . LEU A 1 390 ? -6.876 17.192 0.748 1.00 79.62 390 LEU A O 1
ATOM 2904 N N . ARG A 1 391 ? -5.667 15.528 -0.149 1.00 76.00 391 ARG A N 1
ATOM 2905 C CA . ARG A 1 391 ? -4.928 16.366 -1.089 1.00 76.00 391 ARG A CA 1
ATOM 2906 C C . ARG A 1 391 ? -5.818 16.967 -2.172 1.00 76.00 391 ARG A C 1
ATOM 2908 O O . ARG A 1 391 ? -5.650 18.141 -2.486 1.00 76.00 391 ARG A O 1
ATOM 2915 N N . HIS A 1 392 ? -6.757 16.194 -2.714 1.00 74.31 392 HIS A N 1
ATOM 2916 C CA . HIS A 1 392 ? -7.757 16.688 -3.660 1.00 74.31 392 HIS A CA 1
ATOM 2917 C C . HIS A 1 392 ? -8.586 17.823 -3.039 1.00 74.31 392 HIS A C 1
ATOM 2919 O O . HIS A 1 392 ? -8.825 18.846 -3.674 1.00 74.31 392 HIS A O 1
ATOM 2925 N N . ASN A 1 393 ? -8.928 17.684 -1.756 1.00 74.25 393 ASN A N 1
ATOM 2926 C CA . ASN A 1 393 ? -9.717 18.654 -0.999 1.00 74.25 393 ASN A CA 1
ATOM 2927 C C . ASN A 1 393 ? -8.882 19.759 -0.307 1.00 74.25 393 ASN A C 1
ATOM 2929 O O . ASN A 1 393 ? -9.446 20.638 0.343 1.00 74.25 393 ASN A O 1
ATOM 2933 N N . ALA A 1 394 ? -7.548 19.758 -0.436 1.00 69.25 394 ALA A N 1
ATOM 2934 C CA . ALA A 1 394 ? -6.643 20.658 0.294 1.00 69.25 394 ALA A CA 1
ATOM 2935 C C . ALA A 1 394 ? -6.458 22.059 -0.331 1.00 69.25 394 ALA A C 1
ATOM 2937 O O . ALA A 1 394 ? -5.619 22.831 0.136 1.00 69.25 394 ALA A O 1
ATOM 2938 N N . GLY A 1 395 ? -7.213 22.422 -1.370 1.00 63.97 395 GLY A N 1
ATOM 2939 C CA . GLY A 1 395 ? -7.037 23.691 -2.086 1.00 63.97 395 GLY A CA 1
ATOM 2940 C C . GLY A 1 395 ? -5.919 23.666 -3.145 1.00 63.97 395 GLY A C 1
ATOM 2941 O O . GLY A 1 395 ? -5.540 22.605 -3.622 1.00 63.97 395 GLY A O 1
ATOM 2942 N N . SER A 1 396 ? -5.428 24.856 -3.527 1.00 54.56 396 SER A N 1
ATOM 2943 C CA . SER A 1 396 ? -4.963 25.351 -4.855 1.00 54.56 396 SER A CA 1
ATOM 2944 C C . SER A 1 396 ? -4.192 24.478 -5.876 1.00 54.56 396 SER A C 1
ATOM 2946 O O . SER A 1 396 ? -3.980 24.969 -6.983 1.00 54.56 396 SER A O 1
ATOM 2948 N N . THR A 1 397 ? -3.800 23.232 -5.598 1.00 56.28 397 THR A N 1
ATOM 2949 C CA . THR A 1 397 ? -3.234 22.295 -6.597 1.00 56.28 397 THR A CA 1
ATOM 2950 C C . THR A 1 397 ? -3.658 20.849 -6.288 1.00 56.28 397 THR A C 1
ATOM 2952 O O . THR A 1 397 ? -2.880 20.103 -5.680 1.00 56.28 397 THR A O 1
ATOM 2955 N N . PRO A 1 398 ? -4.894 20.441 -6.639 1.00 60.28 398 PRO A N 1
ATOM 2956 C CA . PRO A 1 398 ? -5.307 19.049 -6.507 1.00 60.28 398 PRO A CA 1
ATOM 2957 C C . PRO A 1 398 ? -4.361 18.163 -7.324 1.00 60.28 398 PRO A C 1
ATOM 2959 O O . PRO A 1 398 ? -3.949 18.514 -8.425 1.00 60.28 398 PRO A O 1
ATOM 2962 N N . TYR A 1 399 ? -3.968 17.034 -6.749 1.00 61.75 399 TYR A N 1
ATOM 2963 C CA . TYR A 1 399 ? -3.098 16.062 -7.398 1.00 61.75 399 TYR A CA 1
ATOM 2964 C C . TYR A 1 399 ? -3.554 14.675 -6.976 1.00 61.75 399 TYR A C 1
ATOM 2966 O O . TYR A 1 399 ? -3.657 14.398 -5.775 1.00 61.75 399 TYR A O 1
ATOM 2974 N N . THR A 1 400 ? -3.794 13.817 -7.956 1.00 58.06 400 THR A N 1
ATOM 2975 C CA . THR A 1 400 ? -4.304 12.469 -7.732 1.00 58.06 400 THR A CA 1
ATOM 2976 C C . THR A 1 400 ? -3.180 11.467 -7.953 1.00 58.06 400 THR A C 1
ATOM 2978 O O . THR A 1 400 ? -2.438 11.532 -8.930 1.00 58.06 400 THR A O 1
ATOM 2981 N N . GLU A 1 401 ? -3.001 10.540 -7.018 1.00 59.75 401 GLU A N 1
ATOM 2982 C CA . GLU A 1 401 ? -2.042 9.455 -7.204 1.00 59.75 401 GLU A CA 1
ATOM 2983 C C . GLU A 1 401 ? -2.680 8.370 -8.071 1.00 59.75 401 GLU A C 1
ATOM 2985 O O . GLU A 1 401 ? -3.691 7.788 -7.694 1.00 59.75 401 GLU A O 1
ATOM 2990 N N . PHE A 1 402 ? -2.109 8.113 -9.250 1.00 58.16 402 PHE A N 1
ATOM 2991 C CA . PHE A 1 402 ? -2.632 7.103 -10.167 1.00 58.16 402 PHE A CA 1
ATOM 2992 C C . PHE A 1 402 ? -2.227 5.689 -9.742 1.00 58.16 402 PHE A C 1
ATOM 2994 O O . PHE A 1 402 ? -1.040 5.343 -9.677 1.00 58.16 402 PHE A O 1
ATOM 3001 N N . SER A 1 403 ? -3.240 4.860 -9.509 1.00 58.09 403 SER A N 1
ATOM 3002 C CA . SER A 1 403 ? -3.148 3.408 -9.441 1.00 58.09 403 SER A CA 1
ATOM 3003 C C . SER A 1 403 ? -4.454 2.844 -9.993 1.00 58.09 403 SER A C 1
ATOM 3005 O O . SER A 1 403 ? -5.520 3.096 -9.439 1.00 58.09 403 SER A O 1
ATOM 3007 N N . SER A 1 404 ? -4.405 2.120 -11.107 1.00 57.22 404 SER A N 1
ATOM 3008 C CA . SER A 1 404 ? -5.585 1.429 -11.625 1.00 57.22 404 SER A CA 1
ATOM 3009 C C . SER A 1 404 ? -5.213 0.080 -12.224 1.00 57.22 404 SER A C 1
ATOM 3011 O O . SER A 1 404 ? -4.067 -0.161 -12.629 1.00 57.22 404 SER A O 1
ATOM 3013 N N . PHE A 1 405 ? -6.205 -0.811 -12.219 1.00 62.91 405 PHE A N 1
ATOM 3014 C CA . PHE A 1 405 ? -6.198 -1.999 -13.051 1.00 62.91 405 PHE A CA 1
ATOM 3015 C C . PHE A 1 405 ? -6.936 -1.707 -14.348 1.00 62.91 405 PHE A C 1
ATOM 3017 O O . PHE A 1 405 ? -8.042 -1.171 -14.321 1.00 62.91 405 PHE A O 1
ATOM 3024 N N . LEU A 1 406 ? -6.353 -2.131 -15.461 1.00 70.56 406 LEU A N 1
ATOM 3025 C CA . LEU A 1 406 ? -7.029 -2.176 -16.748 1.00 70.56 406 LEU A CA 1
ATOM 3026 C C . LEU A 1 406 ? -7.575 -3.595 -16.953 1.00 70.56 406 LEU A C 1
ATOM 3028 O O . LEU A 1 406 ? -6.836 -4.568 -16.774 1.00 70.56 406 LEU A O 1
ATOM 3032 N N . TYR A 1 407 ? -8.861 -3.719 -17.289 1.00 70.25 407 TYR A N 1
ATOM 3033 C CA . TYR A 1 407 ? -9.487 -4.997 -17.635 1.00 70.25 407 TYR A CA 1
ATOM 3034 C C . TYR A 1 407 ? -10.535 -4.848 -18.757 1.00 70.25 407 TYR A C 1
ATOM 3036 O O . TYR A 1 407 ? -11.438 -4.022 -18.614 1.00 70.25 407 TYR A O 1
ATOM 3044 N N . PRO A 1 408 ? -10.492 -5.700 -19.801 1.00 77.06 408 PRO A N 1
ATOM 3045 C CA . PRO A 1 408 ? -9.334 -6.500 -20.209 1.00 77.06 408 PRO A CA 1
ATOM 3046 C C . PRO A 1 408 ? -8.096 -5.610 -20.338 1.00 77.06 408 PRO A C 1
ATOM 3048 O O . PRO A 1 408 ? -8.201 -4.461 -20.753 1.00 77.06 408 PRO A O 1
ATOM 3051 N N . GLY A 1 409 ? -6.946 -6.092 -19.882 1.00 74.62 409 GLY A N 1
ATOM 3052 C CA . GLY A 1 409 ? -5.754 -5.263 -19.756 1.00 74.62 409 GLY A CA 1
ATOM 3053 C C . GLY A 1 409 ? -4.544 -5.958 -20.324 1.00 74.62 409 GLY A C 1
ATOM 3054 O O . GLY A 1 409 ? -3.991 -6.860 -19.702 1.00 74.62 409 GLY A O 1
ATOM 3055 N N . ASP A 1 410 ? -4.114 -5.480 -21.480 1.00 79.38 410 ASP A N 1
ATOM 3056 C CA . ASP A 1 410 ? -2.832 -5.794 -22.080 1.00 79.38 410 ASP A CA 1
ATOM 3057 C C . ASP A 1 410 ? -2.252 -4.529 -22.722 1.00 79.38 410 ASP A C 1
ATOM 3059 O O . ASP A 1 410 ? -2.833 -3.438 -22.664 1.00 79.38 410 ASP A O 1
ATOM 3063 N N . ARG A 1 411 ? -1.069 -4.672 -23.313 1.00 79.31 411 ARG A N 1
ATOM 3064 C CA . ARG A 1 411 ? -0.403 -3.579 -24.008 1.00 79.31 411 ARG A CA 1
ATOM 3065 C C . ARG A 1 411 ? -1.247 -2.988 -25.144 1.00 79.31 411 ARG A C 1
ATOM 3067 O O . ARG A 1 411 ? -1.274 -1.773 -25.291 1.00 79.31 411 ARG A O 1
ATOM 3074 N N . ALA A 1 412 ? -1.934 -3.816 -25.928 1.00 78.69 412 ALA A N 1
ATOM 3075 C CA . ALA A 1 412 ? -2.711 -3.334 -27.064 1.00 78.69 412 ALA A CA 1
ATOM 3076 C C . ALA A 1 412 ? -3.884 -2.454 -26.612 1.00 78.69 412 ALA A C 1
ATOM 3078 O O . ALA A 1 412 ? -4.145 -1.437 -27.253 1.00 78.69 412 ALA A O 1
ATOM 3079 N N . ILE A 1 413 ? -4.544 -2.802 -25.502 1.00 76.00 413 ILE A N 1
ATOM 3080 C CA . ILE A 1 413 ? -5.613 -1.982 -24.915 1.00 76.00 413 ILE A CA 1
ATOM 3081 C C . ILE A 1 413 ? -5.059 -0.658 -24.376 1.00 76.00 413 ILE A C 1
ATOM 3083 O O . ILE A 1 413 ? -5.646 0.390 -24.633 1.00 76.00 413 ILE A O 1
ATOM 3087 N N . LEU A 1 414 ? -3.919 -0.672 -23.672 1.00 75.62 414 LEU A N 1
ATOM 3088 C CA . LEU A 1 414 ? -3.323 0.562 -23.142 1.00 75.62 414 LEU A CA 1
ATOM 3089 C C . LEU A 1 414 ? -2.898 1.523 -24.265 1.00 75.62 414 LEU A C 1
ATOM 3091 O O . LEU A 1 414 ? -3.172 2.718 -24.185 1.00 75.62 414 LEU A O 1
ATOM 3095 N N . ASP A 1 415 ? -2.273 0.989 -25.318 1.00 71.62 415 ASP A N 1
ATOM 3096 C CA . ASP A 1 415 ? -1.755 1.774 -26.441 1.00 71.62 415 ASP A CA 1
ATOM 3097 C C . ASP A 1 415 ? -2.883 2.356 -27.321 1.00 71.62 415 ASP A C 1
ATOM 3099 O O . ASP A 1 415 ? -2.705 3.422 -27.910 1.00 71.62 415 ASP A O 1
ATOM 3103 N N . ASN A 1 416 ? -4.038 1.677 -27.429 1.00 64.75 416 ASN A N 1
ATOM 3104 C CA . ASN A 1 416 ? -5.050 1.992 -28.451 1.00 64.75 416 ASN A CA 1
ATOM 3105 C C . ASN A 1 416 ? -6.468 2.311 -27.936 1.00 64.75 416 ASN A C 1
ATOM 3107 O O . ASN A 1 416 ? -7.251 2.852 -28.714 1.00 64.75 416 ASN A O 1
ATOM 3111 N N . ASP A 1 417 ? -6.833 1.964 -26.696 1.00 59.00 417 ASP A N 1
ATOM 3112 C CA . ASP A 1 417 ? -8.248 1.899 -26.267 1.00 59.00 417 ASP A CA 1
ATOM 3113 C C . ASP A 1 417 ? -8.521 2.467 -24.857 1.00 59.00 417 ASP A C 1
ATOM 3115 O O . ASP A 1 417 ? -9.617 2.327 -24.319 1.00 59.00 417 ASP A O 1
ATOM 3119 N N . ILE A 1 418 ? -7.573 3.198 -24.249 1.00 56.50 418 ILE A N 1
ATOM 3120 C CA . ILE A 1 418 ? -7.885 4.042 -23.069 1.00 56.50 418 ILE A CA 1
ATOM 3121 C C . ILE A 1 418 ? -8.951 5.113 -23.406 1.00 56.50 418 ILE A C 1
ATOM 3123 O O . ILE A 1 418 ? -9.590 5.687 -22.522 1.00 56.50 418 ILE A O 1
ATOM 3127 N N . SER A 1 419 ? -9.189 5.369 -24.695 1.00 44.22 419 SER A N 1
ATOM 3128 C CA . SER A 1 419 ? -10.093 6.385 -25.207 1.00 44.22 419 SER A CA 1
ATOM 3129 C C . SER A 1 419 ? -11.487 5.819 -25.425 1.00 44.22 419 SER A C 1
ATOM 3131 O O . SER A 1 419 ? -11.784 5.307 -26.499 1.00 44.22 419 SER A O 1
ATOM 3133 N N . ASN A 1 420 ? -12.383 6.017 -24.462 1.00 39.09 420 ASN A N 1
ATOM 3134 C CA . ASN A 1 420 ? -13.782 6.280 -24.820 1.00 39.09 420 ASN A CA 1
ATOM 3135 C C . ASN A 1 420 ? -14.562 7.139 -23.824 1.00 39.09 420 ASN A C 1
ATOM 3137 O O . ASN A 1 420 ? -15.735 7.423 -24.063 1.00 39.09 420 ASN A O 1
ATOM 3141 N N . THR A 1 421 ? -13.953 7.611 -22.734 1.00 41.16 421 THR A N 1
ATOM 3142 C CA . THR A 1 421 ? -14.696 8.382 -21.733 1.00 41.16 421 THR A CA 1
ATOM 3143 C C . THR A 1 421 ? -13.797 9.379 -20.990 1.00 41.16 421 THR A C 1
ATOM 3145 O O . THR A 1 421 ? -13.356 9.075 -19.885 1.00 41.16 421 THR A O 1
ATOM 3148 N N . PRO A 1 422 ? -13.587 10.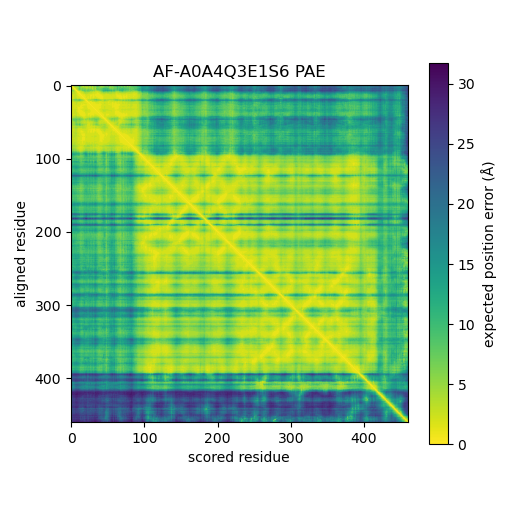596 -21.529 1.00 38.16 422 PRO A N 1
ATOM 3149 C CA . PRO A 1 422 ? -12.756 11.639 -20.904 1.00 38.16 422 PRO A CA 1
ATOM 3150 C C . PRO A 1 422 ? -13.215 12.040 -19.489 1.00 38.16 422 PRO A C 1
ATOM 3152 O O . PRO A 1 422 ? -12.473 12.649 -18.737 1.00 38.16 422 PRO A O 1
ATOM 3155 N N . ASN A 1 423 ? -14.453 11.680 -19.118 1.00 38.84 423 ASN A N 1
ATOM 3156 C CA . ASN A 1 423 ? -15.076 11.998 -17.831 1.00 38.84 423 ASN A CA 1
ATOM 3157 C C . ASN A 1 423 ? -15.516 10.770 -17.018 1.00 38.84 423 ASN A C 1
ATOM 3159 O O . ASN A 1 423 ? -16.049 10.942 -15.922 1.00 38.84 423 ASN A O 1
ATOM 3163 N N . LEU A 1 424 ? -15.348 9.538 -17.517 1.00 36.50 424 LEU A N 1
ATOM 3164 C CA . LEU A 1 424 ? -15.449 8.390 -16.618 1.00 36.50 424 LEU A CA 1
ATOM 3165 C C . LEU A 1 424 ? -14.055 8.168 -16.082 1.00 36.50 424 LEU A C 1
ATOM 3167 O O . LEU A 1 424 ? -13.204 7.578 -16.736 1.00 36.50 424 LEU A O 1
ATOM 3171 N N . VAL A 1 425 ? -13.877 8.687 -14.873 1.00 39.56 425 VAL A N 1
ATOM 3172 C CA . VAL A 1 425 ? -13.100 8.085 -13.799 1.00 39.56 425 VAL A CA 1
ATOM 3173 C C . VAL A 1 425 ? -13.030 6.575 -14.042 1.00 39.56 425 VAL A C 1
ATOM 3175 O O . VAL A 1 425 ? -13.904 5.832 -13.594 1.00 39.56 425 VAL A O 1
ATOM 3178 N N . ASN A 1 426 ? -12.031 6.101 -14.793 1.00 38.69 426 ASN A N 1
ATOM 3179 C CA . ASN A 1 426 ? -11.747 4.677 -14.901 1.00 38.69 426 ASN A CA 1
ATOM 3180 C C . ASN A 1 426 ? -11.029 4.339 -13.595 1.00 38.69 426 ASN A C 1
ATOM 3182 O O . ASN A 1 426 ? -9.808 4.349 -13.477 1.00 38.69 426 ASN A O 1
ATOM 3186 N N . THR A 1 427 ? -11.879 4.300 -12.573 1.00 42.34 427 THR A N 1
ATOM 3187 C CA . THR A 1 427 ? -11.705 4.109 -11.143 1.00 42.34 427 THR A CA 1
ATOM 3188 C C . THR A 1 427 ? -10.246 3.986 -10.724 1.00 42.34 427 THR A C 1
ATOM 3190 O O . THR A 1 427 ? -9.681 2.894 -10.690 1.00 42.34 427 THR A O 1
ATOM 3193 N N . MET A 1 428 ? -9.669 5.119 -10.309 1.00 46.19 428 MET A N 1
ATOM 3194 C CA . MET A 1 428 ? -8.357 5.222 -9.641 1.00 46.19 428 MET A CA 1
ATOM 3195 C C . MET A 1 428 ? -8.320 4.506 -8.273 1.00 46.19 428 MET A C 1
ATOM 3197 O O . MET A 1 428 ? -7.352 4.599 -7.523 1.00 46.19 428 MET A O 1
ATOM 3201 N N . PHE A 1 429 ? -9.399 3.792 -7.948 1.00 47.81 429 PHE A N 1
ATOM 3202 C CA . PHE A 1 429 ? -9.582 2.958 -6.780 1.00 47.81 429 PHE A CA 1
ATOM 3203 C C . PHE A 1 429 ? -10.218 1.649 -7.242 1.00 47.81 429 PHE A C 1
ATOM 3205 O O . PHE A 1 429 ? -11.380 1.596 -7.632 1.00 47.81 429 PHE A O 1
ATOM 3212 N N . PHE A 1 430 ? -9.424 0.586 -7.190 1.00 49.06 430 PHE A N 1
ATOM 3213 C CA . PHE A 1 430 ? -9.708 -0.762 -7.689 1.00 49.06 430 PHE A CA 1
ATOM 3214 C C . PHE A 1 430 ? -11.095 -1.359 -7.342 1.00 49.06 430 PHE A C 1
ATOM 3216 O O . PHE A 1 430 ? -11.562 -2.256 -8.038 1.00 49.06 430 PHE A O 1
ATOM 3223 N N . PHE A 1 431 ? -11.765 -0.884 -6.287 1.00 45.47 431 PHE A N 1
ATOM 3224 C CA . PHE A 1 431 ? -13.042 -1.431 -5.805 1.00 45.47 431 PHE A CA 1
ATOM 3225 C C . PHE A 1 431 ? -14.240 -0.500 -5.936 1.00 45.47 431 PHE A C 1
ATOM 3227 O O . PHE A 1 431 ? -15.347 -0.891 -5.568 1.00 45.47 431 PHE A O 1
ATOM 3234 N N . GLU A 1 432 ? -14.047 0.683 -6.505 1.00 44.03 432 GLU A N 1
ATOM 3235 C CA . GLU A 1 432 ? -15.113 1.664 -6.663 1.00 44.03 432 GLU A CA 1
ATOM 3236 C C . GLU A 1 432 ? -15.748 1.573 -8.053 1.00 44.03 432 GLU A C 1
ATOM 3238 O O . GLU A 1 432 ? -15.932 2.568 -8.753 1.00 44.03 432 GLU A O 1
ATOM 3243 N N . VAL A 1 433 ? -16.059 0.341 -8.480 1.00 33.38 433 VAL A N 1
ATOM 3244 C CA . VAL A 1 433 ? -16.845 0.081 -9.693 1.00 33.38 433 VAL A CA 1
ATOM 3245 C C . VAL A 1 433 ? -18.250 0.626 -9.454 1.00 33.38 433 VAL A C 1
ATOM 3247 O O . VAL A 1 433 ? -19.128 -0.064 -8.936 1.00 33.38 433 VAL A O 1
ATOM 3250 N N . GLY A 1 434 ? -18.421 1.901 -9.783 1.00 37.31 434 GLY A N 1
ATOM 3251 C CA . GLY A 1 434 ? -19.638 2.647 -9.508 1.00 37.31 434 GLY A CA 1
ATOM 3252 C C . GLY A 1 434 ? -19.388 4.111 -9.179 1.00 37.31 434 GLY A C 1
ATOM 3253 O O . GLY A 1 434 ? -19.987 4.597 -8.241 1.00 37.31 434 GLY A O 1
ATOM 3254 N N . GLY A 1 435 ? -18.546 4.804 -9.951 1.00 37.91 435 GLY A N 1
ATOM 3255 C CA . GLY A 1 435 ? -18.569 6.264 -10.006 1.00 37.91 435 GLY A CA 1
ATOM 3256 C C . GLY A 1 435 ? -18.331 6.976 -8.678 1.00 37.91 435 GLY A C 1
ATOM 3257 O O . GLY A 1 435 ? -19.201 7.724 -8.246 1.00 37.91 435 GLY A O 1
ATOM 3258 N N . VAL A 1 436 ? -17.114 6.875 -8.136 1.00 38.41 436 VAL A N 1
ATOM 3259 C CA . VAL A 1 436 ? -16.605 7.950 -7.271 1.00 38.41 436 VAL A CA 1
ATOM 3260 C C . VAL A 1 436 ? -16.473 9.184 -8.151 1.00 38.41 436 VAL A C 1
ATOM 3262 O O . VAL A 1 436 ? -15.469 9.389 -8.835 1.00 38.41 436 VAL A O 1
ATOM 3265 N N . THR A 1 437 ? -17.528 9.988 -8.221 1.00 42.09 437 THR A N 1
ATOM 3266 C CA . THR A 1 437 ? -17.364 11.384 -8.605 1.00 42.09 437 THR A CA 1
ATOM 3267 C C . THR A 1 437 ? -16.501 12.049 -7.532 1.00 42.09 437 THR A C 1
ATOM 3269 O O . THR A 1 437 ? -16.358 11.533 -6.423 1.00 42.09 437 THR A O 1
ATOM 3272 N N . THR A 1 438 ? -15.930 13.214 -7.819 1.00 42.22 438 THR A N 1
ATOM 3273 C CA . THR A 1 438 ? -15.161 14.019 -6.848 1.00 42.22 438 THR A CA 1
ATOM 3274 C C . THR A 1 438 ? -15.914 14.339 -5.542 1.00 42.22 438 THR A C 1
ATOM 3276 O O . THR A 1 438 ? -15.314 14.890 -4.623 1.00 42.22 438 THR A O 1
ATOM 3279 N N . ASP A 1 439 ? -17.198 13.972 -5.451 1.00 40.31 439 ASP A N 1
ATOM 3280 C CA . ASP A 1 439 ? -18.155 14.356 -4.419 1.00 40.31 439 ASP A CA 1
ATOM 3281 C C . ASP A 1 439 ? -18.672 13.176 -3.562 1.00 40.31 439 ASP A C 1
ATOM 3283 O O . ASP A 1 439 ? -19.579 13.378 -2.750 1.00 40.31 439 ASP A O 1
ATOM 3287 N N . GLU A 1 440 ? -18.160 11.944 -3.702 1.00 44.66 440 GLU A N 1
ATOM 3288 C CA . GLU A 1 440 ? -18.622 10.854 -2.825 1.00 44.66 440 GLU A CA 1
ATOM 3289 C C . GLU A 1 440 ? -18.158 11.024 -1.368 1.00 44.66 440 GLU A C 1
ATOM 3291 O O . GLU A 1 440 ? -17.005 11.336 -1.058 1.00 44.66 440 GLU A O 1
ATOM 3296 N N . ALA A 1 441 ? -19.113 10.813 -0.458 1.00 44.72 441 ALA A N 1
ATOM 3297 C CA . ALA A 1 441 ? -18.979 11.028 0.972 1.00 44.72 441 ALA A CA 1
ATOM 3298 C C . ALA A 1 441 ? -17.955 10.076 1.606 1.00 44.72 441 ALA A C 1
ATOM 3300 O O . ALA A 1 441 ? -17.883 8.894 1.265 1.00 44.72 441 ALA A O 1
ATOM 3301 N N . ILE A 1 442 ? -17.238 10.573 2.617 1.00 48.56 442 ILE A N 1
ATOM 3302 C CA . ILE A 1 442 ? -16.329 9.795 3.473 1.00 48.56 442 ILE A CA 1
ATOM 3303 C C . ILE A 1 442 ? -17.015 8.513 3.989 1.00 48.56 442 ILE A C 1
ATOM 3305 O O . ILE A 1 442 ? -16.355 7.488 4.098 1.00 48.56 442 ILE A O 1
ATOM 3309 N N . ASP A 1 443 ? -18.336 8.533 4.194 1.00 41.19 443 ASP A N 1
ATOM 3310 C CA . ASP A 1 443 ? -19.132 7.390 4.670 1.00 41.19 443 ASP A CA 1
ATOM 3311 C C . ASP A 1 443 ? -19.430 6.317 3.600 1.00 41.19 443 ASP A C 1
ATOM 3313 O O . ASP A 1 443 ? -19.821 5.199 3.934 1.00 41.19 443 ASP A O 1
ATOM 3317 N N . SER A 1 444 ? -19.250 6.629 2.310 1.00 40.19 444 SER A N 1
ATOM 3318 C CA . SER A 1 444 ? -19.423 5.678 1.193 1.00 40.19 444 SER A CA 1
ATOM 3319 C C . SER A 1 444 ? -18.137 4.930 0.849 1.00 40.19 444 SER A C 1
ATOM 3321 O O . SER A 1 444 ? -18.199 3.829 0.295 1.00 40.19 444 SER A O 1
ATOM 3323 N N . ALA A 1 445 ? -16.978 5.482 1.232 1.00 41.38 445 ALA A N 1
ATOM 3324 C CA . ALA A 1 445 ? -15.696 4.822 1.066 1.00 41.38 445 ALA A CA 1
ATOM 3325 C C . ALA A 1 445 ? -15.729 3.503 1.840 1.00 41.38 445 ALA A C 1
ATOM 3327 O O . ALA A 1 445 ? -15.766 3.464 3.073 1.00 41.38 445 ALA A O 1
ATOM 3328 N N . ARG A 1 446 ? -15.736 2.384 1.113 1.00 45.84 446 ARG A N 1
ATOM 3329 C CA . ARG A 1 446 ? -15.689 1.043 1.698 1.00 45.84 446 ARG A CA 1
ATOM 3330 C C . ARG A 1 446 ? -14.298 0.806 2.283 1.00 45.84 446 ARG A C 1
ATOM 3332 O O . ARG A 1 446 ? -13.527 0.007 1.757 1.00 45.84 446 ARG A O 1
ATOM 3339 N N . PHE A 1 447 ? -13.975 1.462 3.398 1.00 41.81 447 PHE A N 1
ATOM 3340 C CA . PHE A 1 447 ? -12.675 1.413 4.075 1.00 41.81 447 PHE A CA 1
ATOM 3341 C C . PHE A 1 447 ? -12.190 -0.014 4.345 1.00 41.81 447 PHE A C 1
ATOM 3343 O O . PHE A 1 447 ? -10.994 -0.288 4.330 1.00 41.81 447 PHE A O 1
ATOM 3350 N N . ALA A 1 448 ? -13.119 -0.952 4.544 1.00 34.03 448 ALA A N 1
ATOM 3351 C CA . ALA A 1 448 ? -12.806 -2.363 4.738 1.00 34.03 448 ALA A CA 1
ATOM 3352 C C . ALA A 1 448 ? -12.291 -3.077 3.465 1.00 34.03 448 ALA A C 1
ATOM 3354 O O . ALA A 1 448 ? -11.610 -4.101 3.576 1.00 34.03 448 ALA A O 1
ATOM 3355 N N . GLN A 1 449 ? -12.613 -2.565 2.272 1.00 37.03 449 GLN A N 1
ATOM 3356 C CA . GLN A 1 449 ? -12.239 -3.123 0.964 1.00 37.03 449 GLN A CA 1
ATOM 3357 C C . GLN A 1 449 ? -11.084 -2.362 0.292 1.00 37.03 449 GLN A C 1
ATOM 3359 O O . GLN A 1 449 ? -10.349 -2.960 -0.489 1.00 37.03 449 GLN A O 1
ATOM 3364 N N . GLN A 1 450 ? -10.878 -1.084 0.624 1.00 44.41 450 GLN A N 1
ATOM 3365 C CA . GLN A 1 450 ? -9.833 -0.225 0.054 1.00 44.41 450 GLN A CA 1
ATOM 3366 C C . GLN A 1 450 ? -8.450 -0.514 0.667 1.00 44.41 450 GLN A C 1
ATOM 3368 O O . GLN A 1 450 ? -7.938 0.204 1.527 1.00 44.41 450 GLN A O 1
ATOM 3373 N N . LYS A 1 451 ? -7.854 -1.623 0.234 1.00 49.34 451 LYS A N 1
ATOM 3374 C CA . LYS A 1 451 ? -6.505 -2.063 0.599 1.00 49.34 451 LYS A CA 1
ATOM 3375 C C . LYS A 1 451 ? -5.639 -2.052 -0.656 1.00 49.34 451 LYS A C 1
ATOM 3377 O O . LYS A 1 451 ? -5.690 -3.007 -1.427 1.00 49.34 451 LYS A O 1
ATOM 3382 N N . THR A 1 452 ? -4.870 -0.994 -0.893 1.00 47.28 452 THR A N 1
ATOM 3383 C CA . THR A 1 452 ? -4.006 -0.921 -2.079 1.00 47.28 452 THR A CA 1
ATOM 3384 C C . THR A 1 452 ? -2.662 -0.285 -1.754 1.00 47.28 452 THR A C 1
ATOM 3386 O O . THR A 1 452 ? -2.551 0.929 -1.619 1.00 47.28 452 THR A O 1
ATOM 3389 N N . GLY A 1 453 ? -1.625 -1.116 -1.709 1.00 40.19 453 GLY A N 1
ATOM 3390 C CA . GLY A 1 453 ? -0.258 -0.758 -2.066 1.00 40.19 453 GLY A CA 1
ATOM 3391 C C . GLY A 1 453 ? 0.226 -1.775 -3.092 1.00 40.19 453 GLY A C 1
ATOM 3392 O O . GLY A 1 453 ? 0.549 -2.906 -2.734 1.00 40.19 453 GLY A O 1
ATOM 3393 N N . PHE A 1 454 ? 0.204 -1.416 -4.372 1.00 38.78 454 PHE A N 1
ATOM 3394 C CA . PHE A 1 454 ? 0.703 -2.282 -5.441 1.00 38.78 454 PHE A CA 1
ATOM 3395 C C . PHE A 1 454 ? 2.231 -2.302 -5.448 1.00 38.78 454 PHE A C 1
ATOM 3397 O O . PHE A 1 454 ? 2.874 -1.374 -4.957 1.00 38.78 454 PHE A O 1
ATOM 3404 N N . ILE A 1 455 ? 2.813 -3.342 -6.036 1.00 36.88 455 ILE A N 1
ATOM 3405 C CA . ILE A 1 455 ? 4.240 -3.624 -5.934 1.00 36.88 455 ILE A CA 1
ATOM 3406 C C . ILE A 1 455 ? 4.881 -3.603 -7.315 1.00 36.88 455 ILE A C 1
ATOM 3408 O O . ILE A 1 455 ? 4.672 -4.513 -8.114 1.00 36.88 455 ILE A O 1
ATOM 3412 N N . PRO A 1 456 ? 5.657 -2.562 -7.604 1.00 36.38 456 PRO A N 1
ATOM 3413 C CA . PRO A 1 456 ? 6.954 -2.840 -8.217 1.00 36.38 456 PRO A CA 1
ATOM 3414 C C . PRO A 1 456 ? 8.123 -2.216 -7.447 1.00 36.38 456 PRO A C 1
ATOM 3416 O O . PRO A 1 456 ? 8.050 -1.077 -6.974 1.00 36.38 456 PRO A O 1
ATOM 3419 N N . SER A 1 457 ? 9.209 -2.984 -7.351 1.00 38.22 457 SER A N 1
ATOM 3420 C CA . SER A 1 457 ? 10.496 -2.553 -6.795 1.00 38.22 457 SER A CA 1
ATOM 3421 C C . SER A 1 457 ? 11.653 -2.817 -7.750 1.00 38.22 457 SER A C 1
ATOM 3423 O O . SER A 1 457 ? 11.713 -3.910 -8.306 1.00 38.22 457 SER A O 1
ATOM 3425 N N . ILE A 1 458 ? 12.597 -1.880 -7.858 1.00 41.53 458 ILE A N 1
ATOM 3426 C CA . ILE A 1 458 ? 13.845 -2.039 -8.624 1.00 41.53 458 ILE A CA 1
ATOM 3427 C C . ILE A 1 458 ? 14.900 -2.696 -7.726 1.00 41.53 458 ILE A C 1
ATOM 3429 O O . ILE A 1 458 ? 15.136 -2.225 -6.617 1.00 41.53 458 ILE A O 1
ATOM 3433 N N . SER A 1 459 ? 15.506 -3.801 -8.164 1.00 35.59 459 SER A N 1
ATOM 3434 C CA . SER A 1 459 ? 16.611 -4.456 -7.455 1.00 35.59 459 SER A CA 1
ATOM 3435 C C . SER A 1 459 ? 17.915 -3.697 -7.653 1.00 35.59 459 SER A C 1
ATOM 3437 O O . SER A 1 459 ? 18.198 -3.225 -8.755 1.00 35.59 459 SER A O 1
ATOM 3439 N N . LEU A 1 460 ? 18.701 -3.674 -6.572 1.00 35.66 460 LEU A N 1
ATOM 3440 C CA . LEU A 1 460 ? 20.134 -3.386 -6.556 1.00 35.66 460 LEU A CA 1
ATOM 3441 C C . LEU A 1 460 ? 20.909 -4.233 -7.554 1.00 35.66 460 LEU A C 1
ATOM 3443 O O . LEU A 1 460 ? 20.612 -5.453 -7.604 1.00 35.66 460 LEU A O 1
#

Solvent-accessible surface area (backbone atoms only — not comparable to full-atom values): 25167 Å² total; per-residue (Å²): 103,40,79,55,75,72,96,62,93,29,64,82,34,70,44,80,33,47,56,60,102,56,53,56,15,50,30,45,38,37,41,44,75,47,38,24,60,30,34,39,34,17,36,79,52,72,36,68,60,74,91,76,59,47,61,95,52,21,89,76,46,86,54,57,74,48,62,38,24,26,67,60,40,50,59,53,48,54,41,48,74,72,69,47,87,85,87,83,88,87,67,98,72,44,86,84,38,56,37,25,52,27,53,41,87,56,17,44,24,58,66,83,44,25,24,37,26,34,77,51,30,33,85,84,47,75,74,48,79,74,58,41,36,48,52,36,34,28,31,34,33,37,8,74,40,65,46,34,56,36,30,49,33,42,39,32,31,42,26,44,70,94,48,90,62,66,42,81,78,47,75,51,69,44,73,46,70,72,44,56,37,58,94,36,75,45,83,45,61,43,96,57,71,41,82,59,66,45,98,59,44,22,38,39,40,40,41,39,40,59,49,48,76,62,80,58,75,47,69,82,34,25,53,52,71,54,67,31,35,33,30,87,67,30,43,21,52,13,54,68,40,76,90,77,71,40,72,44,63,44,37,67,49,62,72,93,60,76,55,35,29,24,44,37,42,63,43,78,31,47,55,38,88,44,65,50,50,33,37,35,41,32,42,33,40,78,100,40,61,57,39,52,79,42,58,35,44,32,40,33,27,39,50,46,68,69,85,84,60,78,79,61,93,51,58,81,24,64,41,72,45,26,42,22,53,43,77,34,47,90,83,35,52,40,72,46,81,47,71,22,55,34,17,18,39,44,102,88,61,49,78,71,51,60,68,25,74,39,51,55,76,33,40,32,39,42,30,37,32,37,46,24,69,37,20,50,33,20,16,54,74,35,27,56,58,40,30,32,54,43,38,48,71,62,52,102,70,60,56,71,74,63,34,43,65,40,75,75,15,49,71,68,42,57,66,72,53,62,67,84,48,101,80,57,71,76,36,63,43,86,81,46,88,76,72,72,53,103,76,66,52,81,87,69,57,56,69,93,72,57,47,52,14,51,56,50,31,34,69,132